Protein 7OFL (pdb70)

Sequence (669 aa):
NAPTKFILPDLVSSDCTYPLLLNDNCEPVARASEQWLIAGARLQEPRRTKFMGLLAGELTAACYPHADASHLRVCVDFMNWLFNMDDWLDDFDVDDDTWGMRHCCLGAFRDPVGFEETDDKLGGLMSKSFFSRFRQDGGPGCTERFIHTMDLFFIAVAQQAGDRANGITPDLEESYITVRRDTSGCKPCFALIEYAAGIDLPDHVIYHPTLAAMEEATNDLVTWSNDIFSYNKEQVTDDTHNMIPVLMRRERGLDLQGAVDFVGRLCKGTIERFETERARLPSWGPELDAQVQTYIEGLQNWIVGSLHWSFDSHRYFGKDGHAVKKKHRIVKLLPKRVPQQQQAAPTKFILPDLVSDCTYPLLLNDNCEEPVARASEQWLIAGARLQEPRRTKFMGLLAGELTAACYPHADASHLRVCVDFMNWLFNMDDWLDDFDVDDTWGMRHCCCLGAFRDPVGFETDDKLGGLMSKSFFSRFRQDGGPGCTERFIHTMDLFFIAVAQQAGDRANGITPDLEESYITVRRDTSGCKPCFALIEYAAGIDLPDHVIYHPTTLAAMEEATNDLVTWSNDIFSYNKEQVTDDTHNMIPVLMRERGLDLQGAVDFVGRLCKGTIERFETERARLPSWGPEELDAQVQTYIEGLQNWIVGSLHWSFDSHRYFGKKDGHAVKKHRIVKLLPKRVPQQA

Organism: Coniophora puteana (strain RWD-64-598) (NCBI:txid741705)

Secondary structure (DSSP, 8-state):
---SEEE----STT--S-----TTHHHHHHHHHHHHHHHTT--TTHHHHHHTT-HHHHHHHHSTT--HHHHHHHHHHHHHHHHHHHHHTT--HHHHHHHHHHHHHHHHSTTT-----HHHHHHHHHHHHHHTT--HHHHHHHHHHHHHHHHHHHHHHHHHHHT-PPPHHHHHHHHHHHT-HHHHHHHHHHHHT----HHHHTSHHHHHHHHHHHHHHHHHHHHHHHHHHHTTT---SHHHHHHHHH---HHHHHHHHHHHHHHHHHHHHHHHTT-----HHHHHHHHHHHHHHHHHHHHHHHHHHHSSTTTGGGHHHHHHH-EEEPPPPSS-TT-/---EEEPP--TTT--SPP---TTHHHHHHHHHHHHHHHTT--TTHHHHHHTT-HHHHHHHHSTT--HHHHHHHHHHHHHHHHHHHHHTT--HHHHHHHHHHHHHHHH-TTT-----HHHHHHHHHHHHHTTT--HHHHHHHHHHHHHHHHHHHHHHHHHHTT----HHHHHHHHHHHT-HHHHHHHHHHHTT----HHHHTSHHHHHHHHHHHHHHHHHHHHHHHHHHHTTT---SHHHHHHHHH---HHHHHHHHHHHHHHHHHHHHHHHHT-----HHHHHHHHHHHHHHHHHHHHHHHHHHHSSTTTTT-HHHHHHH-EEEPPPPSS-TT-

Solvent-accessible surface area: 28984 Å² total; per-residue (Å²): 210,62,75,89,120,6,87,2,25,48,8,24,90,68,22,124,29,83,93,60,107,4,146,50,10,102,92,15,1,79,44,0,8,96,39,0,22,74,19,7,173,15,142,108,112,75,78,87,146,15,68,11,11,42,2,3,43,4,0,0,7,1,9,15,128,7,80,45,75,26,0,57,4,0,1,0,0,2,2,0,17,32,4,0,47,40,58,3,52,128,55,81,44,111,79,0,32,36,8,18,132,6,0,5,18,0,0,133,69,18,124,51,44,158,22,126,90,45,2,0,77,6,0,38,39,2,0,38,81,1,100,158,74,17,16,118,18,0,10,94,24,1,4,55,19,0,19,43,3,0,33,7,6,5,42,19,2,17,28,91,84,104,66,81,24,20,71,18,139,50,2,31,90,23,24,52,27,9,25,1,6,67,1,4,6,4,1,6,0,7,14,45,61,26,48,3,42,54,64,0,2,66,42,48,8,0,44,14,0,34,53,0,0,2,3,1,19,4,18,2,30,0,1,3,0,27,10,57,28,11,34,62,78,29,38,15,0,0,0,24,0,0,62,174,85,127,67,54,98,7,50,23,0,0,54,37,0,4,151,54,1,71,33,7,26,114,84,0,65,83,24,63,90,137,35,51,86,57,28,123,136,41,39,62,47,4,97,56,2,1,53,8,0,24,2,11,0,2,1,8,1,35,16,6,11,61,0,85,38,11,20,34,178,68,3,125,52,10,65,178,96,80,73,5,171,34,85,110,65,170,87,89,123,154,117,137,85,79,110,6,84,2,25,55,9,28,83,91,21,124,33,81,90,57,103,4,147,48,11,101,86,15,1,79,42,0,7,97,38,0,12,73,18,7,175,12,136,108,111,71,94,92,144,14,78,11,9,41,2,4,44,5,0,0,7,1,11,15,127,7,78,47,82,25,0,58,4,0,0,0,0,3,2,0,17,29,4,0,49,30,55,3,52,127,56,84,45,115,81,1,30,37,22,17,119,20,0,5,13,2,0,126,71,14,140,53,49,160,26,115,121,46,1,0,85,5,0,87,43,2,0,38,66,1,93,146,79,19,16,116,17,0,18,96,24,0,5,53,17,0,18,46,3,1,34,7,8,5,43,20,3,17,28,88,84,106,70,74,27,21,76,10,117,49,1,18,92,22,25,52,28,9,26,2,7,66,1,3,7,2,1,7,0,6,14,45,60,24,50,2,40,50,60,0,1,68,48,46,11,0,42,13,0,37,56,1,0,2,2,0,19,2,19,2,33,0,1,5,0,26,9,57,27,10,33,61,79,29,39,16,0,0,0,25,0,0,65,177,79,123,69,42,99,7,52,26,0,0,56,37,0,4,152,57,0,58,36,5,31,116,84,0,65,71,18,66,92,148,33,52,85,55,28,120,149,45,38,60,59,4,95,56,2,1,53,7,0,22,2,12,0,1,0,8,0,31,13,6,11,59,1,88,38,11,20,36,178,74,3,122,55,12,66,186,106,81,60,6,150,33,82,112,61,167,82,92,144,169,119

Nearest PDB structures (foldseek):
  7ofl-assembly1_B  TM=1.001E+00  e=6.002E-47  Coniophora puteana RWD-64-598 SS2
  8gr7-assembly2_B  TM=9.672E-01  e=1.263E-21  Taiwanofungus camphoratus
  7zrn-assembly1_A  TM=9.260E-01  e=2.017E-15  Sorangium cellulosum
  7zrn-assembly1_B  TM=9.279E-01  e=4.048E-15  Sorangium cellulosum
  9c7i-assembly4_D  TM=8.206E-01  e=1.032E-10  Streptomyces griseus

Foldseek 3Di:
DADQWAFFDQDAPPQPQDFAFAPLQPVLQVVLLVVLCVLVVDDPPVNVQSVQFSLSRLLRLLLNPFDSLLSSLLSNVSSLLVVVLVVLVPDALVVLVVLLVLLLLCLVPLPPRDDDDSSSVSSSVSNVSLVVQQDPQLSVQLSVLVSLLSVLSSVLNVCVVVVHQDALVVLLVSQLRVLSLRNVLSSLCSRVSHRADPCQCVPVLNVLLSSLLSLLLRLSCLLLAVQVCCLAPRNSGQQNNCCVNPVDGNNVSSVVSVVVNVVSVVSNVVSVVPRDDPDDVNVVSVVSSSVSSVSSNNSSVVSSLSGCNRPHPCSVVCSVRRMGRHDHHPDDPVD/DDFWEFADQDQVPDDDDFAFAPLQPVLQVVLLVVLCVLVVDDPPVNVQLVQFSLSRLLRRLLRPFDSLLSSLLSNVSSLLVVVVVVLVPDALVVLVVLLVLLLLCLVCVPPRDDDDSSNVSSVVSNVSLVVQQDPQLSVQLSVLVNLLSVLSSVLNVCVVVVHQDAQVVLLVSLLRVLSLRNVLSSLCSRVRHRADPCQCVDVLNVLLSSLLSLLLRLSCLLLAVQVCCLAPRNSGQQVNCCVNPVADRNRSSVVSVVVNVVSVVSNVVSVVVRDDPDDPNVVVVVSSSVSSVSSNNSSVQVSLSGCNRQHVCSVVCSPPRMGGHDHHPDDPVD

InterPro domains:
  IPR008949 Isoprenoid synthase domain superfamily [G3DSA:1.10.600.10] (16-339)
  IPR008949 Isoprenoid synthase domain superfamily [SSF48576] (24-320)
  IPR034686 Terpene cyclase-like 2 [PTHR35201] (153-329)
  IPR034686 Terpene cyclase-like 2 [SFLDG01020] (18-328)

B-factor: mean 29.3, std 8.83, range [14.08, 85.74]

Structure (mmCIF, N/CA/C/O backbone):
data_7OFL
#
_entry.id   7OFL
#
_cell.length_a   74.455
_cell.length_b   76.622
_cell.length_c   135.108
_cell.angle_alpha   90.000
_cell.angle_beta   90.000
_cell.angle_gamma   90.000
#
_symmetry.space_group_name_H-M   'P 21 21 2'
#
loop_
_entity.id
_entity.type
_entity.pdbx_description
1 polymer 'Terpene synthase'
2 non-polymer 4-AMINO-1-HYDROXYBUTANE-1,1-DIYLDIPHOSPHONATE
3 non-polymer 'MAGNESIUM ION'
4 non-polymer 1,2-ETHANEDIOL
5 water water
#
loop_
_atom_site.group_PDB
_atom_site.id
_atom_site.type_symbol
_atom_site.label_atom_id
_atom_site.label_alt_id
_atom_site.label_comp_id
_atom_site.label_asym_id
_atom_site.label_entity_id
_atom_site.label_seq_id
_atom_site.pdbx_PDB_ins_code
_atom_site.Cartn_x
_atom_site.Cartn_y
_atom_site.Cartn_z
_atom_site.occupancy
_atom_site.B_iso_or_equiv
_atom_site.auth_seq_id
_atom_site.auth_comp_id
_atom_site.auth_asym_id
_atom_site.auth_atom_id
_atom_site.pdbx_PDB_model_num
ATOM 1 N N . ASN A 1 43 ? 23.09233 -15.91193 53.04864 1.000 67.56934 14 ASN A N 1
ATOM 2 C CA . ASN A 1 43 ? 21.71249 -15.53942 53.35079 1.000 70.82157 14 ASN A CA 1
ATOM 3 C C . ASN A 1 43 ? 21.51588 -14.00687 53.34978 1.000 70.92601 14 ASN A C 1
ATOM 4 O O . ASN A 1 43 ? 22.49038 -13.25167 53.42473 1.000 71.00446 14 ASN A O 1
ATOM 9 N N . ALA A 1 44 ? 20.25379 -13.56271 53.26932 1.000 61.88325 15 ALA A N 1
ATOM 10 C CA . ALA A 1 44 ? 19.95068 -12.14023 53.12874 1.000 52.37554 15 ALA A CA 1
ATOM 11 C C . ALA A 1 44 ? 20.19245 -11.38670 54.44329 1.000 49.59261 15 ALA A C 1
ATOM 12 O O . ALA A 1 44 ? 19.92429 -11.91354 55.53142 1.000 49.12109 15 ALA A O 1
ATOM 14 N N . PRO A 1 45 ? 20.66399 -10.14015 54.38245 1.000 47.59976 16 PRO A N 1
ATOM 15 C CA . PRO A 1 45 ? 21.08075 -9.45761 55.60602 1.000 45.27428 16 PRO A CA 1
ATOM 16 C C . PRO A 1 45 ? 19.88669 -8.94349 56.39806 1.000 41.65681 16 PRO A C 1
ATOM 17 O O . PRO A 1 45 ? 18.83640 -8.59520 55.84799 1.000 39.55049 16 PRO A O 1
ATOM 21 N N . THR A 1 46 ? 20.04817 -8.94633 57.71793 1.000 33.81927 17 THR A N 1
ATOM 22 C CA . THR A 1 46 ? 19.05012 -8.39169 58.61710 1.000 34.91359 17 THR A CA 1
ATOM 23 C C . THR A 1 46 ? 19.41021 -6.98954 59.10649 1.000 33.34491 17 THR A C 1
ATOM 24 O O . THR A 1 46 ? 18.60289 -6.35806 59.79292 1.000 26.88652 17 THR A O 1
ATOM 28 N N . LYS A 1 47 ? 20.59697 -6.49748 58.78887 1.000 31.65262 18 LYS A N 1
ATOM 29 C CA . LYS A 1 47 ? 21.01996 -5.22451 59.35785 1.000 34.56876 18 LYS A CA 1
ATOM 30 C C . LYS A 1 47 ? 22.14141 -4.67895 58.49948 1.000 29.86152 18 LYS A C 1
ATOM 31 O O . LYS A 1 47 ? 22.71456 -5.39461 57.67293 1.000 37.07122 18 LYS A O 1
ATOM 37 N N . PHE A 1 48 ? 22.43694 -3.39184 58.69382 1.000 29.80147 19 PHE A N 1
ATOM 38 C CA . PHE A 1 48 ? 23.61508 -2.80295 58.08896 1.000 31.14352 19 PHE A CA 1
ATOM 39 C C . PHE A 1 48 ? 24.13677 -1.68462 59.00817 1.000 28.04503 19 PHE A C 1
ATOM 40 O O . PHE A 1 48 ? 23.54857 -1.37485 60.05524 1.000 27.67284 19 PHE A O 1
ATOM 48 N N . ILE A 1 49 ? 25.29124 -1.13096 58.62503 1.000 27.88836 20 ILE A N 1
ATOM 49 C CA . ILE A 1 49 ? 26.08733 -0.19989 59.42358 1.000 28.08929 20 ILE A CA 1
ATOM 50 C C . ILE A 1 49 ? 26.05812 1.17145 58.74302 1.000 27.89828 20 ILE A C 1
ATOM 51 O O . ILE A 1 49 ? 26.39335 1.29707 57.55620 1.000 30.68206 20 ILE A O 1
ATOM 56 N N . LEU A 1 50 ? 25.65388 2.18944 59.50073 1.000 29.46588 21 LEU A N 1
ATOM 57 C CA . LEU A 1 50 ? 25.50671 3.52868 58.96659 1.000 33.82329 21 LEU A CA 1
ATOM 58 C C . LEU A 1 50 ? 26.88400 4.14818 58.76750 1.000 31.72269 21 LEU A C 1
ATOM 59 O O . LEU A 1 50 ? 27.68204 4.14302 59.70409 1.000 33.26483 21 LEU A O 1
ATOM 64 N N . PRO A 1 51 ? 27.21195 4.68062 57.58594 1.000 33.05845 22 PRO A N 1
ATOM 65 C CA . PRO A 1 51 ? 28.43631 5.49116 57.48649 1.000 35.76253 22 PRO A CA 1
ATOM 66 C C . PRO A 1 51 ? 28.35506 6.65350 58.46374 1.000 33.65023 22 PRO A C 1
ATOM 67 O O . PRO A 1 51 ? 27.26863 7.11201 58.82998 1.000 31.32584 22 PRO A O 1
ATOM 71 N N . ASP A 1 52 ? 29.50568 7.11066 58.93934 1.000 31.36302 23 ASP A N 1
ATOM 72 C CA . ASP A 1 52 ? 29.48058 8.24122 59.86522 1.000 38.86556 23 ASP A CA 1
ATOM 73 C C . ASP A 1 52 ? 29.46297 9.51791 59.02873 1.000 42.99816 23 ASP A C 1
ATOM 74 O O . ASP A 1 52 ? 30.47731 9.93137 58.45829 1.000 39.54190 23 ASP A O 1
ATOM 79 N N . LEU A 1 53 ? 28.29646 10.13216 58.94128 1.000 39.89496 24 LEU A N 1
ATOM 80 C CA . LEU A 1 53 ? 28.19066 11.34985 58.17589 1.000 41.83083 24 LEU A CA 1
ATOM 81 C C . LEU A 1 53 ? 28.27006 12.59188 59.04535 1.000 42.23028 24 LEU A C 1
ATOM 82 O O . LEU A 1 53 ? 28.65184 13.64142 58.53153 1.000 49.73123 24 LEU A O 1
ATOM 87 N N . VAL A 1 54 ? 27.99760 12.50145 60.34728 1.000 41.48369 25 VAL A N 1
ATOM 88 C CA . VAL A 1 54 ? 27.84739 13.69883 61.17564 1.000 47.04303 25 VAL A CA 1
ATOM 89 C C . VAL A 1 54 ? 29.13314 14.07265 61.90854 1.000 55.59200 25 VAL A C 1
ATOM 90 O O . VAL A 1 54 ? 29.41106 15.26026 62.07009 1.000 50.05023 25 VAL A O 1
ATOM 94 N N A SER A 1 55 ? 29.92601 13.08305 62.34625 0.371 54.29319 26 SER A N 1
ATOM 95 N N B SER A 1 55 ? 29.93062 13.08740 62.35211 0.629 54.36888 26 SER A N 1
ATOM 96 C CA A SER A 1 55 ? 31.03875 13.36789 63.25479 0.371 55.06206 26 SER A CA 1
ATOM 97 C CA B SER A 1 55 ? 31.03437 13.36050 63.27932 0.629 55.12369 26 SER A CA 1
ATOM 98 C C A SER A 1 55 ? 32.05117 14.32821 62.64362 0.371 54.46304 26 SER A C 1
ATOM 99 C C B SER A 1 55 ? 32.21180 14.10069 62.63899 0.629 54.57567 26 SER A C 1
ATOM 100 O O A SER A 1 55 ? 32.69120 15.09708 63.37108 0.371 55.18039 26 SER A O 1
ATOM 101 O O B SER A 1 55 ? 33.14076 14.48191 63.35867 0.629 55.91859 26 SER A O 1
ATOM 106 N N . ASP A 1 56 ? 32.21185 14.30743 61.32119 1.000 54.65592 27 ASP A N 1
ATOM 107 C CA . ASP A 1 56 ? 33.20914 15.16002 60.69142 1.000 55.13052 27 ASP A CA 1
ATOM 108 C C . ASP A 1 56 ? 32.65568 16.48676 60.17263 1.000 59.27644 27 ASP A C 1
ATOM 109 O O . ASP A 1 56 ? 33.44476 17.41840 59.98787 1.000 60.42533 27 ASP A O 1
ATOM 114 N N . CYS A 1 57 ? 31.33620 16.61332 59.95537 1.000 59.72172 28 CYS A N 1
ATOM 115 C CA . CYS A 1 57 ? 30.76652 17.88466 59.49696 1.000 50.40509 28 CYS A CA 1
ATOM 116 C C . CYS A 1 57 ? 30.99909 18.96989 60.54427 1.000 49.68423 28 CYS A C 1
ATOM 117 O O . CYS A 1 57 ? 30.54146 18.86350 61.68605 1.000 54.08842 28 CYS A O 1
ATOM 120 N N . THR A 1 58 ? 31.72277 20.01531 60.15644 1.000 45.94206 29 THR A N 1
ATOM 121 C CA . THR A 1 58 ? 32.14881 21.05280 61.08254 1.000 44.23125 29 THR A CA 1
ATOM 122 C C . THR A 1 58 ? 31.29634 22.32457 61.01551 1.000 39.95417 29 THR A C 1
ATOM 123 O O . THR A 1 58 ? 31.63063 23.31456 61.67127 1.000 46.30676 29 THR A O 1
ATOM 127 N N . TYR A 1 59 ? 30.22358 22.34167 60.22976 1.000 37.40379 30 TYR A N 1
ATOM 128 C CA . TYR A 1 59 ? 29.37110 23.52084 60.19267 1.000 33.74256 30 TYR A CA 1
ATOM 129 C C . TYR A 1 59 ? 28.67998 23.68582 61.53747 1.000 29.90096 30 TYR A C 1
ATOM 130 O O . TYR A 1 59 ? 28.21977 22.69789 62.10797 1.000 30.86889 30 TYR A O 1
ATOM 139 N N . PRO A 1 60 ? 28.58655 24.91374 62.06584 1.000 30.42783 31 PRO A N 1
ATOM 140 C CA . PRO A 1 60 ? 27.81759 25.12336 63.30504 1.000 33.88831 31 PRO A CA 1
ATOM 141 C C . PRO A 1 60 ? 26.35040 24.73857 63.13012 1.000 32.97023 31 PRO A C 1
ATOM 142 O O . PRO A 1 60 ? 25.71554 25.07605 62.12947 1.000 30.09630 31 PRO A O 1
ATOM 146 N N . LEU A 1 61 ? 25.81051 24.02260 64.10827 1.000 25.00418 32 LEU A N 1
ATOM 147 C CA . LEU A 1 61 ? 24.39232 23.66863 64.09621 1.000 27.58536 32 LEU A CA 1
ATOM 148 C C . LEU A 1 61 ? 23.59995 24.74119 64.84036 1.000 29.49891 32 LEU A C 1
ATOM 149 O O . LEU A 1 61 ? 23.80482 24.94074 66.04056 1.000 28.66517 32 LEU A O 1
ATOM 154 N N . LEU A 1 62 ? 22.71750 25.45137 64.12948 1.000 23.00776 33 LEU A N 1
ATOM 155 C CA . LEU A 1 62 ? 21.92178 26.53391 64.70501 1.000 28.12874 33 LEU A CA 1
ATOM 156 C C . LEU A 1 62 ? 20.46213 26.10253 64.85311 1.000 29.15629 33 LEU A C 1
ATOM 157 O O . LEU A 1 62 ? 20.02221 25.10261 64.26193 1.000 26.87257 33 LEU A O 1
ATOM 162 N N . LEU A 1 63 ? 19.71974 26.85806 65.67339 1.000 30.21517 34 LEU A N 1
ATOM 163 C CA . LEU A 1 63 ? 18.29508 26.62761 65.89270 1.000 26.96018 34 LEU A CA 1
ATOM 164 C C . LEU A 1 63 ? 17.56098 27.95476 66.00244 1.000 29.90881 34 LEU A C 1
ATOM 165 O O . LEU A 1 63 ? 17.84846 28.75588 66.89650 1.000 30.38228 34 LEU A O 1
ATOM 170 N N . ASN A 1 64 ? 16.57770 28.16867 65.13724 1.000 25.64731 35 ASN A N 1
ATOM 171 C CA . ASN A 1 64 ? 15.80038 29.40910 65.19268 1.000 29.53662 35 ASN A CA 1
ATOM 172 C C . ASN A 1 64 ? 15.21726 29.64767 66.59364 1.000 26.97177 35 ASN A C 1
ATOM 173 O O . ASN A 1 64 ? 14.71236 28.72869 67.24515 1.000 19.91802 35 ASN A O 1
ATOM 178 N N . ASP A 1 65 ? 15.29679 30.90765 67.05982 1.000 27.83192 36 ASP A N 1
ATOM 179 C CA . ASP A 1 65 ? 14.78109 31.26721 68.37580 1.000 29.61525 36 ASP A CA 1
ATOM 180 C C . ASP A 1 65 ? 13.27602 31.03782 68.48801 1.000 30.89484 36 ASP A C 1
ATOM 181 O O . ASP A 1 65 ? 12.77241 30.85699 69.59459 1.000 32.25529 36 ASP A O 1
ATOM 186 N N . ASN A 1 66 ? 12.55376 31.02756 67.37275 1.000 21.97651 37 ASN A N 1
ATOM 187 C CA . ASN A 1 66 ? 11.10652 30.89888 67.38486 1.000 24.99280 37 ASN A CA 1
ATOM 188 C C . ASN A 1 66 ? 10.65138 29.46329 67.20110 1.000 25.31749 37 ASN A C 1
ATOM 189 O O . ASN A 1 66 ? 9.44997 29.23297 67.02643 1.000 24.55211 37 ASN A O 1
ATOM 194 N N . CYS A 1 67 ? 11.58701 28.51995 67.22987 1.000 23.39674 38 CYS A N 1
ATOM 195 C CA . CYS A 1 67 ? 11.31707 27.14073 66.80839 1.000 24.80324 38 CYS A CA 1
ATOM 196 C C . CYS A 1 67 ? 10.09385 26.56266 67.51048 1.000 26.61743 38 CYS A C 1
ATOM 197 O O . CYS A 1 67 ? 9.12118 26.17585 66.86346 1.000 25.21002 38 CYS A O 1
ATOM 200 N N . GLU A 1 68 ? 10.09034 26.57020 68.85084 1.000 28.87120 39 GLU A N 1
ATOM 201 C CA . GLU A 1 68 ? 9.11307 25.74120 69.55796 1.000 33.42640 39 GLU A CA 1
ATOM 202 C C . GLU A 1 68 ? 7.66858 26.19227 69.33178 1.000 29.59624 39 GLU A C 1
ATOM 203 O O . GLU A 1 68 ? 6.83989 25.35309 68.92947 1.000 30.97358 39 GLU A O 1
ATOM 209 N N . PRO A 1 69 ? 7.28869 27.45091 69.54397 1.000 25.42294 40 PRO A N 1
ATOM 210 C CA . PRO A 1 69 ? 5.88446 27.82047 69.25669 1.000 27.15966 40 PRO A CA 1
ATOM 211 C C . PRO A 1 69 ? 5.47320 27.69964 67.78684 1.000 28.01762 40 PRO A C 1
ATOM 212 O O . PRO A 1 69 ? 4.31527 27.35563 67.50077 1.000 25.43469 40 PRO A O 1
ATOM 216 N N . VAL A 1 70 ? 6.35173 28.05152 66.84200 1.000 23.99186 41 VAL A N 1
ATOM 217 C CA . VAL A 1 70 ? 6.02413 27.86212 65.43079 1.000 21.87647 41 VAL A CA 1
ATOM 218 C C . VAL A 1 70 ? 5.84941 26.36196 65.10808 1.000 25.74123 41 VAL A C 1
ATOM 219 O O . VAL A 1 70 ? 4.93241 25.97120 64.37409 1.000 22.22844 41 VAL A O 1
ATOM 223 N N . ALA A 1 71 ? 6.72267 25.50410 65.64419 1.000 23.16792 42 ALA A N 1
ATOM 224 C CA . ALA A 1 71 ? 6.59739 24.06671 65.36742 1.000 22.01321 42 ALA A CA 1
ATOM 225 C C . ALA A 1 71 ? 5.21768 23.54651 65.78358 1.000 26.20500 42 ALA A C 1
ATOM 226 O O . ALA A 1 71 ? 4.53201 22.86125 65.01594 1.000 21.86759 42 ALA A O 1
ATOM 228 N N . ARG A 1 72 ? 4.76180 23.92536 66.97620 1.000 24.43596 43 ARG A N 1
ATOM 229 C CA . ARG A 1 72 ? 3.49155 23.40127 67.47842 1.000 29.09509 43 ARG A CA 1
ATOM 230 C C . ARG A 1 72 ? 2.31458 23.97229 66.69176 1.000 26.09189 43 ARG A C 1
ATOM 231 O O . ARG A 1 72 ? 1.33375 23.26706 66.42375 1.000 24.21179 43 ARG A O 1
ATOM 239 N N . ALA A 1 73 ? 2.38187 25.24420 66.30193 1.000 24.77539 44 ALA A N 1
ATOM 240 C CA . ALA A 1 73 ? 1.26091 25.80377 65.55385 1.000 21.67314 44 ALA A CA 1
ATOM 241 C C . ALA A 1 73 ? 1.15122 25.14660 64.17952 1.000 21.31127 44 ALA A C 1
ATOM 242 O O . ALA A 1 73 ? 0.04265 24.90755 63.68434 1.000 26.13616 44 ALA A O 1
ATOM 244 N N . SER A 1 74 ? 2.29467 24.84663 63.55210 1.000 20.57746 45 SER A N 1
ATOM 245 C CA . SER A 1 74 ? 2.25707 24.25434 62.21937 1.000 23.91518 45 SER A CA 1
ATOM 246 C C . SER A 1 74 ? 1.72424 22.82350 62.27415 1.000 23.41269 45 SER A C 1
ATOM 247 O O . SER A 1 74 ? 0.97901 22.39147 61.38417 1.000 23.52229 45 SER A O 1
ATOM 250 N N . GLU A 1 75 ? 2.09028 22.07834 63.31204 1.000 22.84283 46 GLU A N 1
ATOM 251 C CA . GLU A 1 75 ? 1.53486 20.73503 63.44818 1.000 23.62004 46 GLU A CA 1
ATOM 252 C C . GLU A 1 75 ? 0.01245 20.79118 63.45562 1.000 23.51060 46 GLU A C 1
ATOM 253 O O . GLU A 1 75 ? -0.66380 20.00588 62.77714 1.000 23.42723 46 GLU A O 1
ATOM 259 N N . GLN A 1 76 ? -0.55417 21.70737 64.23558 1.000 24.32064 47 GLN A N 1
ATOM 260 C CA . GLN A 1 76 ? -2.01255 21.80448 64.27206 1.000 26.53822 47 GLN A CA 1
ATOM 261 C C . GLN A 1 76 ? -2.57340 22.23559 62.90981 1.000 25.85747 47 GLN A C 1
ATOM 262 O O . GLN A 1 76 ? -3.59709 21.70250 62.45754 1.000 25.76618 47 GLN A O 1
ATOM 268 N N . TRP A 1 77 ? -1.90665 23.18705 62.23041 1.000 21.93827 48 TRP A N 1
ATOM 269 C CA . TRP A 1 77 ? -2.29088 23.55059 60.86848 1.000 22.88682 48 TRP A CA 1
ATOM 270 C C . TRP A 1 77 ? -2.31807 22.31881 59.94526 1.000 23.65811 48 TRP A C 1
ATOM 271 O O . TRP A 1 77 ? -3.31789 22.06038 59.26544 1.000 24.70323 48 TRP A O 1
ATOM 282 N N . LEU A 1 78 ? -1.23650 21.54266 59.93315 1.000 22.22034 49 LEU A N 1
ATOM 283 C CA . LEU A 1 78 ? -1.17015 20.33995 59.08951 1.000 19.11317 49 LEU A CA 1
ATOM 284 C C . LEU A 1 78 ? -2.27199 19.32948 59.44867 1.000 22.00898 49 LEU A C 1
ATOM 285 O O . LEU A 1 78 ? -2.97890 18.80436 58.56762 1.000 25.04928 49 LEU A O 1
ATOM 290 N N . ILE A 1 79 ? -2.38687 18.98128 60.73175 1.000 24.03611 50 ILE A N 1
ATOM 291 C CA . ILE A 1 79 ? -3.39805 17.99331 61.13813 1.000 23.09426 50 ILE A CA 1
ATOM 292 C C . ILE A 1 79 ? -4.76790 18.40693 60.63549 1.000 23.31491 50 ILE A C 1
ATOM 293 O O . ILE A 1 79 ? -5.54721 17.58041 60.15597 1.000 21.20187 50 ILE A O 1
ATOM 298 N N . ALA A 1 80 ? -5.08474 19.70993 60.73411 1.000 22.84672 51 ALA A N 1
ATOM 299 C CA . ALA A 1 80 ? -6.38761 20.16576 60.28580 1.000 26.99780 51 ALA A CA 1
ATOM 300 C C . ALA A 1 80 ? -6.46715 20.13818 58.77302 1.000 26.60164 51 ALA A C 1
ATOM 301 O O . ALA A 1 80 ? -7.48697 19.72269 58.20464 1.000 21.82285 51 ALA A O 1
ATOM 303 N N . GLY A 1 81 ? -5.39769 20.58224 58.11059 1.000 24.57854 52 GLY A N 1
ATOM 304 C CA . GLY A 1 81 ? -5.44282 20.75139 56.67104 1.000 24.36106 52 GLY A CA 1
ATOM 305 C C . GLY A 1 81 ? -5.43430 19.42765 55.92178 1.000 23.23210 52 GLY A C 1
ATOM 306 O O . GLY A 1 81 ? -6.04773 19.30768 54.86603 1.000 22.86390 52 GLY A O 1
ATOM 307 N N . ALA A 1 82 ? -4.70487 18.43068 56.44420 1.000 19.32415 53 ALA A N 1
ATOM 308 C CA . ALA A 1 82 ? -4.66200 17.09570 55.85505 1.000 21.34085 53 ALA A CA 1
ATOM 309 C C . ALA A 1 82 ? -5.70150 16.14280 56.45073 1.000 26.48228 53 ALA A C 1
ATOM 310 O O . ALA A 1 82 ? -5.75590 14.97289 56.04492 1.000 25.06723 53 ALA A O 1
ATOM 312 N N . ARG A 1 83 ? -6.52473 16.62676 57.38700 1.000 28.25467 54 ARG A N 1
ATOM 313 C CA . ARG A 1 83 ? -7.49819 15.82396 58.11439 1.000 26.68906 54 ARG A CA 1
ATOM 314 C C . ARG A 1 83 ? -6.85789 14.56524 58.70364 1.000 28.61139 54 ARG A C 1
ATOM 315 O O . ARG A 1 83 ? -7.35200 13.45091 58.53994 1.000 24.41639 54 ARG A O 1
ATOM 323 N N . LEU A 1 84 ? -5.72071 14.73284 59.36529 1.000 23.39231 55 LEU A N 1
ATOM 324 C CA . LEU A 1 84 ? -5.02762 13.55180 59.85250 1.000 21.84017 55 LEU A CA 1
ATOM 325 C C . LEU A 1 84 ? -5.84352 12.83005 60.91313 1.000 27.26972 55 LEU A C 1
ATOM 326 O O . LEU A 1 84 ? -6.41430 13.44658 61.81872 1.000 25.77278 55 LEU A O 1
ATOM 331 N N . GLN A 1 85 ? -5.85834 11.50486 60.81926 1.000 30.36295 56 GLN A N 1
ATOM 332 C CA . GLN A 1 85 ? -6.42499 10.67165 61.85819 1.000 26.51171 56 GLN A CA 1
ATOM 333 C C . GLN A 1 85 ? -5.39039 9.63131 62.27516 1.000 28.84020 56 GLN A C 1
ATOM 334 O O . GLN A 1 85 ? -4.30950 9.54867 61.70945 1.000 28.25457 56 GLN A O 1
ATOM 340 N N . GLU A 1 86 ? -5.73742 8.81831 63.27223 1.000 38.99456 57 GLU A N 1
ATOM 341 C CA . GLU A 1 86 ? -4.85532 7.74047 63.71120 1.000 36.94745 57 GLU A CA 1
ATOM 342 C C . GLU A 1 86 ? -4.84497 6.58888 62.70444 1.000 36.90101 57 GLU A C 1
ATOM 343 O O . GLU A 1 86 ? -5.82956 6.37243 61.99157 1.000 37.24259 57 GLU A O 1
ATOM 349 N N . PRO A 1 87 ? -3.71240 5.86085 62.58245 1.000 36.07335 58 PRO A N 1
ATOM 350 C CA . PRO A 1 87 ? -2.43801 6.01745 63.29997 1.000 34.67514 58 PRO A CA 1
ATOM 351 C C . PRO A 1 87 ? -1.54732 7.18313 62.80068 1.000 35.55914 58 PRO A C 1
ATOM 352 O O . PRO A 1 87 ? -0.53791 7.52269 63.45198 1.000 31.73740 58 PRO A O 1
ATOM 356 N N . ARG A 1 88 ? -1.89693 7.76341 61.64924 1.000 33.39318 59 ARG A N 1
ATOM 357 C CA . ARG A 1 88 ? -1.00224 8.72180 61.01094 1.000 30.16524 59 ARG A CA 1
ATOM 358 C C . ARG A 1 88 ? -0.76106 9.93450 61.89345 1.000 27.17466 59 ARG A C 1
ATOM 359 O O . ARG A 1 88 ? 0.34624 10.48908 61.89947 1.000 30.88712 59 ARG A O 1
ATOM 367 N N . ARG A 1 89 ? -1.79248 10.38751 62.61385 1.000 27.46319 60 ARG A N 1
ATOM 368 C CA . ARG A 1 89 ? -1.63615 11.56785 63.48669 1.000 27.72274 60 ARG A CA 1
ATOM 369 C C . ARG A 1 89 ? -0.52191 11.36838 64.52184 1.000 26.60922 60 ARG A C 1
ATOM 370 O O . ARG A 1 89 ? 0.27153 12.27943 64.79344 1.000 29.48935 60 ARG A O 1
ATOM 378 N N . THR A 1 90 ? -0.43526 10.17686 65.11049 1.000 33.33148 61 THR A N 1
ATOM 379 C CA . THR A 1 90 ? 0.62103 9.92519 66.08540 1.000 29.26728 61 THR A CA 1
ATOM 380 C C . THR A 1 90 ? 1.99677 9.83170 65.42731 1.000 27.73748 61 THR A C 1
ATOM 381 O O . THR A 1 90 ? 2.99265 10.31779 65.98128 1.000 26.11951 61 THR A O 1
ATOM 385 N N . LYS A 1 91 ? 2.07730 9.19433 64.25895 1.000 25.54364 62 LYS A N 1
ATOM 386 C CA . LYS A 1 91 ? 3.31447 9.19209 63.48275 1.000 29.96221 62 LYS A CA 1
ATOM 387 C C . LYS A 1 91 ? 3.77236 10.61124 63.18407 1.000 28.20319 62 LYS A C 1
ATOM 388 O O . LYS A 1 91 ? 4.94209 10.96928 63.39965 1.000 27.20870 62 LYS A O 1
ATOM 394 N N . PHE A 1 92 ? 2.85889 11.41776 62.66452 1.000 24.61589 63 PHE A N 1
ATOM 395 C CA . PHE A 1 92 ? 3.16712 12.82200 62.38626 1.000 24.50499 63 PHE A CA 1
ATOM 396 C C . PHE A 1 92 ? 3.67032 13.58682 63.62514 1.000 23.84436 63 PHE A C 1
ATOM 397 O O . PHE A 1 92 ? 4.54691 14.46205 63.49325 1.000 21.33395 63 PHE A O 1
ATOM 405 N N . MET A 1 93 ? 3.16622 13.28117 64.83719 1.000 25.09383 64 MET A N 1
ATOM 406 C CA . MET A 1 93 ? 3.66877 14.03448 65.99112 1.000 24.82338 64 MET A CA 1
ATOM 407 C C . MET A 1 93 ? 5.12279 13.70710 66.30526 1.000 22.41716 64 MET A C 1
ATOM 408 O O . MET A 1 93 ? 5.76109 14.45082 67.07036 1.000 27.07236 64 MET A O 1
ATOM 413 N N . GLY A 1 94 ? 5.67983 12.66529 65.70571 1.000 21.21667 65 GLY A N 1
ATOM 414 C CA . GLY A 1 94 ? 7.10331 12.35481 65.77458 1.000 22.11874 65 GLY A CA 1
ATOM 415 C C . GLY A 1 94 ? 7.93729 12.80113 64.57580 1.000 23.81443 65 GLY A C 1
ATOM 416 O O . GLY A 1 94 ? 9.14728 12.55353 64.53329 1.000 23.38328 65 GLY A O 1
ATOM 417 N N . LEU A 1 95 ? 7.32317 13.43883 63.58497 1.000 20.40698 66 LEU A N 1
ATOM 418 C CA . LEU A 1 95 ? 8.08102 13.87114 62.41608 1.000 22.16953 66 LEU A CA 1
ATOM 419 C C . LEU A 1 95 ? 9.08467 14.95626 62.79945 1.000 22.49400 66 LEU A C 1
ATOM 420 O O . LEU A 1 95 ? 10.27667 14.87102 62.44951 1.000 19.69135 66 LEU 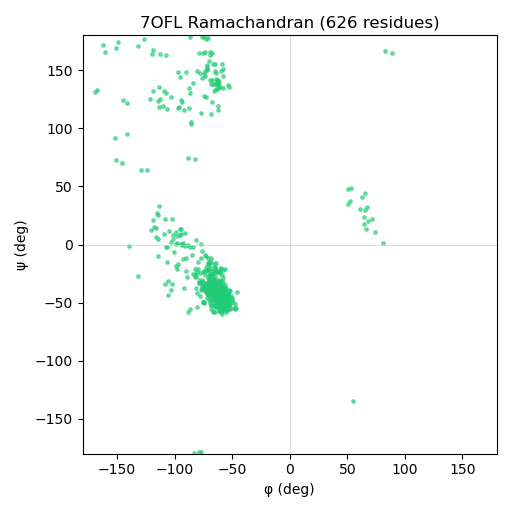A O 1
ATOM 425 N N . LEU A 1 96 ? 8.60873 15.97816 63.53159 1.000 18.77800 67 LEU A N 1
ATOM 426 C CA . LEU A 1 96 ? 9.44829 17.12518 63.95952 1.000 25.71954 67 LEU A CA 1
ATOM 427 C C . LEU A 1 96 ? 9.99067 17.94290 62.76191 1.000 22.99818 67 LEU A C 1
ATOM 428 O O . LEU A 1 96 ? 11.13332 18.44582 62.76966 1.000 21.05535 67 LEU A O 1
ATOM 433 N N . ALA A 1 97 ? 9.13790 18.16646 61.74969 1.000 19.97980 68 ALA A N 1
ATOM 434 C CA . ALA A 1 97 ? 9.57860 19.01365 60.63371 1.000 21.43275 68 ALA A CA 1
ATOM 435 C C . ALA A 1 97 ? 9.77069 20.47606 61.05679 1.000 22.22565 68 ALA A C 1
ATOM 436 O O . ALA A 1 97 ? 10.54063 21.20383 60.40985 1.000 20.51701 68 ALA A O 1
ATOM 438 N N . GLY A 1 98 ? 9.08600 20.93701 62.10725 1.000 21.28951 69 GLY A N 1
ATOM 439 C CA . GLY A 1 98 ? 9.34099 22.30255 62.59515 1.000 21.90585 69 GLY A CA 1
ATOM 440 C C . GLY A 1 98 ? 10.76239 22.44603 63.10076 1.000 23.86497 69 GLY A C 1
ATOM 441 O O . GLY A 1 98 ? 11.42350 23.46646 62.87643 1.000 24.92196 69 GLY A O 1
ATOM 442 N N . GLU A 1 99 ? 11.26024 21.39906 63.78525 1.000 24.01212 70 GLU A N 1
ATOM 443 C CA . GLU A 1 99 ? 12.60464 21.43024 64.33881 1.000 26.56570 70 GLU A CA 1
ATOM 444 C C . GLU A 1 99 ? 13.64785 21.37314 63.23129 1.000 22.55740 70 GLU A C 1
ATOM 445 O O . GLU A 1 99 ? 14.64257 22.11805 63.26319 1.000 25.60648 70 GLU A O 1
ATOM 451 N N . LEU A 1 100 ? 13.43666 20.49845 62.24218 1.000 22.14644 71 LEU A N 1
ATOM 452 C CA . LEU A 1 100 ? 14.25954 20.50961 61.03704 1.000 21.06788 71 LEU A CA 1
ATOM 453 C C . LEU A 1 100 ? 14.26257 21.90562 60.41965 1.000 18.46992 71 LEU A C 1
ATOM 454 O O . LEU A 1 100 ? 15.32244 22.50791 60.20975 1.000 20.52345 71 LEU A O 1
ATOM 459 N N . THR A 1 101 ? 13.07396 22.45681 60.18413 1.000 18.29907 72 THR A N 1
ATOM 460 C CA . THR A 1 101 ? 12.98909 23.75042 59.49338 1.000 22.22566 72 THR A CA 1
ATOM 461 C C . THR A 1 101 ? 13.68132 24.86901 60.28889 1.000 24.64561 72 THR A C 1
ATOM 462 O O . THR A 1 101 ? 14.33860 25.75337 59.70910 1.000 22.10809 72 THR A O 1
ATOM 466 N N . ALA A 1 102 ? 13.58247 24.82559 61.61993 1.000 23.07450 73 ALA A N 1
ATOM 467 C CA . ALA A 1 102 ? 14.21826 25.85751 62.42870 1.000 29.16852 73 ALA A CA 1
ATOM 468 C C . ALA A 1 102 ? 15.73914 25.74733 62.38999 1.000 23.71994 73 ALA A C 1
ATOM 469 O O . ALA A 1 102 ? 16.43132 26.75140 62.60489 1.000 25.27260 73 ALA A O 1
ATOM 471 N N . ALA A 1 103 ? 16.27665 24.55004 62.12750 1.000 19.60831 74 ALA A N 1
ATOM 472 C CA . ALA A 1 103 ? 17.71968 24.39247 61.94555 1.000 23.77259 74 ALA A CA 1
ATOM 473 C C . ALA A 1 103 ? 18.18969 24.82239 60.55762 1.000 24.02548 74 ALA A C 1
ATOM 474 O O . ALA A 1 103 ? 19.35597 25.21068 60.40031 1.000 21.51024 74 ALA A O 1
ATOM 476 N N . CYS A 1 104 ? 17.32415 24.68316 59.53470 1.000 21.04037 75 CYS A N 1
ATOM 477 C CA . CYS A 1 104 ? 17.70174 25.01815 58.16260 1.000 18.82170 75 CYS A CA 1
ATOM 478 C C . CYS A 1 104 ? 17.53638 26.50202 57.85655 1.000 18.83352 75 CYS A C 1
ATOM 479 O O . CYS A 1 104 ? 18.14367 26.98083 56.90081 1.000 20.68018 75 CYS A O 1
ATOM 482 N N . TYR A 1 105 ? 16.64698 27.18403 58.57812 1.000 18.26287 76 TYR A N 1
ATOM 483 C CA . TYR A 1 105 ? 16.39762 28.62421 58.41782 1.000 22.74702 76 TYR A CA 1
ATOM 484 C C . TYR A 1 105 ? 16.48358 29.24002 59.81365 1.000 20.92364 76 TYR A C 1
ATOM 485 O O . TYR A 1 105 ? 15.49549 29.76121 60.34324 1.000 22.14664 76 TYR A O 1
ATOM 494 N N . PRO A 1 106 ? 17.66434 29.18933 60.44128 1.000 20.72560 77 PRO A N 1
ATOM 495 C CA . PRO A 1 106 ? 17.76288 29.62120 61.84822 1.000 21.85348 77 PRO A CA 1
ATOM 496 C C . PRO A 1 106 ? 17.66711 31.12042 62.04410 1.000 26.26459 77 PRO A C 1
ATOM 497 O O . PRO A 1 106 ? 17.58138 31.53958 63.19201 1.000 24.94240 77 PRO A O 1
ATOM 501 N N . HIS A 1 107 ? 17.70298 31.93841 60.98563 1.000 24.55330 78 HIS A N 1
ATOM 502 C CA . HIS A 1 107 ? 17.63815 33.37867 61.17585 1.000 26.27236 78 HIS A CA 1
ATOM 503 C C . HIS A 1 107 ? 16.31280 33.98497 60.76912 1.000 31.15488 78 HIS A C 1
ATOM 504 O O . HIS A 1 107 ? 16.15061 35.19954 60.91785 1.000 26.79876 78 HIS A O 1
ATOM 511 N N . ALA A 1 108 ? 15.37172 33.18951 60.25340 1.000 21.77987 79 ALA A N 1
ATOM 512 C CA . ALA A 1 108 ? 14.08258 33.71957 59.82458 1.000 22.04838 79 ALA A CA 1
ATOM 513 C C . ALA A 1 108 ? 13.31016 34.28921 61.00821 1.000 25.23888 79 ALA A C 1
ATOM 514 O O . ALA A 1 108 ? 13.38891 33.77304 62.12518 1.000 28.16419 79 ALA A O 1
ATOM 516 N N . ASP A 1 109 ? 12.51244 35.33583 60.76167 1.000 23.46698 80 ASP A N 1
ATOM 517 C CA . ASP A 1 109 ? 11.63023 35.77601 61.83487 1.000 24.24785 80 ASP A CA 1
ATOM 518 C C . ASP A 1 109 ? 10.47598 34.78157 61.96930 1.000 26.71634 80 ASP A C 1
ATOM 519 O O . ASP A 1 109 ? 10.39492 33.77414 61.24877 1.000 24.82153 80 ASP A O 1
ATOM 524 N N . ALA A 1 110 ? 9.60151 35.04922 62.94393 1.000 24.83612 81 ALA A N 1
ATOM 525 C CA . ALA A 1 110 ? 8.56930 34.08239 63.31262 1.000 25.84722 81 ALA A CA 1
ATOM 526 C C . ALA A 1 110 ? 7.59182 33.87690 62.17035 1.000 26.34779 81 ALA A C 1
ATOM 527 O O . ALA A 1 110 ? 7.16136 32.74859 61.90868 1.000 27.52105 81 ALA A O 1
ATOM 529 N N . SER A 1 111 ? 7.21695 34.94856 61.47876 1.000 25.84325 82 SER A N 1
ATOM 530 C CA . SER A 1 111 ? 6.22728 34.78697 60.42127 1.000 23.27768 82 SER A CA 1
ATOM 531 C C . SER A 1 111 ? 6.83293 34.09416 59.21277 1.000 25.63084 82 SER A C 1
ATOM 532 O O . SER A 1 111 ? 6.17072 33.26119 58.58185 1.000 24.75110 82 SER A O 1
ATOM 535 N N . HIS A 1 112 ? 8.09091 34.40796 58.86728 1.000 20.45485 83 HIS A N 1
ATOM 536 C CA . HIS A 1 112 ? 8.66602 33.71179 57.71697 1.000 23.55585 83 HIS A CA 1
ATOM 537 C C . HIS A 1 112 ? 8.93625 32.25674 58.06862 1.000 24.34309 83 HIS A C 1
ATOM 538 O O . HIS A 1 112 ? 8.72216 31.35472 57.23356 1.000 22.99324 83 HIS A O 1
ATOM 545 N N . LEU A 1 113 ? 9.41106 32.00308 59.29771 1.000 21.29242 84 LEU A N 1
ATOM 546 C CA . LEU A 1 113 ? 9.63205 30.61739 59.71854 1.000 20.90029 84 LEU A CA 1
ATOM 547 C C . LEU A 1 113 ? 8.35068 29.80382 59.59397 1.000 22.63373 84 LEU A C 1
ATOM 548 O O . LEU A 1 113 ? 8.37104 28.67166 59.11133 1.000 22.14440 84 LEU A O 1
ATOM 553 N N . ARG A 1 114 ? 7.22299 30.38468 60.00673 1.000 22.38958 85 ARG A N 1
ATOM 554 C CA . ARG A 1 114 ? 5.96194 29.64861 59.98866 1.000 26.26149 85 ARG A CA 1
ATOM 555 C C . ARG A 1 114 ? 5.54786 29.27881 58.56127 1.000 26.13444 85 ARG A C 1
ATOM 556 O O . ARG A 1 114 ? 4.96629 28.21178 58.33333 1.000 22.07995 85 ARG A O 1
ATOM 564 N N . VAL A 1 115 ? 5.81010 30.15232 57.58475 1.000 21.73425 86 VAL A N 1
ATOM 565 C CA . VAL A 1 115 ? 5.50916 29.76314 56.21003 1.000 20.35340 86 VAL A CA 1
ATOM 566 C C . VAL A 1 115 ? 6.39939 28.60334 55.79881 1.000 19.23914 86 VAL A C 1
ATOM 567 O O . VAL A 1 115 ? 5.93707 27.66082 55.14886 1.000 21.93272 86 VAL A O 1
ATOM 571 N N . CYS A 1 116 ? 7.68050 28.62040 56.20926 1.000 19.00642 87 CYS A N 1
ATOM 572 C CA . CYS A 1 116 ? 8.59912 27.54505 55.83783 1.000 21.70128 87 CYS A CA 1
ATOM 573 C C . CYS A 1 116 ? 8.19459 26.21527 56.47699 1.000 26.56011 87 CYS A C 1
ATOM 574 O O . CYS A 1 116 ? 8.27766 25.15854 55.83082 1.000 21.10262 87 CYS A O 1
ATOM 577 N N . VAL A 1 117 ? 7.76537 26.25548 57.75046 1.000 19.33859 88 VAL A N 1
ATOM 578 C CA . VAL A 1 117 ? 7.41140 25.02162 58.46243 1.000 23.86654 88 VAL A CA 1
ATOM 579 C C . VAL A 1 117 ? 6.11755 24.44314 57.90262 1.000 22.33726 88 VAL A C 1
ATOM 580 O O . VAL A 1 117 ? 6.00179 23.22008 57.70629 1.000 19.20211 88 VAL A O 1
ATOM 584 N N . ASP A 1 118 ? 5.13137 25.30798 57.63021 1.000 17.87159 89 ASP A N 1
ATOM 585 C CA . ASP A 1 118 ? 3.91570 24.84246 56.96277 1.000 19.68811 89 ASP A CA 1
ATOM 586 C C . ASP A 1 118 ? 4.26249 24.14123 55.64490 1.000 21.66941 89 ASP A C 1
ATOM 587 O O . ASP A 1 118 ? 3.78954 23.02114 55.38225 1.000 20.48091 89 ASP A O 1
ATOM 592 N N . PHE A 1 119 ? 5.11225 24.76473 54.80624 1.000 16.11914 90 PHE A N 1
ATOM 593 C CA . PHE A 1 119 ? 5.54672 24.08926 53.57715 1.000 19.07933 90 PHE A CA 1
ATOM 594 C C . PHE A 1 119 ? 6.18692 22.72868 53.86975 1.000 19.39240 90 PHE A C 1
ATOM 595 O O . PHE A 1 119 ? 5.90240 21.73059 53.19191 1.000 19.85408 90 PHE A O 1
ATOM 603 N N . MET A 1 120 ? 7.08004 22.68186 54.85093 1.000 21.31111 91 MET A N 1
ATOM 604 C CA . MET A 1 120 ? 7.79120 21.43786 55.13528 1.000 20.93495 91 MET A CA 1
ATOM 605 C C . MET A 1 120 ? 6.82794 20.35862 55.61693 1.000 18.76449 91 MET A C 1
ATOM 606 O O . MET A 1 120 ? 6.90151 19.19598 55.17453 1.000 19.10708 91 MET A O 1
ATOM 611 N N . ASN A 1 121 ? 5.91392 20.71568 56.52926 1.000 16.00090 92 ASN A N 1
ATOM 612 C CA . ASN A 1 121 ? 4.88594 19.75780 56.92387 1.000 21.22593 92 ASN A CA 1
ATOM 613 C C . ASN A 1 121 ? 4.03326 19.33787 55.73799 1.000 22.25032 92 ASN A C 1
ATOM 614 O O . ASN A 1 121 ? 3.67453 18.15740 55.61567 1.000 20.14266 92 ASN A O 1
ATOM 619 N N . TRP A 1 122 ? 3.65733 20.29489 54.87768 1.000 14.07501 93 TRP A N 1
ATOM 620 C CA . TRP A 1 122 ? 2.84834 19.98615 53.69858 1.000 19.67898 93 TRP A CA 1
ATOM 621 C C . TRP A 1 122 ? 3.58985 19.06416 52.71268 1.000 21.35204 93 TRP A C 1
ATOM 622 O O . TRP A 1 122 ? 2.99574 18.13148 52.13073 1.000 17.72865 93 TRP A O 1
ATOM 633 N N . LEU A 1 123 ? 4.89264 19.30154 52.53534 1.000 16.31596 94 LEU A N 1
ATOM 634 C CA . LEU A 1 123 ? 5.72635 18.47388 51.64569 1.000 17.23519 94 LEU A CA 1
ATOM 635 C C . LEU A 1 123 ? 5.84507 17.03600 52.13114 1.000 20.39791 94 LEU A C 1
ATOM 636 O O . LEU A 1 123 ? 5.73463 16.07229 51.34454 1.000 16.69572 94 LEU A O 1
ATOM 641 N N . PHE A 1 124 ? 6.22904 16.86043 53.37890 1.000 17.73401 95 PHE A N 1
ATOM 642 C CA . PHE A 1 124 ? 6.27943 15.49002 53.89127 1.000 20.37808 95 PHE A CA 1
ATOM 643 C C . PHE A 1 124 ? 4.91052 14.82041 53.80058 1.000 18.07785 95 PHE A C 1
ATOM 644 O O . PHE A 1 124 ? 4.81586 13.62229 53.51611 1.000 20.53435 95 PHE A O 1
ATOM 652 N N . ASN A 1 125 ? 3.83565 15.56681 54.06632 1.000 22.84093 96 ASN A N 1
ATOM 653 C CA . ASN A 1 125 ? 2.50675 14.97197 53.94958 1.000 19.48040 96 ASN A CA 1
ATOM 654 C C . ASN A 1 125 ? 2.20195 14.57856 52.51197 1.000 23.52156 96 ASN A C 1
ATOM 655 O O . ASN A 1 125 ? 1.66311 13.48471 52.24262 1.000 17.48301 96 ASN A O 1
ATOM 660 N N . MET A 1 126 ? 2.50862 15.48611 51.57769 1.000 19.21126 97 MET A N 1
ATOM 661 C CA . MET A 1 126 ? 2.28038 15.24878 50.15551 1.000 19.05455 97 MET A CA 1
ATOM 662 C C . MET A 1 126 ? 3.07028 14.05267 49.67437 1.000 18.13146 97 MET A C 1
ATOM 663 O O . MET A 1 126 ? 2.54990 13.19362 48.95082 1.000 17.66765 97 MET A O 1
ATOM 668 N N . ASP A 1 127 ? 4.34561 13.99208 50.04019 1.000 19.09232 98 ASP A N 1
ATOM 669 C CA . ASP A 1 127 ? 5.17516 12.85193 49.65720 1.000 19.34480 98 ASP A CA 1
ATOM 670 C C . ASP A 1 127 ? 4.53508 11.51880 50.07720 1.000 21.85656 98 ASP A C 1
ATOM 671 O O . ASP A 1 127 ? 4.44112 10.56843 49.27973 1.000 19.38881 98 ASP A O 1
ATOM 676 N N . ASP A 1 128 ? 4.11121 11.42871 51.34093 1.000 20.42983 99 ASP A N 1
ATOM 677 C CA . ASP A 1 128 ? 3.51279 10.19506 51.85098 1.000 22.28707 99 ASP A CA 1
ATOM 678 C C . ASP A 1 128 ? 2.20289 9.87869 51.11706 1.000 24.17575 99 ASP A C 1
ATOM 679 O O . ASP A 1 128 ? 1.96374 8.72055 50.71011 1.000 17.79069 99 ASP A O 1
ATOM 684 N N . TRP A 1 129 ? 1.32360 10.88380 50.93252 1.000 20.59042 100 TRP A N 1
ATOM 685 C CA . TRP A 1 129 ? 0.13165 10.62943 50.10769 1.000 18.87675 100 TRP A CA 1
ATOM 686 C C . TRP A 1 129 ? 0.52285 10.06134 48.74332 1.000 26.13959 100 TRP A C 1
ATOM 687 O O . TRP A 1 129 ? 0.00445 9.01251 48.31659 1.000 23.39069 100 TRP A O 1
ATOM 698 N N . LEU A 1 130 ? 1.46074 10.73133 48.04042 1.000 18.22474 101 LEU A N 1
ATOM 699 C CA . LEU A 1 130 ? 1.79056 10.30833 46.68634 1.000 19.27653 101 LEU A CA 1
ATOM 700 C C . LEU A 1 130 ? 2.43047 8.92286 46.61059 1.000 17.72358 101 LEU A C 1
ATOM 701 O O . LEU A 1 130 ? 2.47918 8.35302 45.51307 1.000 18.69040 101 LEU A O 1
ATOM 706 N N . ASP A 1 131 ? 2.99215 8.40672 47.71076 1.000 15.47800 102 ASP A N 1
ATOM 707 C CA . ASP A 1 131 ? 3.46645 7.01768 47.71338 1.000 21.73265 102 ASP A CA 1
ATOM 708 C C . ASP A 1 131 ? 2.36339 6.02638 47.33710 1.000 20.63299 102 ASP A C 1
ATOM 709 O O . ASP A 1 131 ? 2.63903 4.87186 46.93154 1.000 18.62310 102 ASP A O 1
ATOM 714 N N . ASP A 1 132 ? 1.11400 6.42237 47.48501 1.000 20.30924 103 ASP A N 1
ATOM 715 C CA . ASP A 1 132 ? 0.01895 5.52048 47.13967 1.000 24.13719 103 ASP A CA 1
ATOM 716 C C . ASP A 1 132 ? -0.85069 6.06899 46.03191 1.000 26.23820 103 ASP A C 1
ATOM 717 O O . ASP A 1 132 ? -1.99843 5.61811 45.88545 1.000 27.16663 103 ASP A O 1
ATOM 722 N N . PHE A 1 133 ? -0.33020 7.01994 45.23176 1.000 20.92407 104 PHE A N 1
ATOM 723 C CA . PHE A 1 133 ? -1.03351 7.54327 44.06261 1.000 20.62887 104 PHE A CA 1
ATOM 724 C C . PHE A 1 133 ? -0.55865 6.82770 42.80356 1.000 22.22630 104 PHE A C 1
ATOM 725 O O . PHE A 1 133 ? 0.60940 6.46045 42.69021 1.000 20.07051 104 PHE A O 1
ATOM 733 N N . ASP A 1 134 ? -1.46088 6.68252 41.82807 1.000 18.16028 105 ASP A N 1
ATOM 734 C CA . ASP A 1 134 ? -1.03399 6.20807 40.52380 1.000 21.24912 105 ASP A CA 1
ATOM 735 C C . ASP A 1 134 ? -0.58499 7.42532 39.72805 1.000 20.55924 105 ASP A C 1
ATOM 736 O O . ASP A 1 134 ? -0.65973 8.55475 40.22740 1.000 19.58812 105 ASP A O 1
ATOM 741 N N . VAL A 1 135 ? -0.11695 7.20025 38.49409 1.000 24.46227 106 VAL A N 1
ATOM 742 C CA . VAL A 1 135 ? 0.45183 8.29266 37.68850 1.000 24.57758 106 VAL A CA 1
ATOM 743 C C . VAL A 1 135 ? -0.62640 9.33383 37.37008 1.000 25.84173 106 VAL A C 1
ATOM 744 O O . VAL A 1 135 ? -0.41639 10.54591 37.53158 1.000 20.65438 106 VAL A O 1
ATOM 748 N N . ASP A 1 136 ? -1.80742 8.86915 36.94462 1.000 21.97126 107 ASP A N 1
ATOM 749 C CA A ASP A 1 136 ? -2.91310 9.77199 36.60909 0.620 24.16035 107 ASP A CA 1
ATOM 750 C CA B ASP A 1 136 ? -2.88336 9.79259 36.60267 0.380 24.15824 107 ASP A CA 1
ATOM 751 C C . ASP A 1 136 ? -3.23259 10.69485 37.77830 1.000 24.48030 107 ASP A C 1
ATOM 752 O O . ASP A 1 136 ? -3.37218 11.92146 37.61304 1.000 23.07802 107 ASP A O 1
ATOM 761 N N . ASP A 1 137 ? -3.38206 10.11577 38.97705 1.000 23.48323 108 ASP A N 1
ATOM 762 C CA . ASP A 1 137 ? -3.78231 10.93535 40.10637 1.000 19.76738 108 ASP A CA 1
ATOM 763 C C . ASP A 1 137 ? -2.66898 11.89288 40.54716 1.000 22.62196 108 ASP A C 1
ATOM 764 O O . ASP A 1 137 ? -2.96098 12.96361 41.10239 1.000 22.63567 108 ASP A O 1
ATOM 769 N N . THR A 1 138 ? -1.41205 11.52194 40.30046 1.000 21.05005 109 THR A N 1
ATOM 770 C CA . THR A 1 138 ? -0.26717 12.40042 40.54795 1.000 19.01887 109 THR A CA 1
ATOM 771 C C . THR A 1 138 ? -0.34805 13.65146 39.68894 1.000 22.27091 109 THR A C 1
ATOM 772 O O . THR A 1 138 ? -0.19156 14.77517 40.20370 1.000 19.98557 109 THR A O 1
ATOM 776 N N . TRP A 1 139 ? -0.59371 13.48185 38.36616 1.000 18.38295 110 TRP A N 1
ATOM 777 C CA . TRP A 1 139 ? -0.79424 14.65265 37.49205 1.000 21.95006 110 TRP A CA 1
ATOM 778 C C . TRP A 1 139 ? -1.97543 15.50830 37.96565 1.000 21.08838 110 TRP A C 1
ATOM 779 O O . TRP A 1 139 ? -1.97670 16.74452 37.81494 1.000 19.97415 110 TRP A O 1
ATOM 790 N N . GLY A 1 140 ? -3.03372 14.85506 38.46798 1.000 22.11815 111 GLY A N 1
ATOM 791 C CA . GLY A 1 140 ? -4.17157 15.59527 38.98723 1.000 23.91925 111 GLY A CA 1
ATOM 792 C C . GLY A 1 140 ? -3.81507 16.45012 40.19285 1.000 20.07119 111 GLY A C 1
ATOM 793 O O . GLY A 1 140 ? -4.27458 17.59002 40.31541 1.000 20.75919 111 GLY A O 1
ATOM 794 N N . MET A 1 141 ? -3.00695 15.90741 41.09631 1.000 18.52583 112 MET A N 1
ATOM 795 C CA . MET A 1 141 ? -2.54846 16.66972 42.26568 1.000 23.72202 112 MET A CA 1
ATOM 796 C C . MET A 1 141 ? -1.65952 17.82363 41.83271 1.000 23.43334 112 MET A C 1
ATOM 797 O O . MET A 1 141 ? -1.78246 18.94629 42.35696 1.000 21.51730 112 MET A O 1
ATOM 802 N N . ARG A 1 142 ? -0.77281 17.55711 40.86593 1.000 19.46970 113 ARG A N 1
ATOM 803 C CA . ARG A 1 142 ? 0.09577 18.60447 40.33997 1.000 17.17544 113 ARG A CA 1
ATOM 804 C C . ARG A 1 142 ? -0.73447 19.75661 39.81183 1.000 24.74821 113 ARG A C 1
ATOM 805 O O . ARG A 1 142 ? -0.47367 20.93041 40.10820 1.000 19.75895 113 ARG A O 1
ATOM 813 N N . HIS A 1 143 ? -1.76222 19.43725 39.04180 1.000 20.12921 114 HIS A N 1
ATOM 814 C CA . HIS A 1 143 ? -2.56206 20.49803 38.44595 1.000 24.23658 114 HIS A CA 1
ATOM 815 C C . HIS A 1 143 ? -3.21608 21.34828 39.52649 1.000 23.00242 114 HIS A C 1
ATOM 816 O O . HIS A 1 143 ? -3.30080 22.57725 39.40921 1.000 23.09813 114 HIS A O 1
ATOM 823 N N . CYS A 1 144 ? -3.69946 20.70121 40.58164 1.000 21.63520 115 CYS A N 1
ATOM 824 C CA . CYS A 1 144 ? -4.35923 21.40150 41.67147 1.000 22.23444 115 CYS A CA 1
ATOM 825 C C . CYS A 1 144 ? -3.38775 22.31924 42.40665 1.000 24.79275 115 CYS A C 1
ATOM 826 O O . CYS A 1 144 ? -3.69629 23.49934 42.66255 1.000 22.55432 115 CYS A O 1
ATOM 829 N N . CYS A 1 145 ? -2.19699 21.80667 42.73287 1.000 18.05167 116 CYS A N 1
ATOM 830 C CA . CYS A 1 145 ? -1.30626 22.57763 43.59813 1.000 17.97991 116 CYS A CA 1
ATOM 831 C C . CYS A 1 145 ? -0.62751 23.71922 42.84154 1.000 20.20310 116 CYS A C 1
ATOM 832 O O . CYS A 1 145 ? -0.44236 24.80589 43.40621 1.000 22.45211 116 CYS A O 1
ATOM 835 N N . LEU A 1 146 ? -0.27307 23.51355 41.57447 1.000 22.38341 117 LEU A N 1
ATOM 836 C CA . LEU A 1 146 ? 0.31077 24.61602 40.79648 1.000 20.21424 117 LEU A CA 1
ATOM 837 C C . LEU A 1 146 ? -0.72110 25.69677 40.49571 1.000 24.48849 117 LEU A C 1
ATOM 838 O O . LEU A 1 146 ? -0.39565 26.90002 40.49454 1.000 22.97535 117 LEU A O 1
ATOM 843 N N . GLY A 1 147 ? -1.95958 25.29440 40.18212 1.000 23.46649 118 GLY A N 1
ATOM 844 C CA . GLY A 1 147 ? -3.03989 26.27357 40.10638 1.000 25.13973 118 GLY A CA 1
ATOM 845 C C . GLY A 1 147 ? -3.14232 27.10093 41.37658 1.000 26.08124 118 GLY A C 1
ATOM 846 O O . GLY A 1 147 ? -3.21871 28.33550 41.33598 1.000 26.48585 118 GLY A O 1
ATOM 847 N N . ALA A 1 148 ? -3.07857 26.42875 42.53111 1.000 21.72428 119 ALA A N 1
ATOM 848 C CA . ALA A 1 148 ? -3.10999 27.11831 43.81936 1.000 19.22833 119 ALA A CA 1
ATOM 849 C C . ALA A 1 148 ? -1.93537 28.08426 43.98015 1.000 25.06457 119 ALA A C 1
ATOM 850 O O . ALA A 1 148 ? -2.13192 29.23290 44.39859 1.000 22.65528 119 ALA A O 1
ATOM 852 N N . PHE A 1 149 ? -0.69805 27.61888 43.71269 1.000 20.27745 120 PHE A N 1
ATOM 853 C CA . PHE A 1 149 ? 0.45906 28.50878 43.86155 1.000 22.47507 120 PHE A CA 1
ATOM 854 C C . PHE A 1 149 ? 0.32697 29.74328 42.98206 1.000 23.90359 120 PHE A C 1
ATOM 855 O O . PHE A 1 149 ? 0.75070 30.83864 43.37044 1.000 23.90762 120 PHE A O 1
ATOM 863 N N . ARG A 1 150 ? -0.20839 29.57950 41.78400 1.000 19.89553 121 ARG A N 1
ATOM 864 C CA . ARG A 1 150 ? -0.23721 30.69704 40.85989 1.000 28.64527 121 ARG A CA 1
ATOM 865 C C . ARG A 1 150 ? -1.36598 31.66991 41.16285 1.000 30.03514 121 ARG A C 1
ATOM 866 O O . ARG A 1 150 ? -1.33142 32.80674 40.67908 1.000 29.79482 121 ARG A O 1
ATOM 874 N N . ASP A 1 151 ? -2.34326 31.28155 41.98133 1.000 25.12050 122 ASP A N 1
ATOM 875 C CA . ASP A 1 151 ? -3.48119 32.15080 42.28795 1.000 26.91530 122 ASP A CA 1
ATOM 876 C C . ASP A 1 151 ? -3.96743 31.78618 43.68334 1.000 24.08269 122 ASP A C 1
ATOM 877 O O . ASP A 1 151 ? -5.01764 31.15351 43.85907 1.000 23.96897 122 ASP A O 1
ATOM 882 N N . PRO A 1 152 ? -3.20510 32.16211 44.72205 1.000 22.10309 123 PRO A N 1
ATOM 883 C CA . PRO A 1 152 ? -3.45413 31.56298 46.04356 1.000 26.25325 123 PRO A CA 1
ATOM 884 C C . PRO A 1 152 ? -4.66860 32.07801 46.78540 1.000 23.05414 123 PRO A C 1
ATOM 885 O O . PRO A 1 152 ? -4.98894 31.51331 47.85890 1.000 27.76097 123 PRO A O 1
ATOM 889 N N . VAL A 1 153 ? -5.36473 33.09517 46.26835 1.000 21.50560 124 VAL A N 1
ATOM 890 C CA . VAL A 1 153 ? -6.65915 33.49682 46.80008 1.000 20.59562 124 VAL A CA 1
ATOM 891 C C . VAL A 1 153 ? -7.80458 33.06210 45.88226 1.000 22.33663 124 VAL A C 1
ATOM 892 O O . VAL A 1 153 ? -8.82776 32.54287 46.34977 1.000 24.37686 124 VAL A O 1
ATOM 896 N N . GLY A 1 154 ? -7.64387 33.23973 44.58099 1.000 20.00671 125 GLY A N 1
ATOM 897 C CA . GLY A 1 154 ? -8.76300 33.06374 43.67483 1.000 25.02834 125 GLY A CA 1
ATOM 898 C C . GLY A 1 154 ? -8.92922 31.64848 43.12979 1.000 28.46710 125 GLY A C 1
ATOM 899 O O . GLY A 1 154 ? -9.96224 31.34551 42.51886 1.000 28.62209 125 GLY A O 1
ATOM 900 N N . PHE A 1 155 ? -7.94450 30.77029 43.32822 1.000 24.54819 126 PHE A N 1
ATOM 901 C CA . PHE A 1 155 ? -8.01385 29.44670 42.69458 1.000 25.18147 126 PHE A CA 1
ATOM 902 C C . PHE A 1 155 ? -9.12591 28.62750 43.32731 1.000 26.72073 126 PHE A C 1
ATOM 903 O O . PHE A 1 155 ? -9.19131 28.50207 44.55303 1.000 26.07906 126 PHE A O 1
ATOM 911 N N A GLU A 1 156 ? -10.03986 28.10110 42.51403 0.511 27.60503 127 GLU A N 1
ATOM 912 N N B GLU A 1 156 ? -9.95693 28.03773 42.47015 0.489 27.58317 127 GLU A N 1
ATOM 913 C CA A GLU A 1 156 ? -11.18564 27.38974 43.06922 0.511 29.28788 127 GLU A CA 1
ATOM 914 C CA B GLU A 1 156 ? -11.13626 27.28903 42.87346 0.489 29.37371 127 GLU A CA 1
ATOM 915 C C A GLU A 1 156 ? -10.84292 25.90953 43.17699 0.511 27.25764 127 GLU A C 1
ATOM 916 C C B GLU A 1 156 ? -10.75001 25.83967 43.14610 0.489 27.20849 127 GLU A C 1
ATOM 917 O O A GLU A 1 156 ? -10.52489 25.25432 42.17801 0.511 26.77715 127 GLU A O 1
ATOM 918 O O B GLU A 1 156 ? -10.32923 25.12848 42.22726 0.489 26.76166 127 GLU A O 1
ATOM 929 N N . THR A 1 157 ? -10.88193 25.40453 44.39555 1.000 23.99838 128 THR A N 1
ATOM 930 C CA . THR A 1 157 ? -10.61586 24.00097 44.65732 1.000 28.44424 128 THR A CA 1
ATOM 931 C C . THR A 1 157 ? -11.27558 23.57903 45.95326 1.000 29.35503 128 THR A C 1
ATOM 932 O O . THR A 1 157 ? -11.50328 24.38860 46.85864 1.000 26.32660 128 THR A O 1
ATOM 936 N N . ASP A 1 158 ? -11.59735 22.28906 46.00842 1.000 32.45541 129 ASP A N 1
ATOM 937 C CA A ASP A 1 158 ? -12.03639 21.69527 47.26560 0.504 32.82174 129 ASP A CA 1
ATOM 938 C CA B ASP A 1 158 ? -12.10309 21.59544 47.18267 0.496 32.89680 129 ASP A CA 1
ATOM 939 C C . ASP A 1 158 ? -11.10849 20.57196 47.71141 1.000 28.99084 129 ASP A C 1
ATOM 940 O O . ASP A 1 158 ? -11.43021 19.84753 48.66625 1.000 34.36898 129 ASP A O 1
ATOM 949 N N . LYS A 1 159 ? -9.94911 20.43365 47.06659 1.000 29.10278 130 LYS A N 1
ATOM 950 C CA . LYS A 1 159 ? -8.98458 19.39282 47.39640 1.000 25.39565 130 LYS A CA 1
ATOM 951 C C . LYS A 1 159 ? -8.04668 19.87073 48.50171 1.000 27.92623 130 LYS A C 1
ATOM 952 O O . LYS A 1 159 ? -7.55131 21.01400 48.46560 1.000 27.48113 130 LYS A O 1
ATOM 958 N N . LEU A 1 160 ? -7.82824 19.00150 49.49214 1.000 22.26987 131 LEU A N 1
ATOM 959 C CA . LEU A 1 160 ? -7.02089 19.34729 50.66264 1.000 21.70221 131 LEU A CA 1
ATOM 960 C C . LEU A 1 160 ? -5.60913 19.76953 50.25685 1.000 24.44915 131 LEU A C 1
ATOM 961 O O . LEU A 1 160 ? -5.04532 20.71350 50.83929 1.000 22.13938 131 LEU A O 1
ATOM 966 N N . GLY A 1 161 ? -5.00573 19.05185 49.29731 1.000 21.51468 132 GLY A N 1
ATOM 967 C CA . GLY A 1 161 ? -3.66043 19.41548 48.85915 1.000 19.28797 132 GLY A CA 1
ATOM 968 C C . GLY A 1 161 ? -3.60405 20.87005 48.41759 1.000 21.68435 132 GLY A C 1
ATOM 969 O O . GLY A 1 161 ? -2.73573 21.64277 48.85429 1.000 23.00667 132 GLY A O 1
ATOM 970 N N . GLY A 1 162 ? -4.57906 21.28281 47.60942 1.000 20.64628 133 GLY A N 1
ATOM 971 C CA . GLY A 1 162 ? -4.62518 22.64247 47.09526 1.000 23.39939 133 GLY A CA 1
ATOM 972 C C . GLY A 1 162 ? -5.08146 23.65629 48.11554 1.000 22.00936 133 GLY A C 1
ATOM 973 O O . GLY A 1 162 ? -4.57272 24.78548 48.13652 1.000 20.83513 133 GLY A O 1
ATOM 974 N N . LEU A 1 163 ? -6.05498 23.28854 48.96042 1.000 19.13406 134 LEU A N 1
ATOM 975 C CA . LEU A 1 163 ? -6.47909 24.22025 50.01135 1.000 24.16723 134 LEU A CA 1
ATOM 976 C C . LEU A 1 163 ? -5.31047 24.59769 50.90732 1.000 26.25005 134 LEU A C 1
ATOM 977 O O . LEU A 1 163 ? -5.12965 25.78259 51.21066 1.000 22.92093 134 LEU A O 1
ATOM 982 N N . MET A 1 164 ? -4.47612 23.62129 51.30442 1.000 18.67949 135 MET A N 1
ATOM 983 C CA . MET A 1 164 ? -3.30005 23.95882 52.11462 1.000 19.72074 135 MET A CA 1
ATOM 984 C C . MET A 1 164 ? -2.29825 24.82470 51.32903 1.000 22.33254 135 MET A C 1
ATOM 985 O O . MET A 1 164 ? -1.69307 25.75456 51.90124 1.000 19.69398 135 MET A O 1
ATOM 990 N N . SER A 1 165 ? -2.08830 24.50202 50.03156 1.000 19.75496 136 SER A N 1
ATOM 991 C CA . SER A 1 165 ? -1.20943 25.27223 49.15421 1.000 21.04801 136 SER A CA 1
ATOM 992 C C . SER A 1 165 ? -1.62059 26.73755 49.14262 1.000 20.89195 136 SER A C 1
ATOM 993 O O . SER A 1 165 ? -0.77759 27.64076 49.21693 1.000 19.27337 136 SER A O 1
ATOM 996 N N . LYS A 1 166 ? -2.92290 26.97236 49.02074 1.000 19.41219 137 LYS A N 1
ATOM 997 C CA . LYS A 1 166 ? -3.45379 28.33380 49.05773 1.000 22.24495 137 LYS A CA 1
ATOM 998 C C . LYS A 1 166 ? -3.13132 28.98932 50.37974 1.000 21.80565 137 LYS A C 1
ATOM 999 O O . LYS A 1 166 ? -2.81991 30.18654 50.41286 1.000 23.87409 137 LYS A O 1
ATOM 1005 N N . SER A 1 167 ? -3.20818 28.22379 51.48522 1.000 21.08984 138 SER A N 1
ATOM 1006 C CA . SER A 1 167 ? -3.00170 28.78588 52.82018 1.000 25.07215 138 SER A CA 1
ATOM 1007 C C . SER A 1 167 ? -1.56756 29.29053 52.98399 1.000 27.40982 138 SER A C 1
ATOM 1008 O O . SER A 1 167 ? -1.35329 30.48439 53.22724 1.000 25.05240 138 SER A O 1
ATOM 1011 N N . PHE A 1 168 ? -0.56272 28.41142 52.80811 1.000 22.40121 139 PHE A N 1
ATOM 1012 C CA . PHE A 1 168 ? 0.79258 28.88142 53.06877 1.000 23.30420 139 PHE A CA 1
ATOM 1013 C C . PHE A 1 168 ? 1.30913 29.75211 51.94149 1.000 21.19423 139 PHE A C 1
ATOM 1014 O O . PHE A 1 168 ? 2.10695 30.66954 52.19777 1.000 23.15703 139 PHE A O 1
ATOM 1022 N N . PHE A 1 169 ? 0.87310 29.51735 50.70562 1.000 17.98259 140 PHE A N 1
ATOM 1023 C CA . PHE A 1 169 ? 1.50893 30.30053 49.66498 1.000 19.74971 140 PHE A CA 1
ATOM 1024 C C . PHE A 1 169 ? 0.89340 31.69013 49.55177 1.000 21.64940 140 PHE A C 1
ATOM 1025 O O . PHE A 1 169 ? 1.57810 32.62775 49.14844 1.000 23.19184 140 PHE A O 1
ATOM 1033 N N . SER A 1 170 ? -0.37603 31.85623 49.91153 1.000 21.82653 141 SER A N 1
ATOM 1034 C CA . SER A 1 170 ? -0.90961 33.21512 50.02551 1.000 21.76572 141 SER A CA 1
ATOM 1035 C C . SER A 1 170 ? -0.09020 34.03840 51.01919 1.000 24.12108 141 SER A C 1
ATOM 1036 O O . SER A 1 170 ? 0.19533 35.22328 50.76811 1.000 25.89283 141 SER A O 1
ATOM 1039 N N . ARG A 1 171 ? 0.34284 33.42540 52.12894 1.000 20.24315 142 ARG A N 1
ATOM 1040 C CA . ARG A 1 171 ? 1.19475 34.14540 53.08105 1.000 26.84358 142 ARG A CA 1
ATOM 1041 C C . ARG A 1 171 ? 2.61867 34.33230 52.54253 1.000 26.72411 142 ARG A C 1
ATOM 1042 O O . ARG A 1 171 ? 3.22081 35.40163 52.73643 1.000 27.78515 142 ARG A O 1
ATOM 1050 N N . PHE A 1 172 ? 3.18502 33.30635 51.88500 1.000 20.89231 143 PHE A N 1
ATOM 1051 C CA . PHE A 1 172 ? 4.45052 33.46410 51.13993 1.000 21.90699 143 PHE A CA 1
ATOM 1052 C C . PHE A 1 172 ? 4.43935 34.70548 50.23727 1.000 23.78709 143 PHE A C 1
ATOM 1053 O O . PHE A 1 172 ? 5.40665 35.48080 50.19397 1.000 24.26624 143 PHE A O 1
ATOM 1061 N N . ARG A 1 173 ? 3.40323 34.84180 49.41813 1.000 22.84760 144 ARG A N 1
ATOM 1062 C CA . ARG A 1 173 ? 3.41357 35.90680 48.41310 1.000 24.27275 144 ARG A CA 1
ATOM 1063 C C . ARG A 1 173 ? 3.25847 37.27804 49.04616 1.000 25.08325 144 ARG A C 1
ATOM 1064 O O . ARG A 1 173 ? 3.48377 38.29503 48.36674 1.000 22.89280 144 ARG A O 1
ATOM 1072 N N . GLN A 1 174 ? 2.90059 37.33136 50.33063 1.000 24.14244 145 GLN A N 1
ATOM 1073 C CA . GLN A 1 174 ? 2.87560 38.62101 51.00880 1.000 30.17073 145 GLN A CA 1
ATOM 1074 C C . GLN A 1 174 ? 4.25932 39.26135 51.08363 1.000 29.86581 145 GLN A C 1
ATOM 1075 O O . GLN A 1 174 ? 4.35877 40.50097 51.15429 1.000 26.32232 145 GLN A O 1
ATOM 1081 N N . ASP A 1 175 ? 5.33966 38.46010 51.01254 1.000 25.67858 146 ASP A N 1
ATOM 1082 C CA . ASP A 1 175 ? 6.67875 39.02947 51.08954 1.000 22.48690 146 ASP A CA 1
ATOM 1083 C C . ASP A 1 175 ? 7.69817 38.40403 50.13775 1.000 22.44608 146 ASP A C 1
ATOM 1084 O O . ASP A 1 175 ? 8.84450 38.84630 50.10933 1.000 24.13638 146 ASP A O 1
ATOM 1089 N N . GLY A 1 176 ? 7.34627 37.40269 49.33654 1.000 19.27743 147 GLY A N 1
ATOM 1090 C CA . GLY A 1 176 ? 8.36935 36.80517 48.46613 1.000 20.75352 147 GLY A CA 1
ATOM 1091 C C . GLY A 1 176 ? 8.54937 37.59129 47.17252 1.000 21.88425 147 GLY A C 1
ATOM 1092 O O . GLY A 1 176 ? 7.58282 38.05192 46.55188 1.000 22.17975 147 GLY A O 1
ATOM 1093 N N . GLY A 1 177 ? 9.81577 37.74787 46.77262 1.000 22.14264 148 GLY A N 1
ATOM 1094 C CA . GLY A 1 177 ? 10.15514 38.54143 45.62230 1.000 18.95080 148 GLY A CA 1
ATOM 1095 C C . GLY A 1 177 ? 9.79055 37.75784 44.38589 1.000 29.49022 148 GLY A C 1
ATOM 1096 O O . GLY A 1 177 ? 9.53695 36.53179 44.44502 1.000 21.36637 148 GLY A O 1
ATOM 1097 N N . PRO A 1 178 ? 9.74110 38.45207 43.23789 1.000 28.13664 149 PRO A N 1
ATOM 1098 C CA . PRO A 1 178 ? 9.27550 37.77794 42.01238 1.000 23.97593 149 PRO A CA 1
ATOM 1099 C C . PRO A 1 178 ? 10.18844 36.65596 41.59161 1.000 25.84399 149 PRO A C 1
ATOM 1100 O O . PRO A 1 178 ? 9.68006 35.64769 41.09154 1.000 23.30074 149 PRO A O 1
ATOM 1104 N N . GLY A 1 179 ? 11.51440 36.79849 41.76776 1.000 21.08804 150 GLY A N 1
ATOM 1105 C CA . GLY A 1 179 ? 12.48009 35.76195 41.41488 1.000 21.25074 150 GLY A CA 1
ATOM 1106 C C . GLY A 1 179 ? 12.27568 34.46221 42.18262 1.000 23.62763 150 GLY A C 1
ATOM 1107 O O . GLY A 1 179 ? 12.07748 33.36856 41.59943 1.000 21.61764 150 GLY A O 1
ATOM 1108 N N . CYS A 1 180 ? 12.31774 34.56327 43.51699 1.000 21.68649 151 CYS A N 1
ATOM 1109 C CA . CYS A 1 180 ? 12.19996 33.32889 44.27110 1.000 24.04073 151 CYS A CA 1
ATOM 1110 C C . CYS A 1 180 ? 10.78169 32.78835 44.23628 1.000 20.81401 151 CYS A C 1
ATOM 1111 O O . CYS A 1 180 ? 10.58769 31.57889 44.45411 1.000 22.96040 151 CYS A O 1
ATOM 1114 N N . THR A 1 181 ? 9.78471 33.63062 43.97291 1.000 18.63057 152 THR A N 1
ATOM 1115 C CA . THR A 1 181 ? 8.41838 33.11403 43.81453 1.000 22.51743 152 THR A CA 1
ATOM 1116 C C . THR A 1 181 ? 8.35501 32.16486 42.62399 1.000 27.08817 152 THR A C 1
ATOM 1117 O O . THR A 1 181 ? 7.82572 31.05007 42.72264 1.000 22.58370 152 THR A O 1
ATOM 1121 N N . GLU A 1 182 ? 8.88573 32.59519 41.48140 1.000 20.56914 153 GLU A N 1
ATOM 1122 C CA . GLU A 1 182 ? 8.84170 31.72252 40.31605 1.000 24.74159 153 GLU A CA 1
ATOM 1123 C C . GLU A 1 182 ? 9.77030 30.51911 40.48162 1.000 20.38846 153 GLU A C 1
ATOM 1124 O O . GLU A 1 182 ? 9.45135 29.42104 39.99358 1.000 21.19984 153 GLU A O 1
ATOM 1130 N N . ARG A 1 183 ? 10.90604 30.67713 41.17063 1.000 19.10304 154 ARG A N 1
ATOM 1131 C CA . ARG A 1 183 ? 11.74697 29.50050 41.41436 1.000 18.18448 154 ARG A CA 1
ATOM 1132 C C . ARG A 1 183 ? 11.01270 28.48666 42.27666 1.000 19.59214 154 ARG A C 1
ATOM 1133 O O . ARG A 1 183 ? 11.12301 27.27884 42.05942 1.000 19.75756 154 ARG A O 1
ATOM 1141 N N . PHE A 1 184 ? 10.30493 28.94684 43.29175 1.000 16.74331 155 PHE A N 1
ATOM 1142 C CA . PHE A 1 184 ? 9.50294 28.01948 44.07375 1.000 16.88108 155 PHE A CA 1
ATOM 1143 C C . PHE A 1 184 ? 8.51943 27.27072 43.16321 1.000 22.46628 155 PHE A C 1
ATOM 1144 O O . PHE A 1 184 ? 8.47186 26.02543 43.15774 1.000 20.73486 155 PHE A O 1
ATOM 1152 N N . ILE A 1 185 ? 7.72571 28.02187 42.38636 1.000 20.42437 156 ILE A N 1
ATOM 1153 C CA . ILE A 1 185 ? 6.65600 27.40932 41.60044 1.000 23.06848 156 ILE A CA 1
ATOM 1154 C C . ILE A 1 185 ? 7.23896 26.48240 40.54535 1.000 24.80620 156 ILE A C 1
ATOM 1155 O O . ILE A 1 185 ? 6.76033 25.34432 40.34284 1.000 20.36422 156 ILE A O 1
ATOM 1160 N N . HIS A 1 186 ? 8.28924 26.93658 39.85916 1.000 20.48004 157 HIS A N 1
ATOM 1161 C CA . HIS A 1 186 ? 8.81422 26.12080 38.77515 1.000 21.35138 157 HIS A CA 1
ATOM 1162 C C . HIS A 1 186 ? 9.48617 24.86294 39.31561 1.000 21.09193 157 HIS A C 1
ATOM 1163 O O . HIS A 1 186 ? 9.40807 23.80056 38.68397 1.000 22.77183 157 HIS A O 1
ATOM 1170 N N . THR A 1 187 ? 10.14315 24.94547 40.47919 1.000 19.45384 158 THR A N 1
ATOM 1171 C CA . THR A 1 187 ? 10.78853 23.74265 40.97129 1.000 19.08224 158 THR A CA 1
ATOM 1172 C C . THR A 1 187 ? 9.79022 22.81107 41.66981 1.000 19.73085 158 THR A C 1
ATOM 1173 O O . THR A 1 187 ? 10.01672 21.59157 41.69756 1.000 20.39493 158 THR A O 1
ATOM 1177 N N . MET A 1 188 ? 8.67604 23.34430 42.16198 1.000 17.99133 159 MET A N 1
ATOM 1178 C CA . MET A 1 188 ? 7.57667 22.48322 42.56994 1.000 21.38724 159 MET A CA 1
ATOM 1179 C C . MET A 1 188 ? 7.00564 21.74338 41.37636 1.000 22.12071 159 MET A C 1
ATOM 1180 O O . MET A 1 188 ? 6.60323 20.57472 41.50640 1.000 19.24071 159 MET A O 1
ATOM 1185 N N . ASP A 1 189 ? 6.93882 22.41649 40.22106 1.000 20.22365 160 ASP A N 1
ATOM 1186 C CA . ASP A 1 189 ? 6.53574 21.78685 38.95797 1.000 20.43668 160 ASP A CA 1
ATOM 1187 C C . ASP A 1 189 ? 7.46072 20.61167 38.62665 1.000 22.13518 160 ASP A C 1
ATOM 1188 O O . ASP A 1 189 ? 7.01590 19.46253 38.49611 1.000 18.23915 160 ASP A O 1
ATOM 1193 N N . LEU A 1 190 ? 8.76856 20.87128 38.60794 1.000 18.56080 161 LEU A N 1
ATOM 1194 C CA . LEU A 1 190 ? 9.75606 19.81521 38.40094 1.000 17.78477 161 LEU A CA 1
ATOM 1195 C C . LEU A 1 190 ? 9.58588 18.67404 39.38517 1.000 23.30965 161 LEU A C 1
ATOM 1196 O O . LEU A 1 190 ? 9.67780 17.49985 38.98461 1.000 18.04783 161 LEU A O 1
ATOM 1201 N N . PHE A 1 191 ? 9.35436 18.99902 40.67719 1.000 17.91179 162 PHE A N 1
ATOM 1202 C CA . PHE A 1 191 ? 9.07218 17.96205 41.67759 1.000 20.04545 162 PHE A CA 1
ATOM 1203 C C . PHE A 1 191 ? 7.89989 17.07235 41.23855 1.000 18.67927 162 PHE A C 1
ATOM 1204 O O . PHE A 1 191 ? 8.03006 15.83300 41.19752 1.000 20.48051 162 PHE A O 1
ATOM 1212 N N . PHE A 1 192 ? 6.73245 17.66638 40.94431 1.000 18.91997 163 PHE A N 1
ATOM 1213 C CA . PHE A 1 192 ? 5.58588 16.81492 40.56471 1.000 20.71924 163 PHE A CA 1
ATOM 1214 C C . PHE A 1 192 ? 5.87073 15.98076 39.32010 1.000 22.06500 163 PHE A C 1
ATOM 1215 O O . PHE A 1 192 ? 5.49095 14.79410 39.26161 1.000 21.86496 163 PHE A O 1
ATOM 1223 N N . ILE A 1 193 ? 6.50466 16.57701 38.30070 1.000 21.34418 164 ILE A N 1
ATOM 1224 C CA . ILE A 1 193 ? 6.84228 15.84202 37.07847 1.000 18.38367 164 ILE A CA 1
ATOM 1225 C C . ILE A 1 193 ? 7.70948 14.63837 37.41376 1.000 22.39976 164 ILE A C 1
ATOM 1226 O O . ILE A 1 193 ? 7.48102 13.51789 36.91461 1.000 20.89136 164 ILE A O 1
ATOM 1231 N N . ALA A 1 194 ? 8.68476 14.83344 38.30286 1.000 20.53092 165 ALA A N 1
ATOM 1232 C CA . ALA A 1 194 ? 9.60756 13.75950 38.65116 1.000 20.48145 165 ALA A CA 1
ATOM 1233 C C . ALA A 1 194 ? 8.93336 12.66247 39.47778 1.000 18.89707 165 ALA A C 1
ATOM 1234 O O . ALA A 1 194 ? 9.22569 11.46448 39.28880 1.000 17.44826 165 ALA A O 1
ATOM 1236 N N . VAL A 1 195 ? 8.04829 13.04530 40.40674 1.000 18.26097 166 VAL A N 1
ATOM 1237 C CA . VAL A 1 195 ? 7.33697 12.06733 41.23624 1.000 18.12372 166 VAL A CA 1
ATOM 1238 C C . VAL A 1 195 ? 6.35573 11.25596 40.37452 1.000 18.59306 166 VAL A C 1
ATOM 1239 O O . VAL A 1 195 ? 6.14123 10.05987 40.62455 1.000 21.52088 166 VAL A O 1
ATOM 1243 N N . ALA A 1 196 ? 5.77742 11.87346 39.34178 1.000 19.46355 167 ALA A N 1
ATOM 1244 C CA . ALA A 1 196 ? 4.98734 11.10103 38.36653 1.000 18.67754 167 ALA A CA 1
ATOM 1245 C C . ALA A 1 196 ? 5.83746 10.03460 37.67167 1.000 22.27397 167 ALA A C 1
ATOM 1246 O O . ALA A 1 196 ? 5.35982 8.91517 37.41873 1.000 21.90207 167 ALA A O 1
ATOM 1248 N N . GLN A 1 197 ? 7.09921 10.35907 37.35439 1.000 19.45760 168 GLN A N 1
ATOM 1249 C CA . GLN A 1 197 ? 8.01431 9.33892 36.84155 1.000 19.04103 168 GLN A CA 1
ATOM 1250 C C . GLN A 1 197 ? 8.29572 8.26008 37.88472 1.000 23.27784 168 GLN A C 1
ATOM 1251 O O . GLN A 1 197 ? 8.25643 7.04849 37.56987 1.000 20.84818 168 GLN A O 1
ATOM 1257 N N . GLN A 1 198 ? 8.54914 8.66334 39.13811 1.000 18.16254 169 GLN A N 1
ATOM 1258 C CA . GLN A 1 198 ? 8.68073 7.67131 40.19638 1.000 21.15002 169 GLN A CA 1
ATOM 1259 C C . GLN A 1 198 ? 7.45763 6.75233 40.23491 1.000 23.43006 169 GLN A C 1
ATOM 1260 O O . GLN A 1 198 ? 7.57722 5.51512 40.31907 1.000 22.17295 169 GLN A O 1
ATOM 1266 N N . ALA A 1 199 ? 6.26999 7.34626 40.17038 1.000 21.29603 170 ALA A N 1
ATOM 1267 C CA . ALA A 1 199 ? 5.03713 6.57288 40.28433 1.000 19.77294 170 ALA A CA 1
ATOM 1268 C C . ALA A 1 199 ? 4.89489 5.57150 39.13984 1.000 23.00045 170 ALA A C 1
ATOM 1269 O O . ALA A 1 199 ? 4.38275 4.45490 39.35228 1.000 24.63385 170 ALA A O 1
ATOM 1271 N N . GLY A 1 200 ? 5.32606 5.96320 37.91978 1.000 19.61057 171 GLY A N 1
ATOM 1272 C CA . GLY A 1 200 ? 5.31453 5.06426 36.77221 1.000 19.92223 171 GLY A CA 1
ATOM 1273 C C . GLY A 1 200 ? 6.29266 3.92664 36.95877 1.000 24.22959 171 GLY A C 1
ATOM 1274 O O . GLY A 1 200 ? 5.97063 2.76578 36.67322 1.000 25.74095 171 GLY A O 1
ATOM 1275 N N . ASP A 1 201 ? 7.48579 4.23279 37.48856 1.000 22.63751 172 ASP A N 1
ATOM 1276 C CA . ASP A 1 201 ? 8.45756 3.18459 37.81695 1.000 24.78411 172 ASP A CA 1
ATOM 1277 C C . ASP A 1 201 ? 7.85874 2.17975 38.79643 1.000 28.95805 172 ASP A C 1
ATOM 1278 O O . ASP A 1 201 ? 7.98737 0.95457 38.61654 1.000 26.62562 172 ASP A O 1
ATOM 1283 N N . ARG A 1 202 ? 7.20683 2.68912 39.85515 1.000 19.18143 173 ARG A N 1
ATOM 1284 C CA . ARG A 1 202 ? 6.62232 1.82073 40.87066 1.000 25.23018 173 ARG A CA 1
ATOM 1285 C C . ARG A 1 202 ? 5.53305 0.91459 40.26269 1.000 23.83849 173 ARG A C 1
ATOM 1286 O O . ARG A 1 202 ? 5.49353 -0.30301 40.51492 1.000 25.63685 173 ARG A O 1
ATOM 1294 N N . ALA A 1 203 ? 4.67775 1.48567 39.40859 1.000 18.33577 174 ALA A N 1
ATOM 1295 C CA . ALA A 1 203 ? 3.63256 0.72317 38.74626 1.000 22.63852 174 ALA A CA 1
ATOM 1296 C C . ALA A 1 203 ? 4.22231 -0.35547 37.84163 1.000 29.40966 174 ALA A C 1
ATOM 1297 O O . ALA A 1 203 ? 3.64034 -1.43882 37.68538 1.000 24.94956 174 ALA A O 1
ATOM 1299 N N . ASN A 1 204 ? 5.35847 -0.06779 37.20763 1.000 27.70755 175 ASN A N 1
ATOM 1300 C CA . ASN A 1 204 ? 5.99044 -1.00877 36.29251 1.000 26.64963 175 ASN A CA 1
ATOM 1301 C C . ASN A 1 204 ? 6.92811 -1.99262 36.98084 1.000 29.79943 175 ASN A C 1
ATOM 1302 O O . ASN A 1 204 ? 7.47148 -2.87847 36.30521 1.000 37.58799 175 ASN A O 1
ATOM 1307 N N . GLY A 1 205 ? 7.12677 -1.89199 38.28917 1.000 26.86696 176 GLY A N 1
ATOM 1308 C CA . GLY A 1 205 ? 8.04630 -2.80757 38.96634 1.000 32.03616 176 GLY A CA 1
ATOM 1309 C C . GLY A 1 205 ? 9.51246 -2.64158 38.59113 1.000 31.73745 176 GLY A C 1
ATOM 1310 O O . GLY A 1 205 ? 10.26994 -3.60132 38.61943 1.000 37.10266 176 GLY A O 1
ATOM 1311 N N . ILE A 1 206 ? 9.93497 -1.42463 38.29038 1.000 30.17620 177 ILE A N 1
ATOM 1312 C CA . ILE A 1 206 ? 11.22321 -1.13268 37.68038 1.000 34.32827 177 ILE A CA 1
ATOM 1313 C C . ILE A 1 206 ? 12.12599 -0.46661 38.70838 1.000 36.98362 177 ILE A C 1
ATOM 1314 O O . ILE A 1 206 ? 11.69295 0.45075 39.42025 1.000 32.11561 177 ILE A O 1
ATOM 1319 N N . THR A 1 207 ? 13.36806 -0.95290 38.80978 1.000 33.52101 178 THR A N 1
ATOM 1320 C CA . THR A 1 207 ? 14.43739 -0.23406 39.50813 1.000 35.08155 178 THR A CA 1
ATOM 1321 C C . THR A 1 207 ? 15.25388 0.51563 38.45163 1.000 28.71807 178 THR A C 1
ATOM 1322 O O . THR A 1 207 ? 15.80099 -0.12671 37.53759 1.000 29.64556 178 THR A O 1
ATOM 1326 N N . PRO A 1 208 ? 15.31693 1.84991 38.47727 1.000 29.03877 179 PRO A N 1
ATOM 1327 C CA . PRO A 1 208 ? 16.00107 2.58400 37.39003 1.000 24.98324 179 PRO A CA 1
ATOM 1328 C C . PRO A 1 208 ? 17.50874 2.37551 37.41795 1.000 22.67639 179 PRO A C 1
ATOM 1329 O O . PRO A 1 208 ? 18.08136 1.94935 38.41564 1.000 23.21232 179 PRO A O 1
ATOM 1333 N N . ASP A 1 209 ? 18.16459 2.69689 36.30237 1.000 27.44493 180 ASP A N 1
ATOM 1334 C CA . ASP A 1 209 ? 19.61660 2.67476 36.32869 1.000 29.54604 180 ASP A CA 1
ATOM 1335 C C . ASP A 1 209 ? 20.13679 3.87790 37.12272 1.000 32.93246 180 ASP A C 1
ATOM 1336 O O . ASP A 1 209 ? 19.40744 4.83690 37.40786 1.000 26.22354 180 ASP A O 1
ATOM 1341 N N . LEU A 1 210 ? 21.42286 3.82069 37.47252 1.000 33.59883 181 LEU A N 1
ATOM 1342 C CA . LEU A 1 210 ? 21.98284 4.81112 38.39066 1.000 34.04422 181 LEU A CA 1
ATOM 1343 C C . LEU A 1 210 ? 21.99418 6.20372 37.76531 1.000 31.70038 181 LEU A C 1
ATOM 1344 O O . LEU A 1 210 ? 21.63302 7.18605 38.42830 1.000 27.25655 181 LEU A O 1
ATOM 1349 N N A GLU A 1 211 ? 22.37623 6.30103 36.48979 0.563 31.59083 182 GLU A N 1
ATOM 1350 N N B GLU A 1 211 ? 22.41411 6.30724 36.49750 0.437 31.61187 182 GLU A N 1
ATOM 1351 C CA A GLU A 1 211 ? 22.46498 7.60618 35.84535 0.563 33.83709 182 GLU A CA 1
ATOM 1352 C CA B GLU A 1 211 ? 22.45389 7.60630 35.82894 0.437 33.82656 182 GLU A CA 1
ATOM 1353 C C A GLU A 1 211 ? 21.08514 8.25808 35.73665 0.563 31.72442 182 GLU A C 1
ATOM 1354 C C B GLU A 1 211 ? 21.06944 8.24013 35.79102 0.437 31.71326 182 GLU A C 1
ATOM 1355 O O A GLU A 1 211 ? 20.91543 9.43889 36.07077 0.563 28.58729 182 GLU A O 1
ATOM 1356 O O B GLU A 1 211 ? 20.88565 9.39183 36.20872 0.437 28.58330 182 GLU A O 1
ATOM 1367 N N . SER A 1 212 ? 20.07835 7.49299 35.30340 1.000 30.69797 183 SER A N 1
ATOM 1368 C CA . SER A 1 212 ? 18.72511 8.03517 35.21970 1.000 30.97715 183 SER A CA 1
ATOM 1369 C C . SER A 1 212 ? 18.18626 8.35183 36.61092 1.000 26.30427 183 SER A C 1
ATOM 1370 O O . SER A 1 212 ? 17.49444 9.36183 36.80206 1.000 27.25499 183 SER A O 1
ATOM 1373 N N . TYR A 1 213 ? 18.50818 7.50540 37.59452 1.000 23.98600 184 TYR A N 1
ATOM 1374 C CA . TYR A 1 213 ? 18.02765 7.71267 38.95656 1.000 25.99206 184 TYR A CA 1
ATOM 1375 C C . TYR A 1 213 ? 18.52869 9.03308 39.52424 1.000 23.13597 184 TYR A C 1
ATOM 1376 O O . TYR A 1 213 ? 17.74804 9.84183 40.04167 1.000 19.86001 184 TYR A O 1
ATOM 1385 N N . ILE A 1 214 ? 19.84432 9.26257 39.45339 1.000 23.41034 185 ILE A N 1
ATOM 1386 C CA . ILE A 1 214 ? 20.40242 10.49273 40.02065 1.000 26.39319 185 ILE A CA 1
ATOM 1387 C C . ILE A 1 214 ? 19.78564 11.72455 39.37179 1.000 23.88528 185 ILE A C 1
ATOM 1388 O O . ILE A 1 214 ? 19.47728 12.70560 40.06359 1.000 23.83819 185 ILE A O 1
ATOM 1393 N N . THR A 1 215 ? 19.53296 11.68496 38.05871 1.000 20.04209 186 THR A N 1
ATOM 1394 C CA . THR A 1 215 ? 18.96829 12.87192 37.39126 1.000 21.74053 186 THR A CA 1
ATOM 1395 C C . THR A 1 215 ? 17.57280 13.19901 37.91615 1.000 22.63173 186 THR A C 1
ATOM 1396 O O . THR A 1 215 ? 17.27467 14.34479 38.28837 1.000 25.66416 186 THR A O 1
ATOM 1400 N N . VAL A 1 216 ? 16.70458 12.20058 37.97411 1.000 21.34988 187 VAL A N 1
ATOM 1401 C CA . VAL A 1 216 ? 15.33586 12.39737 38.41660 1.000 19.97812 187 VAL A CA 1
ATOM 1402 C C . VAL A 1 216 ? 15.29375 12.71290 39.90090 1.000 20.33838 187 VAL A C 1
ATOM 1403 O O . VAL A 1 216 ? 14.48818 13.54606 40.35438 1.000 21.01190 187 VAL A O 1
ATOM 1407 N N . ARG A 1 217 ? 16.21026 12.13259 40.65942 1.000 20.93483 188 ARG A N 1
ATOM 1408 C CA . ARG A 1 217 ? 16.14860 12.22328 42.10601 1.000 20.84150 188 ARG A CA 1
ATOM 1409 C C . ARG A 1 217 ? 16.43601 13.63915 42.56874 1.000 18.23622 188 ARG A C 1
ATOM 1410 O O . ARG A 1 217 ? 15.97414 14.03485 43.62893 1.000 19.87459 188 ARG A O 1
ATOM 1418 N N . ARG A 1 218 ? 17.18801 14.42176 41.78014 1.000 21.95787 189 ARG A N 1
ATOM 1419 C CA . ARG A 1 218 ? 17.40516 15.81887 42.14983 1.000 22.44745 189 ARG A CA 1
ATOM 1420 C C . ARG A 1 218 ? 16.11121 16.61331 42.13824 1.000 24.11075 189 ARG A C 1
ATOM 1421 O O . ARG A 1 218 ? 16.06116 17.71537 42.67960 1.000 21.59444 189 ARG A O 1
ATOM 1429 N N . ASP A 1 219 ? 15.07240 16.08092 41.51713 1.000 23.36557 190 ASP A N 1
ATOM 1430 C CA . ASP A 1 219 ? 13.77111 16.71887 41.48540 1.000 16.48431 190 ASP A CA 1
ATOM 1431 C C . ASP A 1 219 ? 12.73288 16.06869 42.38415 1.000 19.50472 190 ASP A C 1
ATOM 1432 O O . ASP A 1 219 ? 11.88816 16.79770 42.90619 1.000 19.83004 190 ASP A O 1
ATOM 1437 N N . THR A 1 220 ? 12.77597 14.73298 42.61886 1.000 18.90069 191 THR A N 1
ATOM 1438 C CA . THR A 1 220 ? 11.82080 14.15941 43.58159 1.000 16.26538 191 THR A CA 1
ATOM 1439 C C . THR A 1 220 ? 12.18732 14.52417 45.04024 1.000 20.24489 191 THR A C 1
ATOM 1440 O O . THR A 1 220 ? 11.33549 14.44594 45.94374 1.000 18.94042 191 THR A O 1
ATOM 1444 N N . SER A 1 221 ? 13.43751 14.91686 45.29476 1.000 15.52149 192 SER A N 1
ATOM 1445 C CA . SER A 1 221 ? 13.82731 15.25093 46.65884 1.000 17.55862 192 SER A CA 1
ATOM 1446 C C . SER A 1 221 ? 13.05336 16.45524 47.18202 1.000 19.51051 192 SER A C 1
ATOM 1447 O O . SER A 1 221 ? 12.79872 16.54227 48.38278 1.000 19.06580 192 SER A O 1
ATOM 1450 N N . GLY A 1 222 ? 12.70091 17.39755 46.30816 1.000 16.98725 193 GLY A N 1
ATOM 1451 C CA . GLY A 1 222 ? 12.11653 18.62806 46.77178 1.000 20.82722 193 GLY A CA 1
ATOM 1452 C C . GLY A 1 222 ? 13.09908 19.57160 47.41444 1.000 21.00866 193 GLY A C 1
ATOM 1453 O O . GLY A 1 222 ? 12.67719 20.56635 48.02635 1.000 23.53346 193 GLY A O 1
ATOM 1454 N N . CYS A 1 223 ? 14.40266 19.30860 47.29963 1.000 21.83231 194 CYS A N 1
ATOM 1455 C CA . CYS A 1 223 ? 15.35965 20.29119 47.81498 1.000 21.55348 194 CYS A CA 1
ATOM 1456 C C . CYS A 1 223 ? 15.26122 21.62722 47.07400 1.000 16.36267 194 CYS A C 1
ATOM 1457 O O . CYS A 1 223 ? 15.44484 22.69259 47.68734 1.000 18.88895 194 CYS A O 1
ATOM 1460 N N . LYS A 1 224 ? 15.03203 21.59981 45.74998 1.000 16.61633 195 LYS A N 1
ATOM 1461 C CA . LYS A 1 224 ? 15.05843 22.86405 44.98898 1.000 19.92446 195 LYS A CA 1
ATOM 1462 C C . LYS A 1 224 ? 14.03995 23.89198 45.48151 1.000 19.91130 195 LYS A C 1
ATOM 1463 O O . LYS A 1 224 ? 14.41523 25.06897 45.63399 1.000 19.43325 195 LYS A O 1
ATOM 1469 N N . PRO A 1 225 ? 12.76559 23.55456 45.75704 1.000 19.92862 196 PRO A N 1
ATOM 1470 C CA . PRO A 1 225 ? 11.87490 24.57835 46.35562 1.000 19.69016 196 PRO A CA 1
ATOM 1471 C C . PRO A 1 225 ? 12.27894 24.99241 47.78255 1.000 21.22845 196 PRO A C 1
ATOM 1472 O O . PRO A 1 225 ? 12.03652 26.15558 48.18753 1.000 19.02027 196 PRO A O 1
ATOM 1476 N N . CYS A 1 226 ? 12.87649 24.08096 48.55631 1.000 20.69503 197 CYS A N 1
ATOM 1477 C CA . CYS A 1 226 ? 13.44001 24.48514 49.84768 1.000 19.72738 197 CYS A CA 1
ATOM 1478 C C . CYS A 1 226 ? 14.45085 25.59583 49.66354 1.000 18.53086 197 CYS A C 1
ATOM 1479 O O . CYS A 1 226 ? 14.54181 26.50356 50.50357 1.000 22.45888 197 CYS A O 1
ATOM 1482 N N . PHE A 1 227 ? 15.26347 25.50916 48.60341 1.000 19.37270 198 PHE A N 1
ATOM 1483 C CA . PHE A 1 227 ? 16.27508 26.54656 48.39913 1.000 23.50771 198 PHE A CA 1
ATOM 1484 C C . PHE A 1 227 ? 15.64036 27.88806 48.06476 1.000 22.72360 198 PHE A C 1
ATOM 1485 O O . PHE A 1 227 ? 16.18355 28.95233 48.41991 1.000 18.17893 198 PHE A O 1
ATOM 1493 N N . ALA A 1 228 ? 14.52938 27.86954 47.32169 1.000 19.99925 199 ALA A N 1
ATOM 1494 C CA . ALA A 1 228 ? 13.83917 29.12710 47.04129 1.000 23.54806 199 ALA A CA 1
ATOM 1495 C C . ALA A 1 228 ? 13.33944 29.75129 48.33576 1.000 25.41436 199 ALA A C 1
ATOM 1496 O O . ALA A 1 228 ? 13.27610 30.99275 48.47673 1.000 18.11216 199 ALA A O 1
ATOM 1498 N N . LEU A 1 229 ? 12.95800 28.89776 49.28598 1.000 20.55576 200 LEU A N 1
ATOM 1499 C CA . LEU A 1 229 ? 12.54927 29.38682 50.58522 1.000 20.31455 200 LEU A CA 1
ATOM 1500 C C . LEU A 1 229 ? 13.70280 30.01925 51.36776 1.000 20.24124 200 LEU A C 1
ATOM 1501 O O . LEU A 1 229 ? 13.44623 30.84661 52.25777 1.000 21.47898 200 LEU A O 1
ATOM 1506 N N . ILE A 1 230 ? 14.95559 29.65805 51.07905 1.000 19.25413 201 ILE A N 1
ATOM 1507 C CA . ILE A 1 230 ? 16.08362 30.36003 51.71079 1.000 19.25655 201 ILE A CA 1
ATOM 1508 C C . ILE A 1 230 ? 16.03446 31.85144 51.35752 1.000 21.77767 201 ILE A C 1
ATOM 1509 O O . ILE A 1 230 ? 16.22321 32.73273 52.20722 1.000 18.45580 201 ILE A O 1
ATOM 1514 N N . GLU A 1 231 ? 15.80212 32.14865 50.08528 1.000 21.78352 202 GLU A N 1
ATOM 1515 C CA . GLU A 1 231 ? 15.69568 33.54100 49.64513 1.000 21.23614 202 GLU A CA 1
ATOM 1516 C C . GLU A 1 231 ? 14.54492 34.25663 50.35210 1.000 21.66068 202 GLU A C 1
ATOM 1517 O O . GLU A 1 231 ? 14.73043 35.29566 51.00928 1.000 23.26879 202 GLU A O 1
ATOM 1523 N N . TYR A 1 232 ? 13.33518 33.70226 50.21857 1.000 20.07080 203 TYR A N 1
ATOM 1524 C CA . TYR A 1 232 ? 12.14611 34.22516 50.88786 1.000 19.68188 203 TYR A CA 1
ATOM 1525 C C . TYR A 1 232 ? 12.40045 34.49006 52.36382 1.000 21.84288 203 TYR A C 1
ATOM 1526 O O . TYR A 1 232 ? 12.11719 35.58489 52.87606 1.000 21.24631 203 TYR A O 1
ATOM 1535 N N . ALA A 1 233 ? 12.87509 33.48037 53.08533 1.000 20.06459 204 ALA A N 1
ATOM 1536 C CA . ALA A 1 233 ? 13.06864 33.61679 54.53210 1.000 21.20259 204 ALA A CA 1
ATOM 1537 C C . ALA A 1 233 ? 14.19262 34.57359 54.91084 1.000 21.66110 204 ALA A C 1
ATOM 1538 O O . ALA A 1 233 ? 14.25856 34.99527 56.07490 1.000 26.68636 204 ALA A O 1
ATOM 1540 N N . ALA A 1 234 ? 15.11328 34.86212 54.00788 1.000 20.92305 205 ALA A N 1
ATOM 1541 C CA . ALA A 1 234 ? 16.14913 35.84890 54.31426 1.000 18.35291 205 ALA A CA 1
ATOM 1542 C C . ALA A 1 234 ? 15.77503 37.24719 53.82628 1.000 21.43726 205 ALA A C 1
ATOM 1543 O O . ALA A 1 234 ? 16.57052 38.18431 53.98207 1.000 27.84110 205 ALA A O 1
ATOM 1545 N N . GLY A 1 235 ? 14.60372 37.41087 53.21461 1.000 19.87437 206 GLY A N 1
ATOM 1546 C CA . GLY A 1 235 ? 14.21882 38.72245 52.71643 1.000 22.20818 206 GLY A CA 1
ATOM 1547 C C . GLY A 1 235 ? 14.97484 39.19595 51.49632 1.000 25.54785 206 GLY A C 1
ATOM 1548 O O . GLY A 1 235 ? 15.01310 40.40612 51.24020 1.000 26.43546 206 GLY A O 1
ATOM 1549 N N . ILE A 1 236 ? 15.56010 38.28222 50.72006 1.000 20.53055 207 ILE A N 1
ATOM 1550 C CA . ILE A 1 236 ? 16.32318 38.61602 49.52310 1.000 23.63130 207 ILE A CA 1
ATOM 1551 C C . ILE A 1 236 ? 15.63900 37.96499 48.31715 1.000 25.41626 207 ILE A C 1
ATOM 1552 O O . ILE A 1 236 ? 14.76266 37.11228 48.44233 1.000 23.59796 207 ILE A O 1
ATOM 1557 N N . ASP A 1 237 ? 16.05803 38.39808 47.13555 1.000 27.01966 208 ASP A N 1
ATOM 1558 C CA . ASP A 1 237 ? 15.51258 37.92366 45.86440 1.000 22.87138 208 ASP A CA 1
ATOM 1559 C C . ASP A 1 237 ? 16.66437 38.07294 44.88514 1.000 27.07702 208 ASP A C 1
ATOM 1560 O O . ASP A 1 237 ? 16.87968 39.15949 44.33470 1.000 26.50523 208 ASP A O 1
ATOM 1565 N N . LEU A 1 238 ? 17.44154 37.00246 44.74117 1.000 21.23623 209 LEU A N 1
ATOM 1566 C CA . LEU A 1 238 ? 18.67662 37.08996 43.96999 1.000 23.61455 209 LEU A CA 1
ATOM 1567 C C . LEU A 1 238 ? 18.38229 37.31711 42.49280 1.000 26.56911 209 LEU A C 1
ATOM 1568 O O . LEU A 1 238 ? 17.41625 36.75323 41.95900 1.000 24.20824 209 LEU A O 1
ATOM 1573 N N . PRO A 1 239 ? 19.18904 38.14157 41.81072 1.000 24.36328 210 PRO A N 1
ATOM 1574 C CA . PRO A 1 239 ? 18.98599 38.36410 40.36946 1.000 22.73409 210 PRO A CA 1
ATOM 1575 C C . PRO A 1 239 ? 19.37879 37.14141 39.55179 1.000 19.61116 210 PRO A C 1
ATOM 1576 O O . PRO A 1 239 ? 20.24716 36.35722 39.94125 1.000 21.72130 210 PRO A O 1
ATOM 1580 N N . ASP A 1 240 ? 18.73461 37.01746 38.39140 1.000 21.95375 211 ASP A N 1
ATOM 1581 C CA . ASP A 1 240 ? 18.96190 35.87125 37.50488 1.000 23.87780 211 ASP A CA 1
ATOM 1582 C C . ASP A 1 240 ? 20.44844 35.64086 37.26298 1.000 23.89254 211 ASP A C 1
ATOM 1583 O O . ASP A 1 240 ? 20.93762 34.51269 37.37787 1.000 20.34543 211 ASP A O 1
ATOM 1588 N N . HIS A 1 241 ? 21.21102 36.70701 36.96721 1.000 22.53869 212 HIS A N 1
ATOM 1589 C CA . HIS A 1 241 ? 22.59680 36.45075 36.56770 1.000 19.42514 212 HIS A CA 1
ATOM 1590 C C . HIS A 1 241 ? 23.45229 35.96909 37.72347 1.000 20.68898 212 HIS A C 1
ATOM 1591 O O . HIS A 1 241 ? 24.54247 35.43271 37.48458 1.000 24.90656 212 HIS A O 1
ATOM 1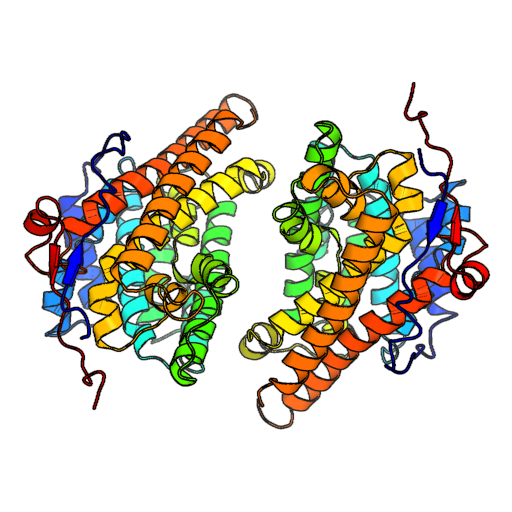598 N N . VAL A 1 242 ? 23.00672 36.16709 38.96773 1.000 23.47189 213 VAL A N 1
ATOM 1599 C CA . VAL A 1 242 ? 23.74539 35.67157 40.12961 1.000 25.25871 213 VAL A CA 1
ATOM 1600 C C . VAL A 1 242 ? 23.32012 34.22931 40.39508 1.000 21.39389 213 VAL A C 1
ATOM 1601 O O . VAL A 1 242 ? 24.16616 33.31699 40.48507 1.000 21.42446 213 VAL A O 1
ATOM 1605 N N . ILE A 1 243 ? 22.01309 34.00888 40.57304 1.000 21.01773 214 ILE A N 1
ATOM 1606 C CA . ILE A 1 243 ? 21.61011 32.69866 41.09546 1.000 22.42921 214 ILE A CA 1
ATOM 1607 C C . ILE A 1 243 ? 21.72485 31.59744 40.04591 1.000 23.89555 214 ILE A C 1
ATOM 1608 O O . ILE A 1 243 ? 21.83244 30.41503 40.41083 1.000 25.11145 214 ILE A O 1
ATOM 1613 N N . TYR A 1 244 ? 21.70872 31.93632 38.75472 1.000 21.51587 215 TYR A N 1
ATOM 1614 C CA . TYR A 1 244 ? 21.90967 30.94912 37.69521 1.000 22.94891 215 TYR A CA 1
ATOM 1615 C C . TYR A 1 244 ? 23.34043 30.96317 37.19009 1.000 25.81136 215 TYR A C 1
ATOM 1616 O O . TYR A 1 244 ? 23.63477 30.35729 36.16360 1.000 22.35388 215 TYR A O 1
ATOM 1625 N N . HIS A 1 245 ? 24.23209 31.65552 37.88804 1.000 24.6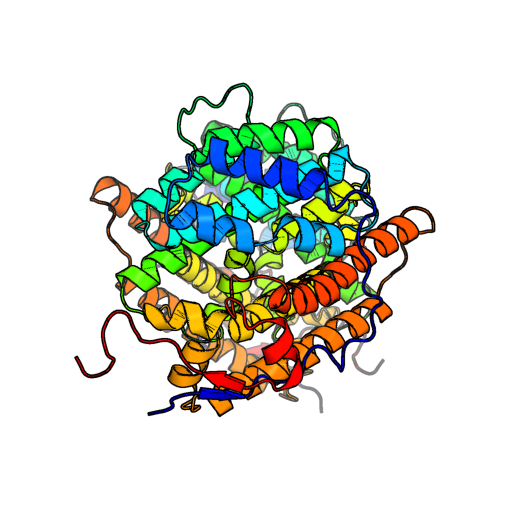4148 216 HIS A N 1
ATOM 1626 C CA . HIS A 1 245 ? 25.65132 31.49369 37.62483 1.000 23.61379 216 HIS A CA 1
ATOM 1627 C C . HIS A 1 245 ? 26.05978 30.04648 37.92790 1.000 23.73480 216 HIS A C 1
ATOM 1628 O O . HIS A 1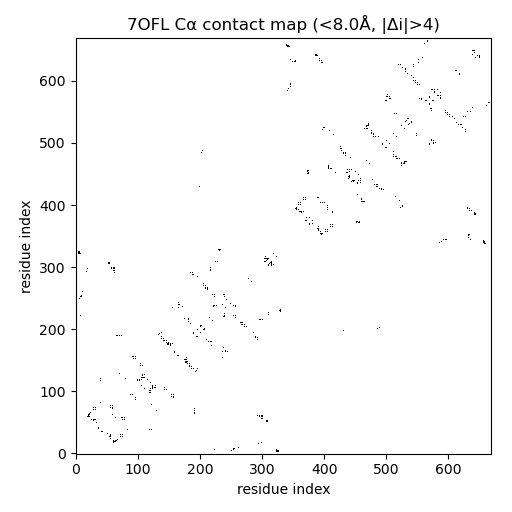 245 ? 25.57050 29.46633 38.89659 1.000 23.82131 216 HIS A O 1
ATOM 1635 N N . PRO A 1 246 ? 26.94401 29.43412 37.12181 1.000 25.75987 217 PRO A N 1
ATOM 1636 C CA . PRO A 1 246 ? 27.26259 28.00883 37.33208 1.000 23.03804 217 PRO A CA 1
ATOM 1637 C C . PRO A 1 246 ? 27.79501 27.66987 38.70927 1.000 26.32768 217 PRO A C 1
ATOM 1638 O O . PRO A 1 246 ? 27.60919 26.52452 39.15472 1.000 24.11133 217 PRO A O 1
ATOM 1642 N N . THR A 1 247 ? 28.47461 28.60567 39.40030 1.000 23.87575 218 THR A N 1
ATOM 1643 C CA . THR A 1 247 ? 29.02441 28.24848 40.70965 1.000 24.26602 218 THR A CA 1
ATOM 1644 C C . THR A 1 247 ? 27.92999 28.18478 41.77296 1.000 23.67682 218 THR A C 1
ATOM 1645 O O . THR A 1 247 ? 27.96497 27.29584 42.62748 1.000 24.29978 218 THR A O 1
ATOM 1649 N N . LEU A 1 248 ? 26.93445 29.08551 41.73217 1.000 21.04214 219 LEU A N 1
ATOM 1650 C CA . LEU A 1 248 ? 25.81576 28.93396 42.67476 1.000 23.08654 219 LEU A CA 1
ATOM 1651 C C . LEU A 1 248 ? 24.94599 27.72296 42.31156 1.000 23.57044 219 LEU A C 1
ATOM 1652 O O . LEU A 1 248 ? 24.52241 26.97025 43.19155 1.000 23.40248 219 LEU A O 1
ATOM 1657 N N . ALA A 1 249 ? 24.68488 27.50723 41.02448 1.000 21.64682 220 ALA A N 1
ATOM 1658 C CA . ALA A 1 249 ? 23.88896 26.34192 40.64730 1.000 24.36498 220 ALA A CA 1
ATOM 1659 C C . ALA A 1 249 ? 24.57131 25.05891 41.09773 1.000 23.05436 220 ALA A C 1
ATOM 1660 O O . ALA A 1 249 ? 23.89374 24.12285 41.54778 1.000 22.99653 220 ALA A O 1
ATOM 1662 N N . ALA A 1 250 ? 25.92282 25.01518 41.02266 1.000 24.88434 221 ALA A N 1
ATOM 1663 C CA . ALA A 1 250 ? 26.69827 23.85885 41.50311 1.000 21.25657 221 ALA A CA 1
ATOM 1664 C C . ALA A 1 250 ? 26.63031 23.69928 43.02907 1.000 22.54589 221 ALA A C 1
ATOM 1665 O O . ALA A 1 250 ? 26.55414 22.56593 43.53835 1.000 21.92925 221 ALA A O 1
ATOM 1667 N N . MET A 1 251 ? 26.69269 24.81460 43.79380 1.000 21.46571 222 MET A N 1
ATOM 1668 C CA . MET A 1 251 ? 26.56872 24.69162 45.24734 1.000 22.04858 222 MET A CA 1
ATOM 1669 C C . MET A 1 251 ? 25.18155 24.19811 45.62931 1.000 22.52699 222 MET A C 1
ATOM 1670 O O . MET A 1 251 ? 25.02438 23.37329 46.54130 1.000 21.29744 222 MET A O 1
ATOM 1675 N N . GLU A 1 252 ? 24.17212 24.64105 44.89526 1.000 19.42564 223 GLU A N 1
ATOM 1676 C CA . GLU A 1 252 ? 22.82227 24.14900 45.12178 1.000 23.27887 223 GLU A CA 1
ATOM 1677 C C . GLU A 1 252 ? 22.74382 22.65000 44.85901 1.000 20.97090 223 GLU A C 1
ATOM 1678 O O . GLU A 1 252 ? 22.18064 21.89212 45.65484 1.000 23.60374 223 GLU A O 1
ATOM 1684 N N . GLU A 1 253 ? 23.29619 22.20587 43.73515 1.000 23.52004 224 GLU A N 1
ATOM 1685 C CA . GLU A 1 253 ? 23.22354 20.78566 43.42382 1.000 23.37263 224 GLU A CA 1
ATOM 1686 C C . GLU A 1 253 ? 23.98941 19.97593 44.44647 1.000 25.26470 224 GLU A C 1
ATOM 1687 O O . GLU A 1 253 ? 23.54436 18.90049 44.85549 1.000 21.14821 224 GLU A O 1
ATOM 1693 N N . ALA A 1 254 ? 25.15862 20.46853 44.85938 1.000 23.85442 225 ALA A N 1
ATOM 1694 C CA . ALA A 1 254 ? 25.95298 19.75444 45.85548 1.000 24.42585 225 ALA A CA 1
ATOM 1695 C C . ALA A 1 254 ? 25.19481 19.62404 47.17124 1.000 22.74719 225 ALA A C 1
ATOM 1696 O O . ALA A 1 254 ? 25.30050 18.59662 47.85529 1.000 24.79969 225 ALA A O 1
ATOM 1698 N N . THR A 1 255 ? 24.44855 20.66583 47.54551 1.000 19.16617 226 THR A N 1
ATOM 1699 C CA . THR A 1 255 ? 23.60100 20.64194 48.73342 1.000 20.65805 226 THR A CA 1
ATOM 1700 C C . THR A 1 255 ? 22.41844 19.68605 48.53936 1.000 21.50862 226 THR A C 1
ATOM 1701 O O . THR A 1 255 ? 22.15384 18.83831 49.39538 1.000 21.88795 226 THR A O 1
ATOM 1705 N N . ASN A 1 256 ? 21.69545 19.81666 47.41513 1.000 21.14914 227 ASN A N 1
ATOM 1706 C CA . ASN A 1 256 ? 20.65673 18.85344 47.04025 1.000 19.22260 227 ASN A CA 1
ATOM 1707 C C . ASN A 1 256 ? 21.17463 17.41585 47.20597 1.000 21.22966 227 ASN A C 1
ATOM 1708 O O . ASN A 1 256 ? 20.59513 16.58988 47.92993 1.000 19.14007 227 ASN A O 1
ATOM 1713 N N . ASP A 1 257 ? 22.30979 17.11853 46.55594 1.000 19.75142 228 ASP A N 1
ATOM 1714 C CA . ASP A 1 257 ? 22.87187 15.77075 46.59710 1.000 24.44152 228 ASP A CA 1
ATOM 1715 C C . ASP A 1 257 ? 23.21609 15.32973 48.02478 1.000 19.28525 228 ASP A C 1
ATOM 1716 O O . ASP A 1 257 ? 22.88997 14.19816 48.42619 1.000 22.44866 228 ASP A O 1
ATOM 1721 N N . LEU A 1 258 ? 23.83197 16.19646 48.83791 1.000 22.61145 229 LEU A N 1
ATOM 1722 C CA . LEU A 1 258 ? 24.06306 15.77524 50.23018 1.000 23.05975 229 LEU A CA 1
ATOM 1723 C C . LEU A 1 258 ? 22.75036 15.42043 50.93222 1.000 21.52223 229 LEU A C 1
ATOM 1724 O O . LEU A 1 258 ? 22.62323 14.35779 51.53874 1.000 23.32300 229 LEU A O 1
ATOM 1729 N N . VAL A 1 259 ? 21.80599 16.35665 50.95716 1.000 19.62673 230 VAL A N 1
ATOM 1730 C CA . VAL A 1 259 ? 20.56998 16.13722 51.70326 1.000 23.53513 230 VAL A CA 1
ATOM 1731 C C . VAL A 1 259 ? 19.86870 14.88815 51.19728 1.000 18.63979 230 VAL A C 1
ATOM 1732 O O . VAL A 1 259 ? 19.42184 14.03577 51.98003 1.000 21.43849 230 VAL A O 1
ATOM 1736 N N . THR A 1 260 ? 19.80980 14.73925 49.87837 1.000 22.11725 231 THR A N 1
ATOM 1737 C CA . THR A 1 260 ? 19.04639 13.65407 49.25562 1.000 22.47658 231 THR A CA 1
ATOM 1738 C C . THR A 1 260 ? 19.74907 12.30038 49.37395 1.000 24.47269 231 THR A C 1
ATOM 1739 O O . THR A 1 260 ? 19.12722 11.27971 49.73052 1.000 20.55714 231 THR A O 1
ATOM 1743 N N . TRP A 1 261 ? 21.02680 12.24099 49.02326 1.000 23.81543 232 TRP A N 1
ATOM 1744 C CA . TRP A 1 261 ? 21.68814 10.94500 49.09968 1.000 24.72472 232 TRP A CA 1
ATOM 1745 C C . TRP A 1 261 ? 21.85932 10.49586 50.54190 1.000 23.14037 232 TRP A C 1
ATOM 1746 O O . TRP A 1 261 ? 21.75719 9.30025 50.81926 1.000 22.07998 232 TRP A O 1
ATOM 1757 N N . SER A 1 262 ? 22.08201 11.42543 51.48387 1.000 22.51306 233 SER A N 1
ATOM 1758 C CA . SER A 1 262 ? 22.08884 11.03620 52.89352 1.000 23.53217 233 SER A CA 1
ATOM 1759 C C . SER A 1 262 ? 20.70631 10.55254 53.32474 1.000 25.60788 233 SER A C 1
ATOM 1760 O O . SER A 1 262 ? 20.57997 9.58682 54.10470 1.000 23.56827 233 SER A O 1
ATOM 1763 N N . ASN A 1 263 ? 19.65082 11.18146 52.80254 1.000 19.48047 234 ASN A N 1
ATOM 1764 C CA . ASN A 1 263 ? 18.31587 10.64841 53.05998 1.000 22.57483 234 ASN A CA 1
ATOM 1765 C C . ASN A 1 263 ? 18.14587 9.22812 52.50646 1.000 20.30574 234 ASN A C 1
ATOM 1766 O O . ASN A 1 263 ? 17.47171 8.39765 53.12732 1.000 19.37084 234 ASN A O 1
ATOM 1771 N N . ASP A 1 264 ? 18.66196 8.95673 51.31215 1.000 21.20021 235 ASP A N 1
ATOM 1772 C CA . ASP A 1 264 ? 18.52118 7.59179 50.81832 1.000 22.37529 235 ASP A CA 1
ATOM 1773 C C . ASP A 1 264 ? 19.08882 6.60602 51.83325 1.000 26.17367 235 ASP A C 1
ATOM 1774 O O . ASP A 1 264 ? 18.52553 5.52771 52.04176 1.000 21.07390 235 ASP A O 1
ATOM 1779 N N . ILE A 1 265 ? 20.18938 6.96502 52.49567 1.000 20.87862 236 ILE A N 1
ATOM 1780 C CA . ILE A 1 265 ? 20.75692 6.06691 53.49285 1.000 24.03623 236 ILE A CA 1
ATOM 1781 C C . ILE A 1 265 ? 19.84062 5.95579 54.70546 1.000 24.79300 236 ILE A C 1
ATOM 1782 O O . ILE A 1 265 ? 19.50454 4.84620 55.13494 1.000 24.95919 236 ILE A O 1
ATOM 1787 N N . PHE A 1 266 ? 19.43975 7.10206 55.29466 1.000 23.01259 237 PHE A N 1
ATOM 1788 C CA . PHE A 1 266 ? 18.63816 7.08918 56.52433 1.000 22.65316 237 PHE A CA 1
ATOM 1789 C C . PHE A 1 266 ? 17.25789 6.48938 56.30607 1.000 25.00948 237 PHE A C 1
ATOM 1790 O O . PHE A 1 266 ? 16.67839 5.89547 57.23692 1.000 19.14066 237 PHE A O 1
ATOM 1798 N N . SER A 1 267 ? 16.68288 6.70541 55.11377 1.000 22.42600 238 SER A N 1
ATOM 1799 C CA . SER A 1 267 ? 15.31876 6.26527 54.86190 1.000 19.67687 238 SER A CA 1
ATOM 1800 C C . SER A 1 267 ? 15.24345 4.93483 54.11897 1.000 22.55061 238 SER A C 1
ATOM 1801 O O . SER A 1 267 ? 14.14036 4.48855 53.82150 1.000 21.80051 238 SER A O 1
ATOM 1804 N N . TYR A 1 268 ? 16.38182 4.31725 53.80054 1.000 20.13541 239 TYR A N 1
ATOM 1805 C CA . TYR A 1 268 ? 16.35861 3.01945 53.13613 1.000 19.71490 239 TYR A CA 1
ATOM 1806 C C . TYR A 1 268 ? 15.51430 2.02155 53.92395 1.000 21.20783 239 TYR A C 1
ATOM 1807 O O . TYR A 1 268 ? 14.69730 1.29746 53.34472 1.000 21.97762 239 TYR A O 1
ATOM 1816 N N . ASN A 1 269 ? 15.67220 2.00113 55.25119 1.000 20.23471 240 ASN A N 1
ATOM 1817 C CA . ASN A 1 269 ? 14.96107 1.01512 56.05584 1.000 23.91372 240 ASN A CA 1
ATOM 1818 C C . ASN A 1 269 ? 13.44862 1.14285 55.88901 1.000 23.67900 240 ASN A C 1
ATOM 1819 O O . ASN A 1 269 ? 12.76892 0.18023 55.49844 1.000 25.07607 240 ASN A O 1
ATOM 1824 N N . LYS A 1 270 ? 12.89769 2.33373 56.10822 1.000 21.07127 241 LYS A N 1
ATOM 1825 C CA . LYS A 1 270 ? 11.44717 2.46275 55.94748 1.000 20.61456 241 LYS A CA 1
ATOM 1826 C C . LYS A 1 270 ? 10.98925 2.24854 54.50609 1.000 19.55135 241 LYS A C 1
ATOM 1827 O O . LYS A 1 270 ? 9.87324 1.76845 54.29326 1.000 22.77375 241 LYS A O 1
ATOM 1833 N N . GLU A 1 271 ? 11.80049 2.62935 53.50908 1.000 17.33584 242 GLU A N 1
ATOM 1834 C CA . GLU A 1 271 ? 11.39456 2.49380 52.11002 1.000 19.83253 242 GLU A CA 1
ATOM 1835 C C . GLU A 1 271 ? 11.42840 1.02764 51.66218 1.000 23.44643 242 GLU A C 1
ATOM 1836 O O . GLU A 1 271 ? 10.54417 0.58214 50.91330 1.000 19.58809 242 GLU A O 1
ATOM 1842 N N . GLN A 1 272 ? 12.41490 0.26507 52.12723 1.000 23.21155 243 GLN A N 1
ATOM 1843 C CA . GLN A 1 272 ? 12.50968 -1.14626 51.68390 1.000 23.98933 243 GLN A CA 1
ATOM 1844 C C . GLN A 1 272 ? 11.35767 -2.00891 52.20936 1.000 22.86918 243 GLN A C 1
ATOM 1845 O O . GLN A 1 272 ? 11.05153 -3.05357 51.61174 1.000 22.15035 243 GLN A O 1
ATOM 1851 N N . VAL A 1 273 ? 10.71691 -1.60143 53.30581 1.000 23.40065 244 VAL A N 1
ATOM 1852 C CA . VAL A 1 273 ? 9.51915 -2.29140 53.79535 1.000 26.10472 244 VAL A CA 1
ATOM 1853 C C . VAL A 1 273 ? 8.53801 -2.57911 52.65121 1.000 27.81486 244 VAL A C 1
ATOM 1854 O O . VAL A 1 273 ? 7.94048 -3.66646 52.58781 1.000 25.65056 244 VAL A O 1
ATOM 1858 N N . THR A 1 274 ? 8.34639 -1.62391 51.72269 1.000 24.14831 245 THR A N 1
ATOM 1859 C CA . THR A 1 274 ? 7.41583 -1.84986 50.61661 1.000 24.43098 245 THR A CA 1
ATOM 1860 C C . THR A 1 274 ? 8.13189 -2.04174 49.29200 1.000 25.49155 245 THR A C 1
ATOM 1861 O O . THR A 1 274 ? 7.53151 -1.82278 48.22648 1.000 21.36552 245 THR A O 1
ATOM 1865 N N . ASP A 1 275 ? 9.40906 -2.42324 49.34139 1.000 22.45381 246 ASP A N 1
ATOM 1866 C CA . ASP A 1 275 ? 10.23989 -2.61755 48.13735 1.000 19.53943 246 ASP A CA 1
ATOM 1867 C C . ASP A 1 275 ? 10.20048 -1.39581 47.23824 1.000 20.17218 246 ASP A C 1
ATOM 1868 O O . ASP A 1 275 ? 10.17570 -1.48055 46.01080 1.000 21.90007 246 ASP A O 1
ATOM 1873 N N . ASP A 1 276 ? 10.17609 -0.23422 47.86904 1.000 20.41277 247 ASP A N 1
ATOM 1874 C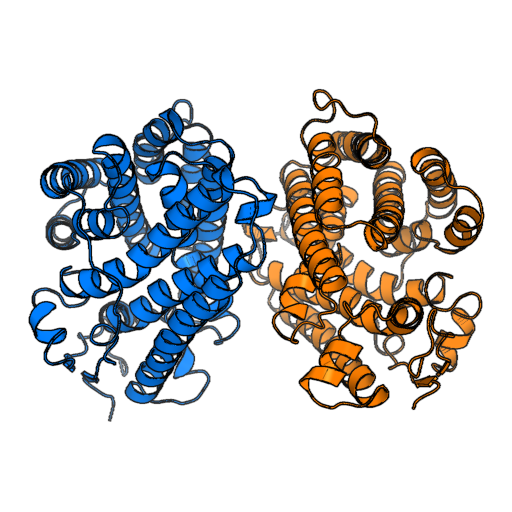 CA . ASP A 1 276 ? 10.34151 1.02322 47.14778 1.000 21.07547 247 ASP A CA 1
ATOM 1875 C C . ASP A 1 276 ? 11.77991 1.11520 46.63051 1.000 20.10717 247 ASP A C 1
ATOM 1876 O O . ASP A 1 276 ? 12.71820 1.24250 47.41079 1.000 29.13724 247 ASP A O 1
ATOM 1881 N N . THR A 1 277 ? 11.97416 1.06713 45.31694 1.000 21.79398 248 THR A N 1
ATOM 1882 C CA . THR A 1 277 ? 13.31242 1.12343 44.74400 1.000 23.13671 248 THR A CA 1
ATOM 1883 C C . THR A 1 277 ? 13.74547 2.55041 44.31015 1.000 25.16623 248 THR A C 1
ATOM 1884 O O . THR A 1 277 ? 14.72418 2.68707 43.56318 1.000 21.73640 248 THR A O 1
ATOM 1888 N N . HIS A 1 278 ? 13.02739 3.59932 44.71927 1.000 21.55531 249 HIS A N 1
ATOM 1889 C CA . HIS A 1 278 ? 13.45478 4.98061 44.40874 1.000 22.00823 249 HIS A CA 1
ATOM 1890 C C . HIS A 1 278 ? 14.38353 5.45186 45.52859 1.000 21.72973 249 HIS A C 1
ATOM 1891 O O . HIS A 1 278 ? 14.03298 6.23670 46.42123 1.000 21.99528 249 HIS A O 1
ATOM 1898 N N . ASN A 1 279 ? 15.59850 4.90220 45.47174 1.000 25.02301 250 ASN A N 1
ATOM 1899 C CA . ASN A 1 279 ? 16.60166 4.99912 46.51704 1.000 23.10908 250 ASN A CA 1
ATOM 1900 C C . ASN A 1 279 ? 17.90984 4.51721 45.90815 1.000 25.69503 250 ASN A C 1
ATOM 1901 O O . ASN A 1 279 ? 17.93845 3.45941 45.27947 1.000 19.98758 250 ASN A O 1
ATOM 1906 N N . MET A 1 280 ? 19.00822 5.24554 46.08960 1.000 23.44234 251 MET A N 1
ATOM 1907 C CA . MET A 1 280 ? 20.21605 4.83135 45.38608 1.000 22.19759 251 MET A CA 1
ATOM 1908 C C . MET A 1 280 ? 20.73895 3.46021 45.84425 1.000 26.01427 251 MET A C 1
ATOM 1909 O O . MET A 1 280 ? 21.44967 2.80976 45.08050 1.000 24.87930 251 MET A O 1
ATOM 1914 N N . ILE A 1 281 ? 20.38349 2.99309 47.03825 1.000 24.01212 252 ILE A N 1
ATOM 1915 C CA . ILE A 1 281 ? 20.92387 1.72453 47.54192 1.000 26.89342 252 ILE A CA 1
ATOM 1916 C C . ILE A 1 281 ? 20.41734 0.54957 46.69582 1.000 23.62661 252 ILE A C 1
ATOM 1917 O O . ILE A 1 281 ? 21.25331 -0.15243 46.10919 1.000 24.98318 252 ILE A O 1
ATOM 1922 N N . PRO A 1 282 ? 19.10263 0.30372 46.54426 1.000 25.59026 253 PRO A N 1
ATOM 1923 C CA . PRO A 1 282 ? 18.68818 -0.78275 45.62229 1.000 26.63018 253 PRO A CA 1
ATOM 1924 C C . PRO A 1 282 ? 19.12212 -0.53066 44.18781 1.000 30.90097 253 PRO A C 1
ATOM 1925 O O . PRO A 1 282 ? 19.37804 -1.48226 43.43958 1.000 27.68902 253 PRO A O 1
ATOM 1929 N N . VAL A 1 283 ? 19.18111 0.73847 43.76872 1.000 27.31323 254 VAL A N 1
ATOM 1930 C CA . VAL A 1 283 ? 19.66372 1.04864 42.43525 1.000 23.61406 254 VAL A CA 1
ATOM 1931 C C . VAL A 1 283 ? 21.09181 0.54347 42.26701 1.000 29.71852 254 VAL A C 1
ATOM 1932 O O . VAL A 1 283 ? 21.41963 -0.12195 41.27501 1.000 28.50421 254 VAL A O 1
ATOM 1936 N N . LEU A 1 284 ? 21.94341 0.79526 43.26939 1.000 24.62628 255 LEU A N 1
ATOM 1937 C CA . LEU A 1 284 ? 23.34197 0.38782 43.17520 1.000 29.30761 255 LEU A CA 1
ATOM 1938 C C . LEU A 1 284 ? 23.48324 -1.13221 43.21318 1.000 36.13802 255 LEU A C 1
ATOM 1939 O O . LEU A 1 284 ? 24.28602 -1.71049 42.46023 1.000 29.53088 255 LEU A O 1
ATOM 1944 N N . MET A 1 285 ? 22.73547 -1.78818 44.11233 1.000 31.43349 256 MET A N 1
ATOM 1945 C CA . MET A 1 285 ? 22.78952 -3.24624 44.20286 1.000 30.94944 256 MET A CA 1
ATOM 1946 C C . MET A 1 285 ? 22.40106 -3.88487 42.88444 1.000 33.33019 256 MET A C 1
ATOM 1947 O O . MET A 1 285 ? 23.08332 -4.80619 42.41467 1.000 35.01819 256 MET A O 1
ATOM 1952 N N A ARG A 1 286 ? 21.32399 -3.39848 42.24891 0.554 30.99693 257 ARG A N 1
ATOM 1953 N N B ARG A 1 286 ? 21.30649 -3.42247 42.26914 0.446 31.01206 257 ARG A N 1
ATOM 1954 C CA A ARG A 1 286 ? 20.90965 -3.98495 40.97365 0.554 32.99305 257 ARG A CA 1
ATOM 1955 C CA B ARG A 1 286 ? 20.92675 -3.98111 40.97424 0.446 32.99818 257 ARG A CA 1
ATOM 1956 C C A ARG A 1 286 ? 21.91699 -3.70000 39.86390 0.554 34.57167 257 ARG A C 1
ATOM 1957 C C B ARG A 1 286 ? 21.99617 -3.71728 39.92324 0.446 34.56650 257 ARG A C 1
ATOM 1958 O O A ARG A 1 286 ? 22.28337 -4.60573 39.10601 0.554 34.43749 257 ARG A O 1
ATOM 1959 O O B ARG A 1 286 ? 22.48746 -4.64943 39.27640 0.446 34.26909 257 ARG A O 1
ATOM 1974 N N . GLU A 1 287 ? 22.38011 -2.44832 39.74628 1.000 33.42795 258 GLU A N 1
ATOM 1975 C CA . GLU A 1 287 ? 23.21775 -2.08869 38.60387 1.000 35.24240 258 GLU A CA 1
ATOM 1976 C C . GLU A 1 287 ? 24.63162 -2.64799 38.71696 1.000 41.65161 258 GLU A C 1
ATOM 1977 O O . GLU A 1 287 ? 25.22520 -3.05592 37.70795 1.000 39.13583 258 GLU A O 1
ATOM 1983 N N . ARG A 1 288 ? 25.19750 -2.66085 39.92044 1.000 32.70358 259 ARG A N 1
ATOM 1984 C CA . ARG A 1 288 ? 26.60824 -2.98676 40.08758 1.000 33.51800 259 ARG A CA 1
ATOM 1985 C C . ARG A 1 288 ? 26.86413 -4.25042 40.89886 1.000 37.55682 259 ARG A C 1
ATOM 1986 O O . ARG A 1 288 ? 28.02161 -4.53998 41.21000 1.000 35.10051 259 ARG A O 1
ATOM 1994 N N . GLY A 1 289 ? 25.82465 -5.00074 41.25873 1.000 34.90971 260 GLY A N 1
ATOM 1995 C CA . GLY A 1 289 ? 26.01167 -6.22871 42.00521 1.000 33.73337 260 GLY A CA 1
ATOM 1996 C C . GLY A 1 289 ? 26.58457 -6.05157 43.39266 1.000 35.27765 260 GLY A C 1
ATOM 1997 O O . GLY A 1 289 ? 27.06038 -7.01844 43.97327 1.000 36.52066 260 GLY A O 1
ATOM 1998 N N . LEU A 1 290 ? 26.54879 -4.84935 43.96094 1.000 30.50226 261 LEU A N 1
ATOM 1999 C CA . LEU A 1 290 ? 27.00056 -4.71190 45.33743 1.000 28.61667 261 LEU A CA 1
ATOM 2000 C C . LEU A 1 290 ? 25.99688 -5.34637 46.28467 1.000 28.89378 261 LEU A C 1
ATOM 2001 O O . LEU A 1 290 ? 24.79183 -5.34191 46.02872 1.000 28.79065 261 LEU A O 1
ATOM 2006 N N . ASP A 1 291 ? 26.49391 -5.83440 47.42371 1.000 29.30076 262 ASP A N 1
ATOM 2007 C CA . ASP A 1 291 ? 25.61764 -6.18074 48.53200 1.000 34.46288 262 ASP A CA 1
ATOM 2008 C C . ASP A 1 291 ? 25.15083 -4.91851 49.26398 1.000 37.28813 262 ASP A C 1
ATOM 2009 O O . ASP A 1 291 ? 25.50068 -3.77914 48.91567 1.000 36.22921 262 ASP A O 1
ATOM 2014 N N . LEU A 1 292 ? 24.31870 -5.12686 50.28404 1.000 33.45604 263 LEU A N 1
ATOM 2015 C CA . LEU A 1 292 ? 23.73253 -3.99738 50.99044 1.000 29.70713 263 LEU A CA 1
ATOM 2016 C C . LEU A 1 292 ? 24.81259 -3.07291 51.57223 1.000 31.58098 263 LEU A C 1
ATOM 2017 O O . LEU A 1 292 ? 24.85674 -1.88133 51.25773 1.000 33.30533 263 LEU A O 1
ATOM 2022 N N . GLN A 1 293 ? 25.71676 -3.60725 52.40653 1.000 29.34435 264 GLN A N 1
ATOM 2023 C CA . GLN A 1 293 ? 26.73273 -2.74318 53.00912 1.000 33.36036 264 GLN A CA 1
ATOM 2024 C C . GLN A 1 293 ? 27.57628 -2.05315 51.94267 1.000 33.42022 264 GLN A C 1
ATOM 2025 O O . GLN A 1 293 ? 27.93608 -0.87784 52.08774 1.000 32.05193 264 GLN A O 1
ATOM 2031 N N . GLY A 1 294 ? 27.89636 -2.76245 50.86107 1.000 30.93498 265 GLY A N 1
ATOM 2032 C CA . GLY A 1 294 ? 28.69590 -2.15139 49.81486 1.000 34.05047 265 GLY A CA 1
ATOM 2033 C C . GLY A 1 294 ? 28.01131 -0.95312 49.17829 1.000 34.82790 265 GLY A C 1
ATOM 2034 O O . GLY A 1 294 ? 28.64319 0.08398 48.95276 1.000 31.39167 265 GLY A O 1
ATOM 2035 N N . ALA A 1 295 ? 26.70962 -1.08107 48.87777 1.000 30.12443 266 ALA A N 1
ATOM 2036 C CA . ALA A 1 295 ? 25.97728 0.04882 48.30834 1.000 32.25736 266 ALA A CA 1
ATOM 2037 C C . ALA A 1 295 ? 25.86980 1.19576 49.31310 1.000 28.42449 266 ALA A C 1
ATOM 2038 O O . ALA A 1 295 ? 26.05229 2.36390 48.94200 1.000 33.77052 266 ALA A O 1
ATOM 2040 N N . VAL A 1 296 ? 25.58158 0.87986 50.58416 1.000 23.82298 267 VAL A N 1
ATOM 2041 C CA . VAL A 1 296 ? 25.47362 1.90455 51.62544 1.000 29.66275 267 VAL A CA 1
ATOM 2042 C C . VAL A 1 296 ? 26.78151 2.68047 51.71486 1.000 31.09181 267 VAL A C 1
ATOM 2043 O O . VAL A 1 296 ? 26.80597 3.92807 51.69991 1.000 26.73203 267 VAL A O 1
ATOM 2047 N N . ASP A 1 297 ? 27.89577 1.93919 51.77765 1.000 32.00249 268 ASP A N 1
ATOM 2048 C CA . ASP A 1 297 ? 29.22380 2.55379 51.86044 1.000 32.69334 268 ASP A CA 1
ATOM 2049 C C . ASP A 1 297 ? 29.49893 3.42436 50.65131 1.000 31.68911 268 ASP A C 1
ATOM 2050 O O . ASP A 1 297 ? 30.05665 4.52955 50.78218 1.000 35.18998 268 ASP A O 1
ATOM 2055 N N . PHE A 1 298 ? 29.09721 2.94755 49.47307 1.000 27.70572 269 PHE A N 1
ATOM 2056 C CA . PHE A 1 298 ? 29.25163 3.70525 48.24245 1.000 30.52212 269 PHE A CA 1
ATOM 2057 C C . PHE A 1 298 ? 28.54052 5.06193 48.33406 1.000 32.59982 269 PHE A C 1
ATOM 2058 O O . PHE A 1 298 ? 29.12479 6.10187 47.99611 1.000 28.52827 269 PHE A O 1
ATOM 2066 N N . VAL A 1 299 ? 27.26268 5.06821 48.73998 1.000 27.53276 270 VAL A N 1
ATOM 2067 C CA . VAL A 1 299 ? 26.53484 6.33773 48.91562 1.000 24.88229 270 VAL A CA 1
ATOM 2068 C C . VAL A 1 299 ? 27.18222 7.18494 49.99794 1.000 27.45865 270 VAL A C 1
ATOM 2069 O O . VAL A 1 299 ? 27.19151 8.41671 49.91240 1.000 27.27535 270 VAL A O 1
ATOM 2073 N N . GLY A 1 300 ? 27.72556 6.54891 51.03751 1.000 25.68739 271 GLY A N 1
ATOM 2074 C CA . GLY A 1 300 ? 28.48853 7.28514 52.03839 1.000 28.77602 271 GLY A CA 1
ATOM 2075 C C . GLY A 1 300 ? 29.63729 8.08926 51.44187 1.000 29.02248 271 GLY A C 1
ATOM 2076 O O . GLY A 1 300 ? 29.77245 9.28643 51.70460 1.000 30.62074 271 GLY A O 1
ATOM 2077 N N . ARG A 1 301 ? 30.47281 7.44646 50.62143 1.000 31.49173 272 ARG A N 1
ATOM 2078 C CA . ARG A 1 301 ? 31.58211 8.16569 49.98959 1.000 28.37207 272 ARG A CA 1
ATOM 2079 C C . ARG A 1 301 ? 31.06721 9.29656 49.11893 1.000 28.93495 272 ARG A C 1
ATOM 2080 O O . ARG A 1 301 ? 31.61452 10.40962 49.14682 1.000 31.41288 272 ARG A O 1
ATOM 2088 N N . LEU A 1 302 ? 29.99243 9.04127 48.35843 1.000 30.79741 273 LEU A N 1
ATOM 2089 C CA . LEU A 1 302 ? 29.37234 10.11264 47.58509 1.000 27.40424 273 LEU A CA 1
ATOM 2090 C C . LEU A 1 302 ? 28.99040 11.28449 48.47329 1.000 26.68433 273 LEU A C 1
ATOM 2091 O O . LEU A 1 302 ? 29.17756 12.45168 48.08110 1.000 26.29402 273 LEU A O 1
ATOM 2096 N N . CYS A 1 303 ? 28.46191 11.00629 49.66932 1.000 21.91356 274 CYS A N 1
ATOM 2097 C CA . CYS A 1 303 ? 28.05040 12.09949 50.55103 1.000 25.59637 274 CYS A CA 1
ATOM 2098 C C . CYS A 1 303 ? 29.23522 12.95346 50.94979 1.000 34.04095 274 CYS A C 1
ATOM 2099 O O . CYS A 1 303 ? 29.15712 14.18785 50.91770 1.000 28.02851 274 CYS A O 1
ATOM 2102 N N . LYS A 1 304 ? 30.34540 12.31750 51.31725 1.000 31.68503 275 LYS A N 1
ATOM 2103 C CA . LYS A 1 304 ? 31.53859 13.08998 51.64494 1.000 38.86091 275 LYS A CA 1
ATOM 2104 C C . LYS A 1 304 ? 32.01952 13.88247 50.43508 1.000 30.44417 275 LYS A C 1
ATOM 2105 O O . LYS A 1 304 ? 32.35873 15.06121 50.55541 1.000 35.14118 275 LYS A O 1
ATOM 2111 N N . GLY A 1 305 ? 32.01506 13.26137 49.25684 1.000 31.38664 276 GLY A N 1
ATOM 2112 C CA . GLY A 1 305 ? 32.44107 13.94396 48.04013 1.000 29.22344 276 GLY A CA 1
ATOM 2113 C C . GLY A 1 305 ? 31.60284 15.15857 47.66442 1.000 30.30978 276 GLY A C 1
ATOM 2114 O O . GLY A 1 305 ? 32.13376 16.14255 47.13780 1.000 31.02071 276 GLY A O 1
ATOM 2115 N N . THR A 1 306 ? 30.29291 15.12397 47.92761 1.000 28.26245 277 THR A N 1
ATOM 2116 C CA . THR A 1 306 ? 29.48367 16.29374 47.58803 1.000 25.98554 277 THR A CA 1
ATOM 2117 C C . THR A 1 306 ? 29.66224 17.42800 48.58999 1.000 28.69210 277 THR A C 1
ATOM 2118 O O . THR A 1 306 ? 29.56086 18.60727 48.20936 1.000 24.99980 277 THR A O 1
ATOM 2122 N N . ILE A 1 307 ? 29.91394 17.12328 49.87085 1.000 28.68549 278 ILE A N 1
ATOM 2123 C CA . ILE A 1 307 ? 30.25334 18.22336 50.77898 1.000 27.03130 278 ILE A CA 1
ATOM 2124 C C . ILE A 1 307 ? 31.54721 18.87529 50.31234 1.000 28.72425 278 ILE A C 1
ATOM 2125 O O . ILE A 1 307 ? 31.65875 20.10998 50.26965 1.000 29.84942 278 ILE A O 1
ATOM 2130 N N . GLU A 1 308 ? 32.51937 18.05610 49.89521 1.000 28.45599 279 GLU A N 1
ATOM 2131 C CA . GLU A 1 308 ? 33.75957 18.59964 49.35198 1.000 35.15797 279 GLU A CA 1
ATOM 2132 C C . GLU A 1 308 ? 33.49682 19.45420 48.12875 1.000 33.95683 279 GLU A C 1
ATOM 2133 O O . GLU A 1 308 ? 34.10317 20.51988 47.98137 1.000 31.33594 279 GLU A O 1
ATOM 2139 N N . ARG A 1 309 ? 32.63281 18.98286 47.21656 1.000 28.00669 280 ARG A N 1
ATOM 2140 C CA . ARG A 1 309 ? 32.25883 19.78902 46.05772 1.000 30.15170 280 ARG A CA 1
ATOM 2141 C C . ARG A 1 309 ? 31.71171 21.15396 46.48537 1.000 27.99884 280 ARG A C 1
ATOM 2142 O O . ARG A 1 309 ? 32.05875 22.18395 45.89228 1.000 29.28501 280 ARG A O 1
ATOM 2150 N N . PHE A 1 310 ? 30.83103 21.17576 47.49954 1.000 25.45936 281 PHE A N 1
ATOM 2151 C CA . PHE A 1 310 ? 30.28508 22.43704 48.00581 1.000 31.32428 281 PHE A CA 1
ATOM 2152 C C . PHE A 1 310 ? 31.40347 23.37889 48.44990 1.000 33.79056 281 PHE A C 1
ATOM 2153 O O . PHE A 1 310 ? 31.38061 24.58786 48.14542 1.000 29.57018 281 PHE A O 1
ATOM 2161 N N . GLU A 1 311 ? 32.39856 22.85156 49.17310 1.000 31.10335 282 GLU A N 1
ATOM 2162 C CA . GLU A 1 311 ? 33.46433 23.74018 49.64229 1.000 32.18494 282 GLU A CA 1
ATOM 2163 C C . GLU A 1 311 ? 34.31257 24.22956 48.46843 1.000 29.84176 282 GLU A C 1
ATOM 2164 O O . GLU A 1 311 ? 34.66979 25.41570 48.40037 1.000 31.43337 282 GLU A O 1
ATOM 2170 N N . THR A 1 312 ? 34.56762 23.34340 47.49578 1.000 28.77882 283 THR A N 1
ATOM 2171 C CA . THR A 1 312 ? 35.39520 23.68988 46.34885 1.000 33.88381 283 THR A CA 1
ATOM 2172 C C . THR A 1 312 ? 34.74755 24.76545 45.49590 1.000 36.66047 283 THR A C 1
ATOM 2173 O O . THR A 1 312 ? 35.41662 25.70411 45.04806 1.000 34.72497 283 THR A O 1
ATOM 2177 N N . GLU A 1 313 ? 33.44866 24.63552 45.23537 1.000 35.80067 284 GLU A N 1
ATOM 2178 C CA . GLU A 1 313 ? 32.75101 25.68145 44.49759 1.000 30.04539 284 GLU A CA 1
ATOM 2179 C C . GLU A 1 313 ? 32.68161 26.95336 45.31723 1.000 33.46453 284 GLU A C 1
ATOM 2180 O O . GLU A 1 313 ? 32.79046 28.06926 44.77710 1.000 31.06093 284 GLU A O 1
ATOM 2186 N N . ARG A 1 314 ? 32.52060 26.80247 46.63069 1.000 27.27475 285 ARG A N 1
ATOM 2187 C CA . ARG A 1 314 ? 32.44507 27.96709 47.50498 1.000 31.30228 285 ARG A CA 1
ATOM 2188 C C . ARG A 1 314 ? 33.68875 28.82909 47.34904 1.000 36.13778 285 ARG A C 1
ATOM 2189 O O . ARG A 1 314 ? 33.60404 30.06516 47.29695 1.000 31.38578 285 ARG A O 1
ATOM 2197 N N . ALA A 1 315 ? 34.85114 28.18632 47.25001 1.000 32.48253 286 ALA A N 1
ATOM 2198 C CA . ALA A 1 315 ? 36.10693 28.91927 47.19082 1.000 39.35673 286 ALA A CA 1
ATOM 2199 C C . ALA A 1 315 ? 36.29958 29.67516 45.88311 1.000 44.44452 286 ALA A C 1
ATOM 2200 O O . ALA A 1 315 ? 37.16728 30.55160 45.81945 1.000 48.17737 286 ALA A O 1
ATOM 2202 N N . ARG A 1 316 ? 35.54165 29.36916 44.83421 1.000 36.67017 287 ARG A N 1
ATOM 2203 C CA . ARG A 1 316 ? 35.69393 30.12249 43.59975 1.000 38.63408 287 ARG A CA 1
ATOM 2204 C C . ARG A 1 316 ? 34.44200 30.91977 43.22826 1.000 33.62489 287 ARG A C 1
ATOM 2205 O O . ARG A 1 316 ? 34.22554 31.23700 42.05327 1.000 32.70190 287 ARG A O 1
ATOM 2213 N N . LEU A 1 317 ? 33.64092 31.30147 44.21556 1.000 29.70162 288 LEU A N 1
ATOM 2214 C CA . LEU A 1 317 ? 32.54695 32.22726 43.95709 1.000 29.30054 288 LEU A CA 1
ATOM 2215 C C . LEU A 1 317 ? 33.07331 33.53300 43.36283 1.000 38.49004 288 LEU A C 1
ATOM 2216 O O . LEU A 1 317 ? 34.06061 34.08506 43.86786 1.000 36.71193 288 LEU A O 1
ATOM 2221 N N . PRO A 1 318 ? 32.44723 34.05805 42.31209 1.000 34.12936 289 PRO A N 1
ATOM 2222 C CA . PRO A 1 318 ? 32.83310 35.38559 41.80768 1.000 32.87555 289 PRO A CA 1
ATOM 2223 C C . PRO A 1 318 ? 32.36563 36.48019 42.74468 1.000 32.83048 289 PRO A C 1
ATOM 2224 O O . PRO A 1 318 ? 31.68154 36.20338 43.73887 1.000 30.90724 289 PRO A O 1
ATOM 2228 N N . SER A 1 319 ? 32.70388 37.72629 42.42591 1.000 31.16894 290 SER A N 1
ATOM 2229 C CA . SER A 1 319 ? 32.19504 38.87922 43.15356 1.000 27.34038 290 SER A CA 1
ATOM 2230 C C . SER A 1 319 ? 31.30046 39.68870 42.23745 1.000 27.54714 290 SER A C 1
ATOM 2231 O O . SER A 1 319 ? 31.65994 39.96338 41.08745 1.000 28.35764 290 SER A O 1
ATOM 2234 N N . TRP A 1 320 ? 30.15405 40.11494 42.77003 1.000 25.69603 291 TRP A N 1
ATOM 2235 C CA . TRP A 1 320 ? 29.29194 41.08544 42.10979 1.000 27.30957 291 TRP A CA 1
ATOM 2236 C C . TRP A 1 320 ? 29.21939 42.39693 42.89252 1.000 24.02190 291 TRP A C 1
ATOM 2237 O O . TRP A 1 320 ? 28.21339 43.10289 42.80596 1.000 26.59384 291 TRP A O 1
ATOM 2248 N N . GLY A 1 321 ? 30.23491 42.70980 43.69206 1.000 29.59646 292 GLY A N 1
ATOM 2249 C CA . GLY A 1 321 ? 30.17770 43.88834 44.53583 1.000 30.75942 292 GLY A CA 1
ATOM 2250 C C . GLY A 1 321 ? 29.55485 43.62638 45.90601 1.000 33.50524 292 GLY A C 1
ATOM 2251 O O . GLY A 1 321 ? 28.86928 42.60685 46.12556 1.000 27.55883 292 GLY A O 1
ATOM 2252 N N . PRO A 1 322 ? 29.75578 44.56923 46.85047 1.000 31.20654 293 PRO A N 1
ATOM 2253 C CA . PRO A 1 322 ? 29.45991 44.27456 48.27685 1.000 34.30266 293 PRO A CA 1
ATOM 2254 C C . PRO A 1 322 ? 27.99879 43.97280 48.56690 1.000 29.83321 293 PRO A C 1
ATOM 2255 O O . PRO A 1 322 ? 27.71948 43.05666 49.34222 1.000 31.81494 293 PRO A O 1
ATOM 2259 N N . GLU A 1 323 ? 27.06198 44.71234 47.98343 1.000 28.77173 294 GLU A N 1
ATOM 2260 C CA . GLU A 1 323 ? 25.64913 44.44185 48.23251 1.000 31.25306 294 GLU A CA 1
ATOM 2261 C C . GLU A 1 323 ? 25.25664 43.01373 47.80324 1.000 30.39066 294 GLU A C 1
ATOM 2262 O O . GLU A 1 323 ? 24.75778 42.22033 48.61520 1.000 30.10362 294 GLU A O 1
ATOM 2268 N N . LEU A 1 324 ? 25.48727 42.66452 46.53044 1.000 26.31771 295 LEU A N 1
ATOM 2269 C CA . LEU A 1 324 ? 25.14341 41.32161 46.04548 1.000 23.36738 295 LEU A CA 1
ATOM 2270 C C . LEU A 1 324 ? 25.96157 40.25254 46.74101 1.000 29.02991 295 LEU A C 1
ATOM 2271 O O . LEU A 1 324 ? 25.44130 39.17631 47.04171 1.000 24.86757 295 LEU A O 1
ATOM 2276 N N . ASP A 1 325 ? 27.24044 40.53315 47.01933 1.000 26.73426 296 ASP A N 1
ATOM 2277 C CA . ASP A 1 325 ? 28.08571 39.54597 47.68013 1.000 28.27473 296 ASP A CA 1
ATOM 2278 C C . ASP A 1 325 ? 27.54326 39.16313 49.06189 1.000 31.97879 296 ASP A C 1
ATOM 2279 O O . ASP A 1 325 ? 27.59297 37.97558 49.45065 1.000 24.73673 296 ASP A O 1
ATOM 2284 N N . ALA A 1 326 ? 26.99724 40.13820 49.79970 1.000 23.86975 297 ALA A N 1
ATOM 2285 C CA . ALA A 1 326 ? 26.41051 39.83593 51.09849 1.000 30.87513 297 ALA A CA 1
ATOM 2286 C C . ALA A 1 326 ? 25.15888 38.97413 50.94743 1.000 28.37809 297 ALA A C 1
ATOM 2287 O O . ALA A 1 326 ? 24.91844 38.06522 51.75556 1.000 26.07268 297 ALA A O 1
ATOM 2289 N N . GLN A 1 327 ? 24.34453 39.24849 49.92818 1.000 24.22109 298 GLN A N 1
ATOM 2290 C CA . GLN A 1 327 ? 23.16265 38.41558 49.71667 1.000 23.86212 298 GLN A CA 1
ATOM 2291 C C . GLN A 1 327 ? 23.55942 36.99249 49.32530 1.000 22.08941 298 GLN A C 1
ATOM 2292 O O . GLN A 1 327 ? 22.96110 36.01803 49.79231 1.000 25.99414 298 GLN A O 1
ATOM 2298 N N . VAL A 1 328 ? 24.60016 36.84922 48.51241 1.000 24.40097 299 VAL A N 1
ATOM 2299 C CA . VAL A 1 328 ? 25.10737 35.52505 48.15545 1.000 24.68054 299 VAL A CA 1
ATOM 2300 C C . VAL A 1 328 ? 25.58978 34.77246 49.39163 1.000 28.92181 299 VAL A C 1
ATOM 2301 O O . VAL A 1 328 ? 25.27869 33.58461 49.57359 1.000 24.24795 299 VAL A O 1
ATOM 2305 N N . GLN A 1 329 ? 26.37617 35.43600 50.25366 1.000 23.94980 300 GLN A N 1
ATOM 2306 C CA . GLN A 1 329 ? 26.82902 34.78554 51.48699 1.000 26.88191 300 GLN A CA 1
ATOM 2307 C C . GLN A 1 329 ? 25.65151 34.35569 52.35428 1.000 25.12362 300 GLN A C 1
ATOM 2308 O O . GLN A 1 329 ? 25.67888 33.27996 52.97658 1.000 24.30507 300 GLN A O 1
ATOM 2314 N N . THR A 1 330 ? 24.60766 35.18077 52.40835 1.000 23.96886 301 THR A N 1
ATOM 2315 C CA . THR A 1 330 ? 23.43095 34.81394 53.17346 1.000 23.73792 301 THR A CA 1
ATOM 2316 C C . THR A 1 330 ? 22.80916 33.54637 52.60763 1.000 24.10532 301 THR A C 1
ATOM 2317 O O . THR A 1 330 ? 22.47948 32.62837 53.35789 1.000 22.41582 301 THR A O 1
ATOM 2321 N N . TYR A 1 331 ? 22.69084 33.47899 51.27153 1.000 23.84404 302 TYR A N 1
ATOM 2322 C CA . TYR A 1 331 ? 22.09287 32.32075 50.59505 1.000 21.89629 302 TYR A CA 1
ATOM 2323 C C . TYR A 1 331 ? 22.91703 31.04649 50.81405 1.000 22.16732 302 TYR A C 1
ATOM 2324 O O . TYR A 1 331 ? 22.36495 29.99383 51.14549 1.000 22.98148 302 TYR A O 1
ATOM 2333 N N . ILE A 1 332 ? 24.24599 31.14184 50.63794 1.000 21.79939 303 ILE A N 1
ATOM 2334 C CA . ILE A 1 332 ? 25.19326 30.03832 50.83473 1.000 23.40557 303 ILE A CA 1
ATOM 2335 C C . ILE A 1 332 ? 25.14593 29.51120 52.26127 1.000 27.19970 303 ILE A C 1
ATOM 2336 O O . ILE A 1 332 ? 25.28178 28.29327 52.49498 1.000 22.74227 303 ILE A O 1
ATOM 2341 N N . GLU A 1 333 ? 25.02505 30.41631 53.24618 1.000 22.88648 304 GLU A N 1
ATOM 2342 C CA . GLU A 1 333 ? 24.87857 29.96183 54.62547 1.000 21.00018 304 GLU A CA 1
ATOM 2343 C C . GLU A 1 333 ? 23.58396 29.16762 54.80199 1.000 25.52959 304 GLU A C 1
ATOM 2344 O O . GLU A 1 333 ? 23.55113 28.19118 55.55444 1.000 24.84039 304 GLU A O 1
ATOM 2350 N N . GLY A 1 334 ? 22.51161 29.56439 54.11591 1.000 21.34633 305 GLY A N 1
ATOM 2351 C CA . GLY A 1 334 ? 21.30672 28.74123 54.09104 1.000 21.26571 305 GLY A CA 1
ATOM 2352 C C . GLY A 1 334 ? 21.55889 27.33534 53.55864 1.000 22.22363 305 GLY A C 1
ATOM 2353 O O . GLY A 1 334 ? 21.03744 26.34908 54.09635 1.000 25.37383 305 GLY A O 1
ATOM 2354 N N . LEU A 1 335 ? 22.34323 27.21860 52.49364 1.000 20.90827 306 LEU A N 1
ATOM 2355 C CA . LEU A 1 335 ? 22.66804 25.88575 51.96464 1.000 24.83691 306 LEU A CA 1
ATOM 2356 C C . LEU A 1 335 ? 23.45954 25.07148 52.98843 1.000 26.32127 306 LEU A C 1
ATOM 2357 O O . LEU A 1 335 ? 23.25133 23.85218 53.16544 1.000 22.27668 306 LEU A O 1
ATOM 2362 N N . GLN A 1 336 ? 24.44716 25.73237 53.58598 1.000 23.13916 307 GLN A N 1
ATOM 2363 C CA . GLN A 1 336 ? 25.20506 25.20575 54.69390 1.000 24.39689 307 GLN A CA 1
ATOM 2364 C C . GLN A 1 336 ? 24.29142 24.73259 55.81392 1.000 22.79820 307 GLN A C 1
ATOM 2365 O O . GLN A 1 336 ? 24.43320 23.60636 56.28667 1.000 26.88107 307 GLN A O 1
ATOM 2371 N N . ASN A 1 337 ? 23.31851 25.56321 56.22679 1.000 19.51256 308 ASN A N 1
ATOM 2372 C CA . ASN A 1 337 ? 22.44451 25.15030 57.32220 1.000 19.28395 308 ASN A CA 1
ATOM 2373 C C . ASN A 1 337 ? 21.57834 23.95282 56.94409 1.000 23.63462 308 ASN A C 1
ATOM 2374 O O . ASN A 1 337 ? 21.24179 23.14930 57.82267 1.000 22.73184 308 ASN A O 1
ATOM 2379 N N . TRP A 1 338 ? 21.23579 23.80805 55.65621 1.000 26.68252 309 TRP A N 1
ATOM 2380 C CA . TRP A 1 338 ? 20.55022 22.59148 55.19045 1.000 22.84029 309 TRP A CA 1
ATOM 2381 C C . TRP A 1 338 ? 21.42693 21.34905 55.32517 1.000 22.33081 309 TRP A C 1
ATOM 2382 O O . TRP A 1 338 ? 20.92319 20.27119 55.66739 1.000 22.39266 309 TRP A O 1
ATOM 2393 N N . ILE A 1 339 ? 22.71883 21.43860 55.00658 1.000 18.78373 310 ILE A N 1
ATOM 2394 C CA . ILE A 1 339 ? 23.57211 20.25742 55.16836 1.000 22.59353 310 ILE A CA 1
ATOM 2395 C C . ILE A 1 339 ? 23.60852 19.81290 56.63136 1.000 25.66331 310 ILE A C 1
ATOM 2396 O O . ILE A 1 339 ? 23.32889 18.63979 56.95862 1.000 22.80682 310 ILE A O 1
ATOM 2401 N N . VAL A 1 340 ? 23.98901 20.73435 57.54064 1.000 22.72596 311 VAL A N 1
ATOM 2402 C CA . VAL A 1 340 ? 24.22125 20.34581 58.92809 1.000 23.68198 311 VAL A CA 1
ATOM 2403 C C . VAL A 1 340 ? 22.89459 20.09314 59.63216 1.000 24.64283 311 VAL A C 1
ATOM 2404 O O . VAL A 1 340 ? 22.76726 19.16631 60.44300 1.000 28.68890 311 VAL A O 1
ATOM 2408 N N . GLY A 1 341 ? 21.88027 20.90207 59.32954 1.000 21.97819 312 GLY A N 1
ATOM 2409 C CA . GLY A 1 341 ? 20.59066 20.71519 59.97712 1.000 27.38634 312 GLY A CA 1
ATOM 2410 C C . GLY A 1 341 ? 19.92288 19.39886 59.60931 1.000 19.25147 312 GLY A C 1
ATOM 2411 O O . GLY A 1 341 ? 19.34596 18.72936 60.46537 1.000 22.71136 312 GLY A O 1
ATOM 2412 N N . SER A 1 342 ? 19.95057 19.02937 58.33391 1.000 23.14420 313 SER A N 1
ATOM 2413 C CA . SER A 1 342 ? 19.23146 17.81678 57.91685 1.000 19.69309 313 SER A CA 1
ATOM 2414 C C . SER A 1 342 ? 19.93275 16.57341 58.44418 1.000 22.52373 313 SER A C 1
ATOM 2415 O O . SER A 1 342 ? 19.28878 15.57256 58.78216 1.000 19.19218 313 SER A O 1
ATOM 2418 N N . LEU A 1 343 ? 21.25845 16.61183 58.50236 1.000 24.83663 314 LEU A N 1
ATOM 2419 C CA . LEU A 1 343 ? 21.99145 15.47359 59.03202 1.000 22.99583 314 LEU A CA 1
ATOM 2420 C C . LEU A 1 343 ? 21.65409 15.22260 60.49919 1.000 26.76885 314 LEU A C 1
ATOM 2421 O O . LEU A 1 343 ? 21.43882 14.07414 60.90853 1.000 23.69735 314 LEU A O 1
ATOM 2426 N N . HIS A 1 344 ? 21.62123 16.27826 61.32257 1.000 25.68121 315 HIS A N 1
ATOM 2427 C CA . HIS A 1 344 ? 21.34817 16.02590 62.72923 1.000 25.14353 315 HIS A CA 1
ATOM 2428 C C . HIS A 1 344 ? 19.86522 15.74593 62.94718 1.000 26.58761 315 HIS A C 1
ATOM 2429 O O . HIS A 1 344 ? 19.50746 14.87772 63.75116 1.000 26.25080 315 HIS A O 1
ATOM 2436 N N . TRP A 1 345 ? 18.99765 16.45190 62.21456 1.000 19.90932 316 TRP A N 1
ATOM 2437 C CA . TRP A 1 345 ? 17.56089 16.25504 62.36304 1.000 21.40598 316 TRP A CA 1
ATOM 2438 C C . TRP A 1 345 ? 17.15552 14.81598 62.07905 1.000 20.87932 316 TRP A C 1
ATOM 2439 O O . TRP A 1 345 ? 16.23758 14.30232 62.73257 1.000 21.08966 316 TRP A O 1
ATOM 2450 N N . SER A 1 346 ? 17.80557 14.15861 61.10008 1.000 20.15195 317 SER A N 1
ATOM 2451 C CA . SER A 1 346 ? 17.38833 12.79649 60.71495 1.000 20.29643 317 SER A CA 1
ATOM 2452 C C . SER A 1 346 ? 17.42108 11.80299 61.88387 1.000 24.88466 317 SER A C 1
ATOM 2453 O O . SER A 1 346 ? 16.76685 10.74811 61.82151 1.000 22.44543 317 SER A O 1
ATOM 2456 N N . PHE A 1 347 ? 18.19748 12.09530 62.93191 1.000 24.24829 318 PHE A N 1
ATOM 2457 C CA . PHE A 1 347 ? 18.26364 11.24214 64.12417 1.000 26.21582 318 PHE A CA 1
ATOM 2458 C C . PHE A 1 347 ? 17.36683 11.72303 65.24656 1.000 23.32377 318 PHE A C 1
ATOM 2459 O O . PHE A 1 347 ? 17.08608 10.94342 66.15974 1.000 27.49235 318 PHE A O 1
ATOM 2467 N N . ASP A 1 348 ? 16.90336 12.98101 65.19142 1.000 22.84767 319 ASP A N 1
ATOM 2468 C CA . ASP A 1 348 ? 15.92961 13.46586 66.16482 1.000 24.96002 319 ASP A CA 1
ATOM 2469 C C . ASP A 1 348 ? 14.50535 13.02975 65.80671 1.000 25.33363 319 ASP A C 1
ATOM 2470 O O . ASP A 1 348 ? 13.69638 12.73489 66.70421 1.000 26.50719 319 ASP A O 1
ATOM 2475 N N . SER A 1 349 ? 14.15398 13.09464 64.51656 1.000 26.51771 320 SER A N 1
ATOM 2476 C CA . SER A 1 349 ? 12.84978 12.66478 64.01595 1.000 21.54581 320 SER A CA 1
ATOM 2477 C C . SER A 1 349 ? 12.60894 11.18266 64.33996 1.000 21.38642 320 SER A C 1
ATOM 2478 O O . SER A 1 349 ? 13.54440 10.39747 64.47957 1.000 21.34253 320 SER A O 1
ATOM 2481 N N . HIS A 1 350 ? 11.33001 10.79955 64.40897 1.000 20.85485 321 HIS A N 1
ATOM 2482 C CA . HIS A 1 350 ? 10.97885 9.38208 64.45850 1.000 22.58906 321 HIS A CA 1
ATOM 2483 C C . HIS A 1 350 ? 10.75343 8.77815 63.07440 1.000 28.54839 321 HIS A C 1
ATOM 2484 O O . HIS A 1 350 ? 10.46047 7.58221 62.98570 1.000 26.17245 321 HIS A O 1
ATOM 2491 N N . ARG A 1 351 ? 10.86929 9.58016 62.00798 1.000 21.98704 322 ARG A N 1
ATOM 2492 C CA . ARG A 1 351 ? 10.51800 9.11865 60.67093 1.000 19.65790 322 ARG A CA 1
ATOM 2493 C C . ARG A 1 351 ? 11.39809 7.95797 60.21331 1.000 24.61690 322 ARG A C 1
ATOM 2494 O O . ARG A 1 351 ? 10.91472 7.01693 59.57210 1.000 24.75343 322 ARG A O 1
ATOM 2502 N N . TYR A 1 352 ? 12.69252 7.99933 60.52492 1.000 23.39093 323 TYR A N 1
ATOM 2503 C CA . TYR A 1 352 ? 13.62668 7.03097 59.96342 1.000 22.93197 323 TYR A CA 1
ATOM 2504 C C . TYR A 1 352 ? 14.01578 5.93489 60.94129 1.000 27.05365 323 TYR A C 1
ATOM 2505 O O . TYR A 1 352 ? 14.13681 4.76371 60.54059 1.000 25.34938 323 TYR A O 1
ATOM 2514 N N . PHE A 1 353 ? 14.20053 6.28371 62.21731 1.000 23.94679 324 PHE A N 1
ATOM 2515 C CA . PHE A 1 353 ? 14.64402 5.34322 63.23574 1.000 28.46178 324 PHE A CA 1
ATOM 2516 C C . PHE A 1 353 ? 13.61485 5.14596 64.35086 1.000 30.43339 324 PHE A C 1
ATOM 2517 O O . PHE A 1 353 ? 13.96671 4.61230 65.41840 1.000 30.85067 324 PHE A O 1
ATOM 2525 N N . GLY A 1 354 ? 12.36130 5.57266 64.15134 1.000 28.13374 325 GLY A N 1
ATOM 2526 C CA . GLY A 1 354 ? 11.37812 5.47163 65.22508 1.000 29.45253 325 GLY A CA 1
ATOM 2527 C C . GLY A 1 354 ? 11.85216 6.16548 66.50238 1.000 33.31850 325 GLY A C 1
ATOM 2528 O O . GLY A 1 354 ? 12.36966 7.27762 66.48548 1.000 25.77622 325 GLY A O 1
ATOM 2529 N N . LYS A 1 355 ? 11.69857 5.51130 67.64568 1.000 32.76050 326 LYS A N 1
ATOM 2530 C CA . LYS A 1 355 ? 12.18212 6.12504 68.87591 1.000 34.58992 326 LYS A CA 1
ATOM 2531 C C . LYS A 1 355 ? 13.68580 5.94454 69.10889 1.000 28.87638 326 LYS A C 1
ATOM 2532 O O . LYS A 1 355 ? 14.17183 6.36893 70.15672 1.000 34.31265 326 LYS A O 1
ATOM 2538 N N . ASP A 1 356 ? 14.43655 5.33627 68.18691 1.000 35.40481 327 ASP A N 1
ATOM 2539 C CA . ASP A 1 356 ? 15.82347 4.94160 68.44040 1.000 32.59161 327 ASP A CA 1
ATOM 2540 C C . ASP A 1 356 ? 16.88392 5.83641 67.77961 1.000 31.21000 327 ASP A C 1
ATOM 2541 O O . ASP A 1 356 ? 18.06539 5.47334 67.78194 1.000 25.41502 327 ASP A O 1
ATOM 2546 N N . GLY A 1 357 ? 16.50000 7.00357 67.24609 1.000 27.00625 328 GLY A N 1
ATOM 2547 C CA . GLY A 1 357 ? 17.45033 7.81968 66.49162 1.000 22.13157 328 GLY A CA 1
ATOM 2548 C C . GLY A 1 357 ? 18.71495 8.18049 67.25497 1.000 24.13210 328 GLY A C 1
ATOM 2549 O O . GLY A 1 357 ? 19.81161 8.11840 66.70362 1.000 29.79676 328 GLY A O 1
ATOM 2550 N N . HIS A 1 358 ? 18.58989 8.55205 68.53538 1.000 29.75138 329 HIS A N 1
ATOM 2551 C CA . HIS A 1 358 ? 19.79257 8.95364 69.26891 1.000 30.42530 329 HIS A CA 1
ATOM 2552 C C . HIS A 1 358 ? 20.69146 7.75071 69.54675 1.000 32.16274 329 HIS A C 1
ATOM 2553 O O . HIS A 1 358 ? 21.92413 7.84188 69.43095 1.000 27.15981 329 HIS A O 1
ATOM 2560 N N . ALA A 1 359 ? 20.09475 6.58991 69.82084 1.000 28.99946 330 ALA A N 1
ATOM 2561 C CA . ALA A 1 359 ? 20.91358 5.39524 69.97131 1.000 29.64771 330 ALA A CA 1
ATOM 2562 C C . ALA A 1 359 ? 21.60968 5.03588 68.66616 1.000 29.54884 330 ALA A C 1
ATOM 2563 O O . ALA A 1 359 ? 22.78632 4.64821 68.66409 1.000 29.91691 330 ALA A O 1
ATOM 2565 N N . VAL A 1 360 ? 20.90031 5.14353 67.54022 1.000 27.80798 331 VAL A N 1
ATOM 2566 C CA . VAL A 1 360 ? 21.51227 4.78464 66.26304 1.000 30.70241 331 VAL A CA 1
ATOM 2567 C C . VAL A 1 360 ? 22.60519 5.77686 65.89262 1.000 26.88605 331 VAL A C 1
ATOM 2568 O O . VAL A 1 360 ? 23.64762 5.40572 65.34262 1.000 24.91596 331 VAL A O 1
ATOM 2572 N N . LYS A 1 361 ? 22.39052 7.05724 66.18069 1.000 29.96372 332 LYS A N 1
ATOM 2573 C CA . LYS A 1 361 ? 23.43216 8.03368 65.89543 1.000 29.24803 332 LYS A CA 1
ATOM 2574 C C . LYS A 1 361 ? 24.73516 7.61876 66.57168 1.000 34.16152 332 LYS A C 1
ATOM 2575 O O . LYS A 1 361 ? 25.81933 7.75332 65.99204 1.000 36.39697 332 LYS A O 1
ATOM 2581 N N A LYS A 1 362 ? 24.65499 7.04865 67.77520 0.503 33.82287 333 LYS A N 1
ATOM 2582 N N B LYS A 1 362 ? 24.64105 7.07764 67.79036 0.497 33.81942 333 LYS A N 1
ATOM 2583 C CA A LYS A 1 362 ? 25.90387 6.65434 68.42275 0.503 36.06520 333 LYS A CA 1
ATOM 2584 C CA B LYS A 1 362 ? 25.83531 6.61150 68.49020 0.497 36.05748 333 LYS A CA 1
ATOM 2585 C C A LYS A 1 362 ? 26.36367 5.24219 68.03655 0.503 35.13286 333 LYS A C 1
ATOM 2586 C C B LYS A 1 362 ? 26.32539 5.27016 67.94423 0.497 35.15123 333 LYS A C 1
ATOM 2587 O O A LYS A 1 362 ? 27.55122 5.05114 67.75879 0.503 35.17522 333 LYS A O 1
ATOM 2588 O O B LYS A 1 362 ? 27.46996 5.15476 67.49404 0.497 35.33938 333 LYS A O 1
ATOM 2599 N N . HIS A 1 363 ? 25.46810 4.24214 67.96264 1.000 33.70210 334 HIS A N 1
ATOM 2600 C CA . HIS A 1 363 ? 25.93915 2.88672 67.66241 1.000 34.91865 334 HIS A CA 1
ATOM 2601 C C . HIS A 1 363 ? 25.91847 2.51495 66.17839 1.000 36.84835 334 HIS A C 1
ATOM 2602 O O . HIS A 1 363 ? 26.65272 1.60481 65.79675 1.000 32.58578 334 HIS A O 1
ATOM 2609 N N . ARG A 1 364 ? 25.14596 3.21505 65.33264 1.000 32.72286 335 ARG A N 1
ATOM 2610 C CA . ARG A 1 364 ? 25.19011 3.14294 63.86920 1.000 33.53720 335 ARG A CA 1
ATOM 2611 C C . ARG A 1 364 ? 24.75404 1.80187 63.28558 1.000 29.95113 335 ARG A C 1
ATOM 2612 O O . ARG A 1 364 ? 24.95455 1.57499 62.08202 1.000 34.64956 335 ARG A O 1
ATOM 2620 N N . ILE A 1 365 ? 24.13714 0.92940 64.07184 1.000 31.57520 336 ILE A N 1
ATOM 2621 C CA . ILE A 1 365 ? 23.60857 -0.34281 63.55462 1.000 28.18341 336 ILE A CA 1
ATOM 2622 C C . ILE A 1 365 ? 22.14092 -0.13450 63.20720 1.000 23.28920 336 ILE A C 1
ATOM 2623 O O . ILE A 1 365 ? 21.34660 0.28190 64.06069 1.000 27.36644 336 ILE A O 1
ATOM 2628 N N . VAL A 1 366 ? 21.76910 -0.42266 61.96158 1.000 32.16573 337 VAL A N 1
ATOM 2629 C CA . VAL A 1 366 ? 20.37910 -0.31706 61.52409 1.000 27.07127 337 VAL A CA 1
ATOM 2630 C C . VAL A 1 366 ? 19.81363 -1.73286 61.37119 1.000 24.48006 337 VAL A C 1
ATOM 2631 O O . VAL A 1 366 ? 20.28411 -2.50940 60.53441 1.000 29.83511 337 VAL A O 1
ATOM 2635 N N . LYS A 1 367 ? 18.80377 -2.04370 62.18163 1.000 32.41693 338 LYS A N 1
ATOM 2636 C CA . LYS A 1 367 ? 18.08344 -3.31565 62.12772 1.000 34.10185 338 LYS A CA 1
ATOM 2637 C C . LYS A 1 367 ? 16.94583 -3.17359 61.12231 1.000 26.66986 338 LYS A C 1
ATOM 2638 O O . LYS A 1 367 ? 16.04166 -2.33823 61.31067 1.000 23.64003 338 LYS A O 1
ATOM 2644 N N . LEU A 1 368 ? 17.00037 -3.98092 60.05985 1.000 27.48147 339 LEU A N 1
ATOM 2645 C CA . LEU A 1 368 ? 16.06044 -3.85336 58.95068 1.000 27.71902 339 LEU A CA 1
ATOM 2646 C C . LEU A 1 368 ? 14.63780 -4.18975 59.39126 1.000 31.05712 339 LEU A C 1
ATOM 2647 O O . LEU A 1 368 ? 14.39772 -5.19147 60.06160 1.000 29.34741 339 LEU A O 1
ATOM 2652 N N . LEU A 1 369 ? 13.69116 -3.33303 59.04291 1.000 25.36739 340 LEU A N 1
ATOM 2653 C CA . LEU A 1 369 ? 12.31004 -3.55889 59.43134 1.000 27.09874 340 LEU A CA 1
ATOM 2654 C C . LEU A 1 369 ? 11.72556 -4.71669 58.61899 1.000 24.48210 340 LEU A C 1
ATOM 2655 O O . LEU A 1 369 ? 12.16995 -4.97937 57.50491 1.000 23.37643 340 LEU A O 1
ATOM 2660 N N . PRO A 1 370 ? 10.70987 -5.39834 59.14929 1.000 25.68830 341 PRO A N 1
ATOM 2661 C CA . PRO A 1 370 ? 10.02152 -6.44803 58.37670 1.000 24.81731 341 PRO A CA 1
ATOM 2662 C C . PRO A 1 370 ? 9.35052 -5.92057 57.10977 1.000 25.88124 341 PRO A C 1
ATOM 2663 O O . PRO A 1 370 ? 8.66141 -4.90427 57.12873 1.000 24.61677 341 PRO A O 1
ATOM 2667 N N . LYS A 1 371 ? 9.51526 -6.65033 56.00670 1.000 28.85924 342 LYS A N 1
ATOM 2668 C CA . LYS A 1 371 ? 8.84375 -6.28655 54.76147 1.000 22.79461 342 LYS A CA 1
ATOM 2669 C C . LYS A 1 371 ? 7.34784 -6.56726 54.82627 1.000 27.00435 342 LYS A C 1
ATOM 2670 O O . LYS A 1 371 ? 6.88593 -7.48002 55.52520 1.000 26.84017 342 LYS A O 1
ATOM 2676 N N . ARG A 1 372 ? 6.58618 -5.76028 54.08994 1.000 20.69619 343 ARG A N 1
ATOM 2677 C CA . ARG A 1 372 ? 5.14627 -5.98642 53.97492 1.000 22.84090 343 ARG A CA 1
ATOM 2678 C C . ARG A 1 372 ? 4.86576 -7.33903 53.33559 1.000 23.51433 343 ARG A C 1
ATOM 2679 O O . ARG A 1 372 ? 3.99196 -8.08366 53.80272 1.000 25.09193 343 ARG A O 1
ATOM 2687 N N . VAL A 1 373 ? 5.54786 -7.63561 52.23500 1.000 21.48516 344 VAL A N 1
ATOM 2688 C CA . VAL A 1 373 ? 5.56628 -8.97210 51.62796 1.000 24.93939 344 VAL A CA 1
ATOM 2689 C C . VAL A 1 373 ? 6.99733 -9.49553 51.74177 1.000 26.46730 344 VAL A C 1
ATOM 2690 O O . VAL A 1 373 ? 7.91995 -8.83709 51.23851 1.000 25.03874 344 VAL A O 1
ATOM 2694 N N . PRO A 1 374 ? 7.22146 -10.66582 52.37013 1.000 26.50331 345 PRO A N 1
ATOM 2695 C CA . PRO A 1 374 ? 8.58021 -11.22814 52.45452 1.000 26.29676 345 PRO A CA 1
ATOM 2696 C C . PRO A 1 374 ? 9.20784 -11.38326 51.09043 1.000 26.59436 345 PRO A C 1
ATOM 2697 O O . PRO A 1 374 ? 8.53371 -11.72132 50.10985 1.000 25.99805 345 PRO A O 1
ATOM 2701 N N A GLN A 1 375 ? 10.52997 -11.16607 51.05932 0.483 27.03592 346 GLN A N 1
ATOM 2702 N N B GLN A 1 375 ? 10.51660 -11.12826 51.01210 0.517 27.03781 346 GLN A N 1
ATOM 2703 C CA A GLN A 1 375 ? 11.32134 -11.24529 49.83320 0.483 27.98985 346 GLN A CA 1
ATOM 2704 C CA B GLN A 1 375 ? 11.16127 -11.24467 49.71060 0.517 27.93492 346 GLN A CA 1
ATOM 2705 C C A GLN A 1 375 ? 11.03779 -12.52899 49.04898 0.483 28.48531 346 GLN A C 1
ATOM 2706 C C B GLN A 1 375 ? 11.08043 -12.67392 49.17549 0.517 28.39038 346 GLN A C 1
ATOM 2707 O O A GLN A 1 375 ? 10.82944 -12.50459 47.82695 0.483 25.83160 346 GLN A O 1
ATOM 2708 O O B GLN A 1 375 ? 11.07249 -12.87143 47.95400 0.517 26.15498 346 GLN A O 1
ATOM 2719 N N A GLN A 1 376 ? 11.04463 -13.66149 49.73757 0.524 29.88003 347 GLN A N 1
ATOM 2720 N N B GLN A 1 376 ? 11.00390 -13.67249 50.06372 0.476 29.36638 347 GLN A N 1
ATOM 2721 C CA A GLN A 1 376 ? 10.92251 -14.95942 49.07883 0.524 28.38647 347 GLN A CA 1
ATOM 2722 C CA B GLN A 1 376 ? 10.90718 -15.07611 49.64614 0.476 28.97636 347 GLN A CA 1
ATOM 2723 C C A GLN A 1 376 ? 9.48792 -15.47530 49.03540 0.524 26.09014 347 GLN A C 1
ATOM 2724 C C B GLN A 1 376 ? 9.46635 -15.53689 49.39249 0.476 26.18749 347 GLN A C 1
ATOM 2725 O O A GLN A 1 376 ? 9.27488 -16.65890 48.74347 0.524 25.24265 347 GLN A O 1
ATOM 2726 O O B GLN A 1 376 ? 9.22853 -16.74004 49.25046 0.476 25.37160 347 GLN A O 1
ATOM 2737 N N . ALA A 1 377 ? 8.50677 -14.62639 49.31291 1.000 20.98889 348 ALA A N 1
ATOM 2738 C CA . ALA A 1 377 ? 7.09947 -15.01964 49.22697 1.000 25.35298 348 ALA A CA 1
ATOM 2739 C C . ALA A 1 377 ? 6.76332 -15.77397 47.93903 1.000 28.96368 348 ALA A C 1
ATOM 2740 O O . ALA A 1 377 ? 7.17953 -15.39397 46.82822 1.000 24.23065 348 ALA A O 1
ATOM 2743 N N . ALA B 1 44 ? 51.45142 17.59920 14.97500 1.000 63.63144 15 ALA B N 1
ATOM 2744 C CA . ALA B 1 44 ? 50.29666 18.48857 14.85496 1.000 56.01607 15 ALA B CA 1
ATOM 2745 C C . ALA B 1 44 ? 49.50470 18.19195 13.58967 1.000 66.96966 15 ALA B C 1
ATOM 2746 O O . ALA B 1 44 ? 50.05051 18.21262 12.48396 1.000 67.15008 15 ALA B O 1
ATOM 2748 N N . PRO B 1 45 ? 48.21301 17.92294 13.75351 1.000 65.90163 16 PRO B N 1
ATOM 2749 C CA . PRO B 1 45 ? 47.40521 17.44794 12.62684 1.000 56.77494 16 PRO B CA 1
ATOM 2750 C C . PRO B 1 45 ? 46.95640 18.57708 11.71639 1.000 50.90356 16 PRO B C 1
ATOM 2751 O O . PRO B 1 45 ? 46.72237 19.70755 12.14509 1.000 52.72337 16 PRO B O 1
ATOM 2755 N N . THR B 1 46 ? 46.80438 18.23741 10.44275 1.000 43.06684 17 THR B N 1
ATOM 2756 C CA . THR B 1 46 ? 46.37786 19.17350 9.41907 1.000 40.24601 17 THR B CA 1
ATOM 2757 C C . THR B 1 46 ? 45.01524 18.84107 8.82380 1.000 39.60016 17 THR B C 1
ATOM 2758 O O . THR B 1 46 ? 44.44590 19.66269 8.08526 1.000 39.09379 17 THR B O 1
ATOM 2762 N N . LYS B 1 47 ? 44.47009 17.67265 9.12189 1.000 38.79693 18 LYS B N 1
ATOM 2763 C CA . LYS B 1 47 ? 43.16635 17.30800 8.58935 1.000 40.22317 18 LYS B CA 1
ATOM 2764 C C . LYS B 1 47 ? 42.60645 16.16612 9.42191 1.000 38.67607 18 LYS B C 1
ATOM 2765 O O . LYS B 1 47 ? 43.29697 15.59181 10.26795 1.000 37.64180 18 LYS B O 1
ATOM 2771 N N . PHE B 1 48 ? 41.33940 15.83760 9.17412 1.000 40.65846 19 PHE B N 1
ATOM 2772 C CA . PHE B 1 48 ? 40.78048 14.63759 9.78654 1.000 38.89933 19 PHE B CA 1
ATOM 2773 C C . PHE B 1 48 ? 39.69650 14.06566 8.88460 1.000 34.29669 19 PHE B C 1
ATOM 2774 O O . PHE B 1 48 ? 39.25634 14.69773 7.91912 1.000 33.96251 19 PHE B O 1
ATOM 2782 N N . ILE B 1 49 ? 39.27049 12.84548 9.23179 1.000 38.30924 20 ILE B N 1
ATOM 2783 C CA . ILE B 1 49 ? 38.28107 12.08322 8.47677 1.000 36.07436 20 ILE B CA 1
ATOM 2784 C C . ILE B 1 49 ? 36.92652 12.14805 9.17939 1.000 32.54351 20 ILE B C 1
ATOM 2785 O O . ILE B 1 49 ? 36.81180 11.78633 10.36001 1.000 35.87415 20 ILE B O 1
ATOM 2790 N N . LEU B 1 50 ? 35.90690 12.54781 8.43601 1.000 29.93146 21 LEU B N 1
ATOM 2791 C CA . LEU B 1 50 ? 34.54387 12.61705 8.94424 1.000 31.18033 21 LEU B CA 1
ATOM 2792 C C . LEU B 1 50 ? 33.95266 11.21598 9.12206 1.000 41.89853 21 LEU B C 1
ATOM 2793 O O . LEU B 1 50 ? 33.97786 10.41972 8.17469 1.000 40.55491 21 LEU B O 1
ATOM 2798 N N . PRO B 1 51 ? 33.42842 10.86323 10.30537 1.000 41.10584 22 PRO B N 1
ATOM 2799 C CA . PRO B 1 51 ? 32.66002 9.60794 10.40656 1.000 37.12381 22 PRO B CA 1
ATOM 2800 C C . PRO B 1 51 ? 31.48032 9.66666 9.45462 1.000 39.98316 22 PRO B C 1
ATOM 2801 O O . PRO B 1 51 ? 30.96714 10.74049 9.13124 1.000 36.32228 22 PRO B O 1
ATOM 2805 N N . ASP B 1 52 ? 31.07988 8.51087 8.94344 1.000 46.10960 23 ASP B N 1
ATOM 2806 C CA . ASP B 1 52 ? 29.96585 8.47059 7.99982 1.000 48.20524 23 ASP B CA 1
ATOM 2807 C C . ASP B 1 52 ? 28.67943 8.39015 8.80667 1.000 50.06494 23 ASP B C 1
ATOM 2808 O O . ASP B 1 52 ? 28.35260 7.35138 9.38551 1.000 45.35271 23 ASP B O 1
ATOM 2813 N N . LEU B 1 53 ? 27.95683 9.49839 8.86254 1.000 54.56334 24 LEU B N 1
ATOM 2814 C CA . LEU B 1 53 ? 26.73566 9.53140 9.63283 1.000 47.64532 24 LEU B CA 1
ATOM 2815 C C . LEU B 1 53 ? 25.50847 9.52030 8.74588 1.000 51.09067 24 LEU B C 1
ATOM 2816 O O . LEU B 1 53 ? 24.42143 9.19663 9.22869 1.000 55.24320 24 LEU B O 1
ATOM 2821 N N . VAL B 1 54 ? 25.67814 9.78562 7.45201 1.000 48.12755 25 VAL B N 1
ATOM 2822 C CA . VAL B 1 54 ? 24.55669 9.99379 6.54853 1.000 47.45134 25 VAL B CA 1
ATOM 2823 C C . VAL B 1 54 ? 24.13030 8.69101 5.88724 1.000 60.28170 25 VAL B C 1
ATOM 2824 O O . VAL B 1 54 ? 22.93603 8.44291 5.69130 1.000 54.13132 25 VAL B O 1
ATOM 2828 N N . SER B 1 55 ? 25.09533 7.84092 5.55152 1.000 58.81684 26 SER B N 1
ATOM 2829 C CA . SER B 1 55 ? 24.76522 6.63304 4.81961 1.000 64.16355 26 SER B CA 1
ATOM 2830 C C . SER B 1 55 ? 24.03273 5.65300 5.71061 1.000 61.04766 26 SER B C 1
ATOM 2831 O O . SER B 1 55 ? 23.19425 4.88341 5.23253 1.000 58.61076 26 SER B O 1
ATOM 2834 N N . ASP B 1 56 ? 24.30598 5.70784 7.01198 1.000 66.44681 27 ASP B N 1
ATOM 2835 C CA . ASP B 1 56 ? 23.59789 4.85722 7.95794 1.000 68.81993 27 ASP B CA 1
ATOM 2836 C C . ASP B 1 56 ? 22.12253 5.23383 8.05278 1.000 69.14373 27 ASP B C 1
ATOM 2837 O O . ASP B 1 56 ? 21.24687 4.36078 8.05830 1.000 73.29943 27 ASP B O 1
ATOM 2842 N N . CYS B 1 57 ? 21.83147 6.52379 8.12961 1.000 64.02325 28 CYS B N 1
ATOM 2843 C CA . CYS B 1 57 ? 20.48617 6.99085 8.42604 1.000 59.00098 28 CYS B CA 1
ATOM 2844 C C . CYS B 1 57 ? 19.51792 6.66388 7.28774 1.000 55.30827 28 CYS B C 1
ATOM 2845 O O . CYS B 1 57 ? 19.70063 7.11931 6.15288 1.000 51.65210 28 CYS B O 1
ATOM 2848 N N . THR B 1 58 ? 18.45425 5.92192 7.60652 1.000 50.13261 29 THR B N 1
ATOM 2849 C CA . THR B 1 58 ? 17.47134 5.48733 6.62052 1.000 41.74618 29 THR B CA 1
ATOM 2850 C C . THR B 1 58 ? 16.11120 6.17805 6.74274 1.000 42.63879 29 THR B C 1
ATOM 2851 O O . THR B 1 58 ? 15.16012 5.75311 6.07762 1.000 37.81547 29 THR B O 1
ATOM 2855 N N . TYR B 1 59 ? 15.98072 7.21668 7.56986 1.000 28.83704 30 TYR B N 1
ATOM 2856 C CA . TYR B 1 59 ? 14.75861 8.00423 7.54844 1.000 32.72365 30 TYR B CA 1
ATOM 2857 C C . TYR B 1 59 ? 14.61097 8.69509 6.19294 1.000 35.96511 30 TYR B C 1
ATOM 2858 O O . TYR B 1 59 ? 15.60237 9.17864 5.63435 1.000 37.05216 30 TYR B O 1
ATOM 2867 N N . PRO B 1 60 ? 13.39277 8.79837 5.65632 1.000 31.56372 31 PRO B N 1
ATOM 2868 C CA . PRO B 1 60 ? 13.19560 9.56423 4.42272 1.000 36.41790 31 PRO B CA 1
ATOM 2869 C C . PRO B 1 60 ? 13.52664 11.03931 4.62389 1.000 36.07241 31 PRO B C 1
ATOM 2870 O O . PRO B 1 60 ? 13.18775 11.63433 5.64856 1.000 34.62125 31 PRO B O 1
ATOM 2874 N N . LEU B 1 61 ? 14.16197 11.64421 3.62008 1.000 30.51797 32 LEU B N 1
ATOM 2875 C CA . LEU B 1 61 ? 14.48182 13.07017 3.66196 1.000 30.46659 32 LEU B CA 1
ATOM 2876 C C . LEU B 1 61 ? 13.39161 13.83267 2.92166 1.000 33.42095 32 LEU B C 1
ATOM 2877 O O . LEU B 1 61 ? 13.16932 13.59597 1.73709 1.000 33.61165 32 LEU B O 1
ATOM 2882 N N . LEU B 1 62 ? 12.68507 14.72018 3.61634 1.000 27.40025 33 LEU B N 1
ATOM 2883 C CA . LEU B 1 62 ? 11.55467 15.43371 3.03754 1.000 26.89864 33 LEU B CA 1
ATOM 2884 C C . LEU B 1 62 ? 11.91760 16.89838 2.91826 1.000 32.40022 33 LEU B C 1
ATOM 2885 O O . LEU B 1 62 ? 12.87910 17.34930 3.53288 1.000 30.87874 33 LEU B O 1
ATOM 2890 N N . LEU B 1 63 ? 11.14128 17.62565 2.11859 1.000 30.52441 34 LEU B N 1
ATOM 2891 C CA . LEU B 1 63 ? 11.32375 19.06120 1.94291 1.000 25.90536 34 LEU B CA 1
ATOM 2892 C C . LEU B 1 63 ? 9.95595 19.68166 1.77743 1.000 37.87226 34 LEU B C 1
ATOM 2893 O O . LEU B 1 63 ? 9.18701 19.26083 0.90431 1.000 35.71257 34 LEU B O 1
ATOM 2898 N N . ASN B 1 64 ? 9.65830 20.66071 2.63010 1.000 28.97210 35 ASN B N 1
ATOM 2899 C CA . ASN B 1 64 ? 8.43408 21.43827 2.54147 1.000 31.32660 35 ASN B CA 1
ATOM 2900 C C . ASN B 1 64 ? 8.26553 22.01554 1.14173 1.000 32.24949 35 ASN B C 1
ATOM 2901 O O . ASN B 1 64 ? 9.20945 22.55465 0.55494 1.000 29.96853 35 ASN B O 1
ATOM 2906 N N . ASP B 1 65 ? 7.03715 21.90342 0.62518 1.000 28.60897 36 ASP B N 1
ATOM 2907 C CA . ASP B 1 65 ? 6.70903 22.41576 -0.69873 1.000 33.51376 36 ASP B CA 1
ATOM 2908 C C . ASP B 1 65 ? 6.85120 23.93287 -0.78587 1.000 37.15713 36 ASP B C 1
ATOM 2909 O O . ASP B 1 65 ? 7.02726 24.45126 -1.89082 1.000 30.73879 36 ASP B O 1
ATOM 2914 N N . ASN B 1 66 ? 6.78276 24.64487 0.34702 1.000 30.88777 37 ASN B N 1
ATOM 2915 C CA . ASN B 1 66 ? 6.82989 26.10248 0.39298 1.000 31.02982 37 ASN B CA 1
ATOM 2916 C C . ASN B 1 66 ? 8.24253 26.65563 0.55542 1.000 31.53869 37 ASN B C 1
ATOM 2917 O O . ASN B 1 66 ? 8.40360 27.86950 0.73959 1.000 31.47353 37 ASN B O 1
ATOM 2922 N N . CYS B 1 67 ? 9.25751 25.80334 0.42943 1.000 32.02893 38 CYS B N 1
ATOM 2923 C CA . CYS B 1 67 ? 10.61858 26.12573 0.84621 1.000 30.30803 38 CYS B CA 1
ATOM 2924 C C . CYS B 1 67 ? 11.16979 27.39183 0.18507 1.000 36.22454 38 CYS B C 1
ATOM 2925 O O . CYS B 1 67 ? 11.55750 28.33976 0.87559 1.000 29.60754 38 CYS B O 1
ATOM 2928 N N A GLU B 1 68 ? 11.22202 27.42617 -1.16042 0.517 35.71353 39 GLU B N 1
ATOM 2929 N N B GLU B 1 68 ? 11.18620 27.42799 -1.15136 0.483 35.70943 39 GLU B N 1
ATOM 2930 C CA A GLU B 1 68 ? 11.98125 28.47799 -1.84232 0.517 36.15123 39 GLU B CA 1
ATOM 2931 C CA B GLU B 1 68 ? 11.96089 28.44370 -1.86449 0.483 36.15463 39 GLU B CA 1
ATOM 2932 C C A GLU B 1 68 ? 11.46231 29.87812 -1.53807 0.517 34.40514 39 GLU B C 1
ATOM 2933 C C B GLU B 1 68 ? 11.47441 29.87035 -1.60840 0.483 34.40199 39 GLU B C 1
ATOM 2934 O O A GLU B 1 68 ? 12.24595 30.70963 -1.04857 0.517 36.74145 39 GLU B O 1
ATOM 2935 O O B GLU B 1 68 ? 12.29973 30.70939 -1.21028 0.483 36.71141 39 GLU B O 1
ATOM 2946 N N . PRO B 1 69 ? 10.19158 30.22117 -1.79365 1.000 33.86122 40 PRO B N 1
ATOM 2947 C CA . PRO B 1 69 ? 9.77121 31.60961 -1.50348 1.000 33.80623 40 PRO B CA 1
ATOM 2948 C C . PRO B 1 69 ? 9.86932 32.00641 -0.02311 1.000 38.31516 40 PRO B C 1
ATOM 2949 O O . PRO B 1 69 ? 10.14783 33.17240 0.29417 1.000 29.32975 40 PRO B O 1
ATOM 2953 N N . VAL B 1 70 ? 9.64508 31.07472 0.89872 1.000 34.89020 41 VAL B N 1
ATOM 2954 C CA . VAL B 1 70 ? 9.71424 31.40802 2.31644 1.000 30.76584 41 VAL B CA 1
ATOM 2955 C C . VAL B 1 70 ? 11.16328 31.66309 2.73622 1.000 32.10325 41 VAL B C 1
ATOM 2956 O O . VAL B 1 70 ? 11.45508 32.61643 3.47277 1.000 30.63963 41 VAL B O 1
ATOM 2960 N N . ALA B 1 71 ? 12.08988 30.80928 2.27395 1.000 31.53026 42 ALA B N 1
ATOM 2961 C CA . ALA B 1 71 ? 13.50843 30.99030 2.57443 1.000 34.62660 42 ALA B CA 1
ATOM 2962 C C . ALA B 1 71 ? 14.02960 32.34184 2.07268 1.000 34.66647 42 ALA B C 1
ATOM 2963 O O . ALA B 1 71 ? 14.73282 33.04965 2.80475 1.000 30.57054 42 ALA B O 1
ATOM 2965 N N . ARG B 1 72 ? 13.71185 32.71388 0.81741 1.000 34.17924 43 ARG B N 1
ATOM 2966 C CA . ARG B 1 72 ? 14.15349 34.02315 0.30514 1.000 29.11046 43 ARG B CA 1
ATOM 2967 C C . ARG B 1 72 ? 13.55508 35.15541 1.11585 1.000 30.00915 43 ARG B C 1
ATOM 2968 O O . ARG B 1 72 ? 14.25629 36.10340 1.47956 1.000 34.11493 43 ARG B O 1
ATOM 2976 N N . ALA B 1 73 ? 12.24892 35.08278 1.40997 1.000 32.69690 44 ALA B N 1
ATOM 2977 C CA . ALA B 1 73 ? 11.62112 36.13780 2.20698 1.000 35.48245 44 ALA B CA 1
ATOM 2978 C C . ALA B 1 73 ? 12.26845 36.24838 3.58073 1.000 31.36820 44 ALA B C 1
ATOM 2979 O O . ALA B 1 73 ? 12.52536 37.35534 4.06146 1.000 31.55554 44 ALA B O 1
ATOM 2981 N N . SER B 1 74 ? 12.52616 35.11015 4.23845 1.000 30.24407 45 SER B N 1
ATOM 2982 C CA . SER B 1 74 ? 13.10915 35.18023 5.57914 1.000 33.51799 45 SER B CA 1
ATOM 2983 C C . SER B 1 74 ? 14.54832 35.68620 5.53026 1.000 31.25671 45 SER B C 1
ATOM 2984 O O . SER B 1 74 ? 14.98650 36.40066 6.43448 1.000 27.87474 45 SER B O 1
ATOM 2987 N N . GLU B 1 75 ? 15.30279 35.32120 4.49383 1.000 29.63066 46 GLU B N 1
ATOM 2988 C CA . GLU B 1 75 ? 16.61379 35.93800 4.29207 1.000 32.43172 46 GLU B CA 1
ATOM 2989 C C . GLU B 1 75 ? 16.53693 37.47237 4.32838 1.000 32.68501 46 GLU B C 1
ATOM 2990 O O . GLU B 1 75 ? 17.35261 38.12521 4.99417 1.000 28.67036 46 GLU B O 1
ATOM 2996 N N . GLN B 1 76 ? 15.54147 38.06556 3.65757 1.000 32.13204 47 GLN B N 1
ATOM 2997 C CA . GLN B 1 76 ? 15.44315 39.52326 3.63357 1.000 32.53872 47 GLN B CA 1
ATOM 2998 C C . GLN B 1 76 ? 14.96282 40.07074 4.96839 1.000 34.39236 47 GLN B C 1
ATOM 2999 O O . GLN B 1 76 ? 15.38808 41.16444 5.39018 1.000 30.05202 47 GLN B O 1
ATOM 3005 N N . TRP B 1 77 ? 14.09459 39.32820 5.65466 1.000 31.58710 48 TRP B N 1
ATOM 3006 C CA . TRP B 1 77 ? 13.68499 39.72088 7.00348 1.000 31.90437 48 TRP B CA 1
ATOM 3007 C C . TRP B 1 77 ? 14.88910 39.79752 7.94638 1.000 32.39062 48 TRP B C 1
ATOM 3008 O O . TRP B 1 77 ? 15.00326 40.74533 8.74622 1.000 33.12485 48 TRP B O 1
ATOM 3019 N N . LEU B 1 78 ? 15.80974 38.82611 7.84970 1.000 25.54300 49 LEU B N 1
ATOM 3020 C CA . LEU B 1 78 ? 16.97940 38.81330 8.73705 1.000 28.73283 49 LEU B CA 1
ATOM 3021 C C . LEU B 1 78 ? 17.95530 39.95188 8.40372 1.000 29.16118 49 LEU B C 1
ATOM 3022 O O . LEU B 1 78 ? 18.44631 40.64289 9.30390 1.000 29.35910 49 LEU B O 1
ATOM 3027 N N . ILE B 1 79 ? 18.28277 40.13223 7.11683 1.000 28.81211 50 ILE B N 1
ATOM 3028 C CA . ILE B 1 79 ? 19.21469 41.19116 6.71572 1.000 30.83658 50 ILE B CA 1
ATOM 3029 C C . ILE B 1 79 ? 18.72427 42.53287 7.22882 1.000 30.22611 50 ILE B C 1
ATOM 3030 O O . ILE B 1 79 ? 19.49613 43.35359 7.74656 1.000 33.56177 50 ILE B O 1
ATOM 3035 N N . ALA B 1 80 ? 17.42265 42.75118 7.12493 1.000 24.86720 51 ALA B N 1
ATOM 3036 C CA . ALA B 1 80 ? 16.83517 43.96608 7.63098 1.000 31.12240 51 ALA B CA 1
ATOM 3037 C C . ALA B 1 80 ? 16.89915 44.00621 9.14943 1.000 33.86114 51 ALA B C 1
ATOM 3038 O O . ALA B 1 80 ? 17.28909 45.01677 9.73180 1.000 28.25631 51 ALA B O 1
ATOM 3040 N N . GLY B 1 81 ? 16.50087 42.91323 9.81270 1.000 34.77589 52 GLY B N 1
ATOM 3041 C CA . GLY B 1 81 ? 16.35329 42.95015 11.25723 1.000 27.25094 52 GLY B CA 1
ATOM 3042 C C . GLY B 1 81 ? 17.66912 43.00034 12.00764 1.000 23.48757 52 GLY B C 1
ATOM 3043 O O . GLY B 1 81 ? 17.75427 43.61874 13.07010 1.000 31.65449 52 GLY B O 1
ATOM 3044 N N . ALA B 1 82 ? 18.69332 42.35455 11.48509 1.000 24.69831 53 ALA B N 1
ATOM 3045 C CA . ALA B 1 82 ? 20.02459 42.37895 12.06785 1.000 27.97348 53 ALA B CA 1
ATOM 3046 C C . ALA B 1 82 ? 20.92061 43.45801 11.47034 1.000 28.49148 53 ALA B C 1
ATOM 3047 O O . ALA B 1 82 ? 22.08926 43.56396 11.87836 1.000 24.74999 53 ALA B O 1
ATOM 3049 N N . ARG B 1 83 ? 20.40607 44.22912 10.50236 1.000 27.84651 54 ARG B N 1
ATOM 3050 C CA . ARG B 1 83 ? 21.16080 45.27275 9.80928 1.000 27.47373 54 ARG B CA 1
ATOM 3051 C C . ARG B 1 83 ? 22.46129 44.71427 9.25102 1.000 33.37364 54 ARG B C 1
ATOM 3052 O O . ARG B 1 83 ? 23.54352 45.27150 9.43928 1.000 35.71558 54 ARG B O 1
ATOM 3060 N N . LEU B 1 84 ? 22.34559 43.57764 8.56858 1.000 25.54232 55 LEU B N 1
ATOM 3061 C CA . LEU B 1 84 ? 23.52151 42.89165 8.06636 1.000 31.39412 55 LEU B CA 1
ATOM 3062 C C . LEU B 1 84 ? 24.17786 43.69906 6.96279 1.000 37.18398 55 LEU B C 1
ATOM 3063 O O . LEU B 1 84 ? 23.50971 44.25119 6.08429 1.000 31.86567 55 LEU B O 1
ATOM 3068 N N . GLN B 1 85 ? 25.49786 43.74922 7.01160 1.000 39.02561 56 GLN B N 1
ATOM 3069 C CA . GLN B 1 85 ? 26.29799 44.36326 5.97267 1.000 44.98914 56 GLN B CA 1
ATOM 3070 C C . GLN B 1 85 ? 27.39752 43.38649 5.61997 1.000 44.33992 56 GLN B C 1
ATOM 3071 O O . GLN B 1 85 ? 27.57305 42.34955 6.27110 1.000 45.16067 56 GLN B O 1
ATOM 3077 N N . GLU B 1 86 ? 28.11878 43.70381 4.56110 1.000 46.27602 57 GLU B N 1
ATOM 3078 C CA . GLU B 1 86 ? 29.25407 42.88336 4.22130 1.000 44.32399 57 GLU B CA 1
ATOM 3079 C C . GLU B 1 86 ? 30.29036 43.00591 5.33437 1.000 50.48986 57 GLU B C 1
ATOM 3080 O O . GLU B 1 86 ? 30.35060 44.02940 6.02126 1.000 53.19149 57 GLU B O 1
ATOM 3086 N N . PRO B 1 87 ? 31.07979 41.95196 5.58138 1.000 51.84373 58 PRO B N 1
ATOM 3087 C CA . PRO B 1 87 ? 31.08752 40.66487 4.87525 1.000 53.67274 58 PRO B CA 1
ATOM 3088 C C . PRO B 1 87 ? 29.97215 39.69639 5.30862 1.000 51.01402 58 PRO B C 1
ATOM 3089 O O . PRO B 1 87 ? 29.64084 38.75824 4.56860 1.000 52.61102 58 PRO B O 1
ATOM 3093 N N . ARG B 1 88 ? 29.41708 39.91122 6.50241 1.000 44.64058 59 ARG B N 1
ATOM 3094 C CA . ARG B 1 88 ? 28.46432 38.95586 7.04980 1.000 50.42496 59 ARG B CA 1
ATOM 3095 C C . ARG B 1 88 ? 27.32627 38.67359 6.07395 1.000 44.65619 59 ARG B C 1
ATOM 3096 O O . ARG B 1 88 ? 26.93152 37.51765 5.90590 1.000 45.34632 59 ARG B O 1
ATOM 3104 N N . ARG B 1 89 ? 26.82041 39.71043 5.39385 1.000 44.10231 60 ARG B N 1
ATOM 3105 C CA . ARG B 1 89 ? 25.67536 39.54684 4.50015 1.000 42.54438 60 ARG B CA 1
ATOM 3106 C C . ARG B 1 89 ? 25.91670 38.43994 3.47992 1.000 46.21459 60 ARG B C 1
ATOM 3107 O O . ARG B 1 89 ? 25.05641 37.57657 3.26521 1.000 43.37360 60 ARG B O 1
ATOM 3115 N N . THR B 1 90 ? 27.08797 38.44576 2.83953 1.000 44.48760 61 THR B N 1
ATOM 3116 C CA . THR B 1 90 ? 27.37392 37.42092 1.83830 1.000 47.87379 61 THR B CA 1
ATOM 3117 C C . THR B 1 90 ? 27.55481 36.05167 2.48497 1.000 44.44286 61 THR B C 1
ATOM 3118 O O . THR B 1 90 ? 27.13211 35.03112 1.92498 1.000 37.05566 61 THR B O 1
ATOM 3122 N N . LYS B 1 91 ? 28.17064 36.00639 3.66750 1.000 44.84481 62 LYS B N 1
ATOM 3123 C CA . LYS B 1 91 ? 28.24427 34.74182 4.38389 1.000 40.76144 62 LYS B CA 1
ATOM 3124 C C . LYS B 1 91 ? 26.84802 34.22565 4.70987 1.000 35.59482 62 LYS B C 1
ATOM 3125 O O . LYS B 1 91 ? 26.57555 33.02657 4.58610 1.000 38.75947 62 LYS B O 1
ATOM 3131 N N . PHE B 1 92 ? 25.94275 35.12698 5.09221 1.000 36.95670 63 PHE B N 1
ATOM 3132 C CA . PHE B 1 92 ? 24.58652 34.72952 5.44544 1.000 31.46927 63 PHE B CA 1
ATOM 3133 C C . PHE B 1 92 ? 23.82937 34.13340 4.26222 1.000 37.60916 63 PHE B C 1
ATOM 3134 O O . PHE B 1 92 ? 22.97768 33.25297 4.45174 1.000 29.59090 63 PHE B O 1
ATOM 3142 N N . MET B 1 93 ? 24.11033 34.59429 3.03707 1.000 39.10910 64 MET B N 1
ATOM 3143 C CA . MET B 1 93 ? 23.34796 34.09717 1.89580 1.000 36.64317 64 MET B CA 1
ATOM 3144 C C . MET B 1 93 ? 23.67766 32.64591 1.57759 1.000 31.52221 64 MET B C 1
ATOM 3145 O O . MET B 1 93 ? 22.91850 32.00110 0.84938 1.000 38.22205 64 MET B O 1
ATOM 3150 N N . GLY B 1 94 ? 24.77538 32.11669 2.11163 1.000 32.11153 65 GLY B N 1
ATOM 3151 C CA . GLY B 1 94 ? 25.12310 30.71544 2.01216 1.000 32.22366 65 GLY B CA 1
ATOM 3152 C C . GLY B 1 94 ? 24.82043 29.89276 3.25865 1.000 34.84370 65 GLY B C 1
ATOM 3153 O O . GLY B 1 94 ? 25.22971 28.72356 3.32652 1.000 32.69873 65 GLY B O 1
ATOM 3154 N N . LEU B 1 95 ? 24.11761 30.46889 4.25077 1.000 30.08566 66 LEU B N 1
ATOM 3155 C CA . LEU B 1 95 ? 23.69807 29.70331 5.43013 1.000 30.72648 66 LEU B CA 1
ATOM 3156 C C . LEU B 1 95 ? 22.63738 28.66321 5.06755 1.000 26.78159 66 LEU B C 1
ATOM 3157 O O . LEU B 1 95 ? 22.75877 27.48330 5.42393 1.000 31.73439 66 LEU B O 1
ATOM 3162 N N . LEU B 1 96 ? 21.56986 29.11021 4.40048 1.000 30.49562 67 LEU B N 1
ATOM 3163 C CA . LEU B 1 96 ? 20.47828 28.25445 3.91913 1.000 33.46450 67 LEU B CA 1
ATOM 3164 C C . LEU B 1 96 ? 19.71883 27.61930 5.09321 1.000 34.97527 67 LEU B C 1
ATOM 3165 O O . LEU B 1 96 ? 19.38847 26.42402 5.08656 1.000 30.35408 67 LEU B O 1
ATOM 3170 N N . ALA B 1 97 ? 19.43021 28.44713 6.10985 1.000 35.65733 68 ALA B N 1
ATOM 3171 C CA . ALA B 1 97 ? 18.62735 27.99205 7.23622 1.000 31.93016 68 ALA B CA 1
ATOM 3172 C C . ALA B 1 97 ? 17.18962 27.73329 6.80226 1.000 27.54524 68 ALA B C 1
ATOM 3173 O O . ALA B 1 97 ? 16.50116 26.89958 7.40599 1.000 31.26600 68 ALA B O 1
ATOM 3175 N N . GLY B 1 98 ? 16.72335 28.45335 5.76944 1.000 32.83383 69 GLY B N 1
ATOM 3176 C CA . GLY B 1 98 ? 15.37459 28.23634 5.26262 1.000 28.48076 69 GLY B CA 1
ATOM 3177 C C . GLY B 1 98 ? 15.20769 26.83465 4.71300 1.000 26.33743 69 GLY B C 1
ATOM 3178 O O . GLY B 1 98 ? 14.14231 26.22849 4.83538 1.000 28.59902 69 GLY B O 1
ATOM 3179 N N . GLU B 1 99 ? 16.25870 26.32018 4.09885 1.000 28.21560 70 GLU B N 1
ATOM 3180 C CA . GLU B 1 99 ? 16.30105 24.96076 3.58050 1.000 29.87937 70 GLU B CA 1
ATOM 3181 C C . GLU B 1 99 ? 16.48470 23.92862 4.69488 1.000 35.09532 70 GLU B C 1
ATOM 3182 O O . GLU B 1 99 ? 15.96137 22.81555 4.57568 1.000 26.09095 70 GLU B O 1
ATOM 3188 N N . LEU B 1 100 ? 17.22902 24.26281 5.76679 1.000 33.27260 71 LEU B N 1
ATOM 3189 C CA . LEU B 1 100 ? 17.22769 23.40725 6.95087 1.000 27.53023 71 LEU B CA 1
ATOM 3190 C C . LEU B 1 100 ? 15.82272 23.28613 7.49716 1.000 27.14188 71 LEU B C 1
ATOM 3191 O O . LEU B 1 100 ? 15.29780 22.17951 7.68885 1.000 27.87590 71 LEU B O 1
ATOM 3196 N N . THR B 1 101 ? 15.19322 24.43101 7.72622 1.000 26.16429 72 THR B N 1
ATOM 3197 C CA . THR B 1 101 ? 13.90370 24.45215 8.38216 1.000 28.95509 72 THR B CA 1
ATOM 3198 C C . THR B 1 101 ? 12.87289 23.69375 7.55584 1.000 29.83886 72 THR B C 1
ATOM 3199 O O . THR B 1 101 ? 12.02365 22.97874 8.10952 1.000 27.60469 72 THR B O 1
ATOM 3203 N N . ALA B 1 102 ? 12.96695 23.80070 6.22508 1.000 29.96569 73 ALA B N 1
ATOM 3204 C CA . ALA B 1 102 ? 11.97879 23.16423 5.35838 1.000 28.78942 73 ALA B CA 1
ATOM 3205 C C . ALA B 1 102 ? 12.10649 21.64727 5.39646 1.000 27.35072 73 ALA B C 1
ATOM 3206 O O . ALA B 1 102 ? 11.11601 20.93702 5.16558 1.000 29.31093 73 ALA B O 1
ATOM 3208 N N . ALA B 1 103 ? 13.30570 21.13877 5.68984 1.000 29.83935 74 ALA B N 1
ATOM 3209 C CA . ALA B 1 103 ? 13.53510 19.70130 5.82710 1.000 29.47982 74 ALA B CA 1
ATOM 3210 C C . ALA B 1 103 ? 13.12719 19.17409 7.19488 1.000 33.62738 74 ALA B C 1
ATOM 3211 O O . ALA B 1 103 ? 12.81297 17.97014 7.34706 1.000 26.20729 74 ALA B O 1
ATOM 3213 N N . CYS B 1 104 ? 13.17245 20.04520 8.20088 1.000 31.39809 75 CYS B N 1
ATOM 3214 C CA . CYS B 1 104 ? 12.84766 19.69171 9.57748 1.000 27.10152 75 CYS B CA 1
ATOM 3215 C C . CYS B 1 104 ? 11.36669 19.86856 9.88985 1.000 27.13076 75 CYS B C 1
ATOM 3216 O O . CYS B 1 104 ? 10.84018 19.17877 10.77656 1.000 30.25259 75 CYS B O 1
ATOM 3219 N N . TYR B 1 105 ? 10.69150 20.78079 9.19590 1.000 24.91217 76 TYR B N 1
ATOM 3220 C CA . TYR B 1 105 ? 9.24173 20.94329 9.28989 1.000 28.48112 76 TYR B CA 1
ATOM 3221 C C . TYR B 1 105 ? 8.61809 20.81011 7.88895 1.000 23.67047 76 TYR B C 1
ATOM 3222 O O . TYR B 1 105 ? 7.99509 21.73858 7.37464 1.000 24.93018 76 TYR B O 1
ATOM 3231 N N . PRO B 1 106 ? 8.71853 19.63048 7.26859 1.000 27.13554 77 PRO B N 1
ATOM 3232 C CA . PRO B 1 106 ? 8.29127 19.50769 5.86513 1.000 29.15974 77 PRO B CA 1
ATOM 3233 C C . PRO B 1 106 ? 6.78240 19.52265 5.66208 1.000 33.28575 77 PRO B C 1
ATOM 3234 O O . PRO B 1 106 ? 6.34838 19.63660 4.51223 1.000 35.26709 77 PRO B O 1
ATOM 3238 N N . HIS B 1 107 ? 5.96062 19.45526 6.70872 1.000 27.37673 78 HIS B N 1
ATOM 3239 C CA . HIS B 1 107 ? 4.51037 19.47716 6.51694 1.000 31.00346 78 HIS B CA 1
ATOM 3240 C C . HIS B 1 107 ? 3.87693 20.80473 6.93888 1.000 28.73290 78 HIS B C 1
ATOM 3241 O O . HIS B 1 107 ? 2.66583 20.99005 6.76529 1.000 31.01181 78 HIS B O 1
ATOM 3248 N N . ALA B 1 108 ? 4.65990 21.74841 7.46300 1.000 26.71114 79 ALA B N 1
ATOM 3249 C CA . ALA B 1 108 ? 4.11041 23.02808 7.90417 1.000 29.40306 79 ALA B CA 1
ATOM 3250 C C . ALA B 1 108 ? 3.47621 23.80668 6.74577 1.000 26.41296 79 ALA B C 1
ATOM 3251 O O . ALA B 1 108 ? 4.00585 23.83434 5.63305 1.000 30.02619 79 ALA B O 1
ATOM 3253 N N . ASP B 1 109 ? 2.35703 24.47585 7.01167 1.000 29.21897 80 ASP B N 1
ATOM 3254 C CA . ASP B 1 109 ? 1.83307 25.36939 5.97865 1.000 30.40992 80 ASP B CA 1
ATOM 3255 C C . ASP B 1 109 ? 2.74282 26.60005 5.84051 1.000 32.16895 80 ASP B C 1
ATOM 3256 O O . ASP B 1 109 ? 3.74843 26.74407 6.53928 1.000 25.90514 80 ASP B O 1
ATOM 3261 N N . ALA B 1 110 ? 2.42174 27.48741 4.89337 1.000 32.68444 81 ALA B N 1
ATOM 3262 C CA . ALA B 1 110 ? 3.38868 28.53754 4.56674 1.000 32.56426 81 ALA B CA 1
ATOM 3263 C C . ALA B 1 110 ? 3.53464 29.54042 5.71018 1.000 30.81479 81 ALA B C 1
ATOM 3264 O O . ALA B 1 110 ? 4.63574 30.05371 5.95399 1.000 31.58114 81 ALA B O 1
ATOM 3266 N N . SER B 1 111 ? 2.44000 29.83557 6.41527 1.000 32.76919 82 SER B N 1
ATOM 3267 C CA . SER B 1 111 ? 2.48187 30.79596 7.52371 1.000 36.33258 82 SER B CA 1
ATOM 3268 C C . SER B 1 111 ? 3.34966 30.28536 8.66615 1.000 31.88973 82 SER B C 1
ATOM 3269 O O . SER B 1 111 ? 4.16984 31.02441 9.22927 1.000 25.28645 82 SER B O 1
ATOM 3272 N N . HIS B 1 112 ? 3.14049 29.02539 9.04680 1.000 28.53759 83 HIS B N 1
ATOM 3273 C CA . HIS B 1 112 ? 3.88971 28.40396 10.13595 1.000 25.57935 83 HIS B CA 1
ATOM 3274 C C . HIS B 1 112 ? 5.34266 28.17280 9.75770 1.000 27.42119 83 HIS B C 1
ATOM 3275 O O . HIS B 1 112 ? 6.24829 28.36204 10.58655 1.000 27.44972 83 HIS B O 1
ATOM 3282 N N . LEU B 1 113 ? 5.59081 27.74867 8.51904 1.000 23.55407 84 LEU B N 1
ATOM 3283 C CA . LEU B 1 113 ? 6.96979 27.54234 8.09577 1.000 21.38301 84 LEU B CA 1
ATOM 3284 C C . LEU B 1 113 ? 7.77735 28.83291 8.19858 1.000 26.60978 84 LEU B C 1
ATOM 3285 O O . LEU B 1 113 ? 8.95977 28.81942 8.58075 1.000 27.47005 84 LEU B O 1
ATOM 3290 N N . ARG B 1 114 ? 7.16433 29.95146 7.82759 1.000 24.70635 85 ARG B N 1
ATOM 3291 C CA . ARG B 1 114 ? 7.89554 31.21516 7.82529 1.000 29.00494 85 ARG B CA 1
ATOM 3292 C C . ARG B 1 114 ? 8.22171 31.66893 9.24992 1.000 24.37651 85 ARG B C 1
ATOM 3293 O O . ARG B 1 114 ? 9.29637 32.24550 9.50773 1.000 28.67051 85 ARG B O 1
ATOM 3301 N N . VAL B 1 115 ? 7.30290 31.44317 10.18899 1.000 26.94361 86 VAL B N 1
ATOM 3302 C CA . VAL B 1 115 ? 7.65399 31.70305 11.58177 1.000 28.37372 86 VAL B CA 1
ATOM 3303 C C . VAL B 1 115 ? 8.85346 30.83841 11.97609 1.000 30.84968 86 VAL B C 1
ATOM 3304 O O . VAL B 1 115 ? 9.81015 31.32773 12.59351 1.000 28.41800 86 VAL B O 1
ATOM 3308 N N . CYS B 1 116 ? 8.86201 29.55472 11.56662 1.000 28.70476 87 CYS B N 1
ATOM 3309 C CA . CYS B 1 116 ? 9.98659 28.68871 11.91393 1.000 21.86127 87 CYS B CA 1
ATOM 3310 C C . CYS B 1 116 ? 11.29247 29.18910 11.30183 1.000 30.67298 87 CYS B C 1
ATOM 3311 O O . CYS B 1 116 ? 12.34897 29.14498 11.95857 1.000 27.34809 87 CYS B O 1
ATOM 3314 N N . VAL B 1 117 ? 11.24593 29.65836 10.03871 1.000 24.32670 88 VAL B N 1
ATOM 3315 C CA . VAL B 1 117 ? 12.47883 30.02564 9.33779 1.000 28.87525 88 VAL B CA 1
ATOM 3316 C C . VAL B 1 117 ? 13.05783 31.30820 9.91220 1.000 23.62810 88 VAL B C 1
ATOM 3317 O O . VAL B 1 117 ? 14.28065 31.41678 10.09755 1.000 24.82237 88 VAL B O 1
ATOM 3321 N N . ASP B 1 118 ? 12.19172 32.30844 10.11949 1.000 23.28742 89 ASP B N 1
ATOM 3322 C CA . ASP B 1 118 ? 12.55237 33.53953 10.83033 1.000 26.70151 89 ASP B CA 1
ATOM 3323 C C . ASP B 1 118 ? 13.23816 33.22645 12.17091 1.000 30.24164 89 ASP B C 1
ATOM 3324 O O . ASP B 1 118 ? 14.29376 33.78938 12.49692 1.000 26.94991 89 ASP B O 1
ATOM 3329 N N . PHE B 1 119 ? 12.65578 32.30815 12.95787 1.000 23.20364 90 PHE B N 1
ATOM 3330 C CA . PHE B 1 119 ? 13.31462 31.90585 14.20570 1.000 23.66727 90 PHE B CA 1
ATOM 3331 C C . PHE B 1 119 ? 14.69899 31.31373 13.95154 1.000 25.67459 90 PHE B C 1
ATOM 3332 O O . PHE B 1 119 ? 15.64655 31.58936 14.69947 1.000 26.17938 90 PHE B O 1
ATOM 3340 N N . MET B 1 120 ? 14.82902 30.45770 12.93404 1.000 21.71001 91 MET B N 1
ATOM 3341 C CA . MET B 1 120 ? 16.10105 29.78740 12.69915 1.000 23.18181 91 MET B CA 1
ATOM 3342 C C . MET B 1 120 ? 17.16259 30.77465 12.21880 1.000 23.52966 91 MET B C 1
ATOM 3343 O O . MET B 1 120 ? 18.33488 30.68285 12.60412 1.000 24.03232 91 MET B O 1
ATOM 3348 N N . ASN B 1 121 ? 16.78679 31.68065 11.31951 1.000 27.42866 92 ASN B N 1
ATOM 3349 C CA . ASN B 1 121 ? 17.71361 32.73765 10.91868 1.000 28.13962 92 ASN B CA 1
ATOM 3350 C C . ASN B 1 121 ? 18.10239 33.60414 12.11232 1.000 21.85117 92 ASN B C 1
ATOM 3351 O O . ASN B 1 121 ? 19.27914 33.90257 12.31477 1.000 25.34076 92 ASN B O 1
ATOM 3356 N N . TRP B 1 122 ? 17.12420 33.98091 12.92223 1.000 24.85951 93 TRP B N 1
ATOM 3357 C CA . TRP B 1 122 ? 17.39440 34.73261 14.14026 1.000 23.94044 93 TRP B CA 1
ATOM 3358 C C . TRP B 1 122 ? 18.34101 33.98264 15.07046 1.000 25.77370 93 TRP B C 1
ATOM 3359 O O . TRP B 1 122 ? 19.22924 34.58972 15.68228 1.000 22.28414 93 TRP B O 1
ATOM 3370 N N . LEU B 1 123 ? 18.17282 32.65327 15.18353 1.000 19.05217 94 LEU B N 1
ATOM 3371 C CA . LEU B 1 123 ? 18.97155 31.85862 16.12323 1.000 21.66382 94 LEU B CA 1
ATOM 3372 C C . LEU B 1 123 ? 20.41566 31.77622 15.67399 1.000 22.90749 94 LEU B C 1
ATOM 3373 O O . LEU B 1 123 ? 21.33467 31.93934 16.49030 1.000 23.15651 94 LEU B O 1
ATOM 3378 N N . PHE B 1 124 ? 20.63929 31.52805 14.37323 1.000 23.95588 95 PHE B N 1
ATOM 3379 C CA . PHE B 1 124 ? 21.99742 31.50624 13.84315 1.000 21.00556 95 PHE B CA 1
ATOM 3380 C C . PHE B 1 124 ? 22.65433 32.89306 13.94051 1.000 19.44345 95 PHE B C 1
ATOM 3381 O O . PHE B 1 124 ? 23.84160 33.00335 14.23997 1.000 21.87152 95 PHE B O 1
ATOM 3389 N N . ASN B 1 125 ? 21.89118 33.94548 13.72401 1.000 20.64864 96 ASN B N 1
ATOM 3390 C CA . ASN B 1 125 ? 22.44592 35.28143 13.88208 1.000 22.42655 96 ASN B CA 1
ATOM 3391 C C . ASN B 1 125 ? 22.76879 35.57233 15.35209 1.000 24.96674 96 ASN B C 1
ATOM 3392 O O . ASN B 1 125 ? 23.82692 36.12669 15.67560 1.000 22.96180 96 ASN B O 1
ATOM 3397 N N . MET B 1 126 ? 21.84748 35.21385 16.24766 1.000 23.38545 97 MET B N 1
ATOM 3398 C CA . MET B 1 126 ? 22.05694 35.39604 17.68061 1.000 21.07752 97 MET B CA 1
ATOM 3399 C C . MET B 1 126 ? 23.29697 34.64215 18.15220 1.000 22.67878 97 MET B C 1
ATOM 3400 O O . MET B 1 126 ? 24.15789 35.18932 18.85975 1.000 21.74966 97 MET B O 1
ATOM 3405 N N . ASP B 1 127 ? 23.41344 33.37732 17.76266 1.000 18.07521 98 ASP B N 1
ATOM 3406 C CA . ASP B 1 127 ? 24.59999 32.59928 18.11387 1.000 19.72172 98 ASP B CA 1
ATOM 3407 C C . ASP B 1 127 ? 25.87948 33.33387 17.71945 1.000 21.16828 98 ASP B C 1
ATOM 3408 O O . ASP B 1 127 ? 26.81507 33.46479 18.52547 1.000 22.53339 98 ASP B O 1
ATOM 3413 N N . ASP B 1 128 ? 25.95253 33.77575 16.44889 1.000 22.07476 99 ASP B N 1
ATOM 3414 C CA . ASP B 1 128 ? 27.17514 34.39841 15.92736 1.000 22.48756 99 ASP B CA 1
ATOM 3415 C C . ASP B 1 128 ? 27.46750 35.72640 16.64013 1.000 22.79116 99 ASP B C 1
ATOM 3416 O O . ASP B 1 128 ? 28.62469 36.01119 16.97314 1.000 22.90083 99 ASP B O 1
ATOM 3421 N N . TRP B 1 129 ? 26.42730 36.53385 16.92063 1.000 22.03402 100 TRP B N 1
ATOM 3422 C CA . TRP B 1 129 ? 26.61564 37.75053 17.72674 1.000 22.87568 100 TRP B CA 1
ATOM 3423 C C . TRP B 1 129 ? 27.20794 37.41628 19.09548 1.000 25.55499 100 TRP B C 1
ATOM 3424 O O . TRP B 1 129 ? 28.18755 38.03223 19.54210 1.000 21.30618 100 TRP B O 1
ATOM 3435 N N . LEU B 1 130 ? 26.63507 36.40956 19.76843 1.000 20.86829 101 LEU B N 1
ATOM 3436 C CA . LEU B 1 130 ? 27.01170 36.10371 21.13942 1.000 22.76387 101 LEU B CA 1
ATOM 3437 C C . LEU B 1 130 ? 28.39664 35.49674 21.22507 1.000 23.43432 101 LEU B C 1
ATOM 3438 O O . LEU B 1 130 ? 28.98457 35.49498 22.31642 1.000 22.68747 101 LEU B O 1
ATOM 3443 N N . ASP B 1 131 ? 28.94865 35.01392 20.09812 1.000 19.70037 102 ASP B N 1
ATOM 3444 C CA . ASP B 1 131 ? 30.33343 34.54637 20.10699 1.000 17.50900 102 ASP B CA 1
ATOM 3445 C C . ASP B 1 131 ? 31.31854 35.65954 20.49028 1.000 23.47360 102 ASP B C 1
ATOM 3446 O O . ASP B 1 131 ? 32.45436 35.36717 20.90676 1.000 24.32046 102 ASP B O 1
ATOM 3451 N N . ASP B 1 132 ? 30.90997 36.91654 20.33976 1.000 22.00207 103 ASP B N 1
ATOM 3452 C CA . ASP B 1 132 ? 31.74943 38.06736 20.69474 1.000 23.77987 103 ASP B CA 1
ATOM 3453 C C . ASP B 1 132 ? 31.17252 38.91153 21.82041 1.000 28.53819 103 ASP B C 1
ATOM 3454 O O . ASP B 1 132 ? 31.62169 40.05447 22.02910 1.000 23.22750 103 ASP B O 1
ATOM 3459 N N . PHE B 1 133 ? 30.18345 38.40013 22.54732 1.000 19.52900 104 PHE B N 1
ATOM 3460 C CA . PHE B 1 133 ? 29.68496 39.07821 23.73352 1.000 21.73716 104 PHE B CA 1
ATOM 3461 C C . PHE B 1 133 ? 30.45276 38.62455 24.96775 1.000 25.60483 104 PHE B C 1
ATOM 3462 O O . PHE B 1 133 ? 30.85179 37.45259 25.07259 1.000 24.21387 104 PHE B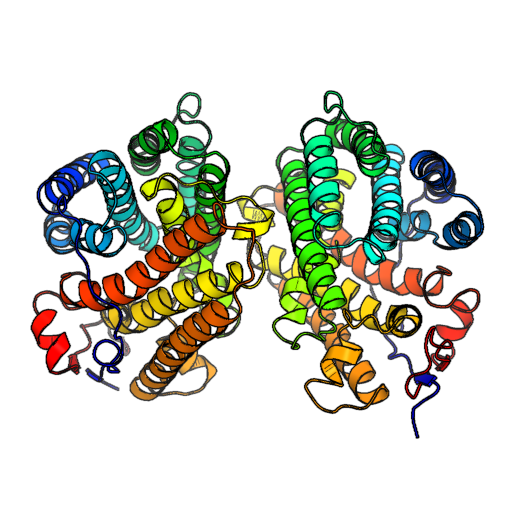 O 1
ATOM 3470 N N . ASP B 1 134 ? 30.59499 39.54122 25.94425 1.000 21.64741 105 ASP B N 1
ATOM 3471 C CA . ASP B 1 134 ? 31.00973 39.09439 27.27750 1.000 23.14555 105 ASP B CA 1
ATOM 3472 C C . ASP B 1 134 ? 29.79546 38.59316 28.08546 1.000 20.20606 105 ASP B C 1
ATOM 3473 O O . ASP B 1 134 ? 28.64259 38.62882 27.63914 1.000 21.64902 105 ASP B O 1
ATOM 3478 N N . VAL B 1 135 ? 30.05771 38.16759 29.32021 1.000 21.37171 106 VAL B N 1
ATOM 3479 C CA . VAL B 1 135 ? 28.99363 37.61741 30.15697 1.000 19.75458 106 VAL B CA 1
ATOM 3480 C C . VAL B 1 135 ? 27.91453 38.65318 30.43943 1.000 25.41123 106 VAL B C 1
ATOM 3481 O O . VAL B 1 135 ? 26.71776 38.36684 30.29538 1.000 21.23510 106 VAL B O 1
ATOM 3485 N N . ASP B 1 136 ? 28.31283 39.86574 30.86827 1.000 23.92987 107 ASP B N 1
ATOM 3486 C CA . ASP B 1 136 ? 27.34057 40.92094 31.17753 1.000 26.93047 107 ASP B CA 1
ATOM 3487 C C . ASP B 1 136 ? 26.39383 41.18061 30.00630 1.000 23.42061 107 ASP B C 1
ATOM 3488 O O . ASP B 1 136 ? 25.17247 41.26788 30.18184 1.000 19.64714 107 ASP B O 1
ATOM 3493 N N . ASP B 1 137 ? 26.93905 41.32033 28.79353 1.000 21.19251 108 ASP B N 1
ATOM 3494 C CA . ASP B 1 137 ? 26.08168 41.65137 27.66585 1.000 23.28351 108 ASP B CA 1
ATOM 3495 C C . ASP B 1 137 ? 25.22690 40.45790 27.22948 1.000 21.58255 108 ASP B C 1
ATOM 3496 O O . ASP B 1 137 ? 24.13710 40.65204 26.68914 1.000 18.95490 108 ASP B O 1
ATOM 3501 N N . THR B 1 138 ? 25.67973 39.22915 27.47124 1.000 20.91130 109 THR B N 1
ATOM 3502 C CA . THR B 1 138 ? 24.78924 38.08325 27.24274 1.000 23.35630 109 THR B CA 1
ATOM 3503 C C . THR B 1 138 ? 23.52483 38.17652 28.09971 1.000 22.36795 109 THR B C 1
ATOM 3504 O O . THR B 1 138 ? 22.40400 37.99306 27.60695 1.000 23.55875 109 THR B O 1
ATOM 3508 N N . TRP B 1 139 ? 23.67247 38.49184 29.38726 1.000 19.32822 110 TRP B N 1
ATOM 3509 C CA . TRP B 1 139 ? 22.47606 38.62178 30.21248 1.000 20.08144 110 TRP B CA 1
ATOM 3510 C C . TRP B 1 139 ? 21.58048 39.76472 29.72020 1.000 23.43890 110 TRP B C 1
ATOM 3511 O O . TRP B 1 139 ? 20.34626 39.67521 29.78161 1.000 24.68507 110 TRP B O 1
ATOM 3522 N N . GLY B 1 140 ? 22.18138 40.87121 29.28065 1.000 20.65470 111 GLY B N 1
ATOM 3523 C CA . GLY B 1 140 ? 21.37761 41.96494 28.75104 1.000 23.11126 111 GLY B CA 1
ATOM 3524 C C . GLY B 1 140 ? 20.58521 41.57006 27.51305 1.000 19.51453 111 GLY B C 1
ATOM 3525 O O . GLY B 1 140 ? 19.43405 41.97383 27.34927 1.000 25.95977 111 GLY B O 1
ATOM 3526 N N . MET B 1 141 ? 21.19814 40.79737 26.61611 1.000 21.54811 112 MET B N 1
ATOM 3527 C CA . MET B 1 141 ? 20.47797 40.28288 25.44103 1.000 21.23074 112 MET B CA 1
ATOM 3528 C C . MET B 1 141 ? 19.37958 39.30717 25.86137 1.000 22.67130 112 MET B C 1
ATOM 3529 O O . MET B 1 141 ? 18.24102 39.37640 25.35453 1.000 23.51421 112 MET B O 1
ATOM 3534 N N . ARG B 1 142 ? 19.68056 38.44019 26.83828 1.000 19.31289 113 ARG B N 1
ATOM 3535 C CA . ARG B 1 142 ? 18.65327 37.56228 27.38696 1.000 22.99384 113 ARG B CA 1
ATOM 3536 C C . ARG B 1 142 ? 17.46095 38.37008 27.89960 1.000 26.94314 113 ARG B C 1
ATOM 3537 O O . ARG B 1 142 ? 16.29886 38.06318 27.59959 1.000 22.57174 113 ARG B O 1
ATOM 3545 N N . HIS B 1 143 ? 17.73651 39.40635 28.68423 1.000 18.94506 114 HIS B N 1
ATOM 3546 C CA . HIS B 1 143 ? 16.67240 40.22935 29.22494 1.000 21.87484 114 HIS B CA 1
ATOM 3547 C C . HIS B 1 143 ? 15.78595 40.81480 28.12197 1.000 25.28466 114 HIS B C 1
ATOM 3548 O O . HIS B 1 143 ? 14.55601 40.78962 28.23608 1.000 24.50937 114 HIS B O 1
ATOM 3555 N N A CYS B 1 144 ? 16.39279 41.35372 27.05179 0.585 23.16951 115 CYS B N 1
ATOM 3556 N N B CYS B 1 144 ? 16.40448 41.30459 27.04273 0.415 23.21692 115 CYS B N 1
ATOM 3557 C CA A CYS B 1 144 ? 15.62014 41.97388 25.96494 0.585 25.94411 115 CYS B CA 1
ATOM 3558 C CA B CYS B 1 144 ? 15.68417 41.97543 25.96157 0.415 25.95125 115 CYS B CA 1
ATOM 3559 C C A CYS B 1 144 ? 14.74679 40.95789 25.23361 0.585 27.82998 115 CYS B C 1
ATOM 3560 C C B CYS B 1 144 ? 14.81419 41.01050 25.15611 0.415 27.76048 115 CYS B C 1
ATOM 3561 O O A CYS B 1 144 ? 13.57242 41.21990 24.93521 0.585 24.94525 115 CYS B O 1
ATOM 3562 O O B CYS B 1 144 ? 13.69776 41.35780 24.74625 0.415 24.95476 115 CYS B O 1
ATOM 3567 N N . CYS B 1 145 ? 15.32710 39.81500 24.87865 1.000 22.04436 116 CYS B N 1
ATOM 3568 C CA . CYS B 1 145 ? 14.60225 38.87101 24.02180 1.000 26.20437 116 CYS B CA 1
ATOM 3569 C C . CYS B 1 145 ? 13.50086 38.13233 24.77812 1.000 24.21664 116 CYS B C 1
ATOM 3570 O O . CYS B 1 145 ? 12.39666 37.94832 24.24216 1.000 24.99616 116 CYS B O 1
ATOM 3573 N N . LEU B 1 146 ? 13.78671 37.67403 26.00596 1.000 25.05811 117 LEU B N 1
ATOM 3574 C CA . LEU B 1 146 ? 12.73890 37.05097 26.80549 1.000 24.53628 117 LEU B CA 1
ATOM 3575 C C . LEU B 1 146 ? 11.65405 38.06030 27.16317 1.000 29.86184 117 LEU B C 1
ATOM 3576 O O . LEU B 1 146 ? 10.47614 37.69978 27.24231 1.000 25.82792 117 LEU B O 1
ATOM 3581 N N . GLY B 1 147 ? 12.01668 39.32504 27.36953 1.000 23.07254 118 GLY B N 1
ATOM 3582 C CA . GLY B 1 147 ? 10.98412 40.33145 27.59594 1.000 28.88305 118 GLY B CA 1
ATOM 3583 C C . GLY B 1 147 ? 10.03305 40.45639 26.41119 1.000 31.16255 118 GLY B C 1
ATOM 3584 O O . GLY B 1 147 ? 8.81125 40.51943 26.57951 1.000 25.18834 118 GLY B O 1
ATOM 3585 N N . ALA B 1 148 ? 10.57660 40.42627 25.19398 1.000 25.11016 119 ALA B N 1
ATOM 3586 C CA . ALA B 1 148 ? 9.73303 40.50246 24.01056 1.000 25.43581 119 ALA B CA 1
ATOM 3587 C C . ALA B 1 148 ? 8.89656 39.23726 23.82342 1.000 32.11684 119 ALA B C 1
ATOM 3588 O O . ALA B 1 148 ? 7.73997 39.33729 23.39751 1.000 26.75338 119 ALA B O 1
ATOM 3590 N N . PHE B 1 149 ? 9.45735 38.03998 24.11580 1.000 22.63491 120 PHE B N 1
ATOM 3591 C CA . PHE B 1 149 ? 8.66910 36.80981 23.95485 1.000 25.98890 120 PHE B CA 1
ATOM 3592 C C . PHE B 1 149 ? 7.48525 36.80482 24.91554 1.000 32.23874 120 PHE B C 1
ATOM 3593 O O . PHE B 1 149 ? 6.36062 36.42977 24.54134 1.000 26.98523 120 PHE B O 1
ATOM 3601 N N . ARG B 1 150 ? 7.73239 37.19978 26.17609 1.000 24.77040 121 ARG B N 1
ATOM 3602 C CA . ARG B 1 150 ? 6.71938 37.08291 27.21698 1.000 30.61143 121 ARG B CA 1
ATOM 3603 C C . ARG B 1 150 ? 5.67888 38.19160 27.15033 1.000 31.84498 121 ARG B C 1
ATOM 3604 O O . ARG B 1 150 ? 4.52174 37.96217 27.50102 1.000 29.94101 121 ARG B O 1
ATOM 3612 N N . ASP B 1 151 ? 6.06347 39.39858 26.73700 1.000 25.71858 122 ASP B N 1
ATOM 3613 C CA . ASP B 1 151 ? 5.15389 40.54633 26.75681 1.000 31.61895 122 ASP B CA 1
ATOM 3614 C C . ASP B 1 151 ? 5.48139 41.41854 25.55382 1.000 28.58869 122 ASP B C 1
ATOM 3615 O O . ASP B 1 151 ? 6.03523 42.50799 25.68993 1.000 28.87803 122 ASP B O 1
ATOM 3620 N N . PRO B 1 152 ? 5.17523 40.94752 24.34611 1.000 27.54599 123 PRO B N 1
ATOM 3621 C CA . PRO B 1 152 ? 5.49151 41.75863 23.16509 1.000 25.90783 123 PRO B CA 1
ATOM 3622 C C . PRO B 1 152 ? 4.80028 43.12077 23.17930 1.000 25.09815 123 PRO B C 1
ATOM 3623 O O . PRO B 1 152 ? 5.34625 44.09208 22.64165 1.000 27.46073 123 PRO B O 1
ATOM 3627 N N . VAL B 1 153 ? 3.60728 43.23205 23.76667 1.000 24.92756 124 VAL B N 1
ATOM 3628 C CA . VAL B 1 153 ? 2.91915 44.52420 23.74417 1.000 25.93540 124 VAL B CA 1
ATOM 3629 C C . VAL B 1 153 ? 3.57079 45.48182 24.74163 1.000 30.41122 124 VAL B C 1
ATOM 3630 O O . VAL B 1 153 ? 3.90232 46.63212 24.40939 1.000 28.10499 124 VAL B O 1
ATOM 3634 N N . GLY B 1 154 ? 3.77472 45.01008 25.96886 1.000 27.99738 125 GLY B N 1
ATOM 3635 C CA . GLY B 1 154 ? 4.16232 45.88164 27.06820 1.000 33.28391 125 GLY B CA 1
ATOM 3636 C C . GLY B 1 154 ? 5.65254 46.05646 27.25821 1.000 37.01034 125 GLY B C 1
ATOM 3637 O O . GLY B 1 154 ? 6.07307 47.06471 27.83772 1.000 34.29985 125 GLY B O 1
ATOM 3638 N N . PHE B 1 155 ? 6.45977 45.10338 26.76758 1.000 35.22922 126 PHE B N 1
ATOM 3639 C CA . PHE B 1 155 ? 7.91707 45.17079 26.90501 1.000 35.28295 126 PHE B CA 1
ATOM 3640 C C . PHE B 1 155 ? 8.49625 46.16931 25.90518 1.000 34.18677 126 PHE B C 1
ATOM 3641 O O . PHE B 1 155 ? 8.48252 45.93495 24.69080 1.000 32.18948 126 PHE B O 1
ATOM 3649 N N . GLU B 1 156 ? 9.04685 47.26216 26.42035 1.000 39.26978 127 GLU B N 1
ATOM 3650 C CA . GLU B 1 156 ? 9.67848 48.28194 25.60423 1.000 36.76956 127 GLU B CA 1
ATOM 3651 C C . GLU B 1 156 ? 11.13861 47.92003 25.36392 1.000 38.16529 127 GLU B C 1
ATOM 3652 O O . GLU B 1 156 ? 11.86577 47.57182 26.30600 1.000 41.28067 127 GLU B O 1
ATOM 3658 N N . THR B 1 157 ? 11.56126 47.97327 24.10592 1.000 38.93851 128 THR B N 1
ATOM 3659 C CA . THR B 1 157 ? 12.97473 47.80038 23.78714 1.000 37.83100 128 THR B CA 1
ATOM 3660 C C . THR B 1 157 ? 13.20333 48.30489 22.37623 1.000 40.98576 128 THR B C 1
ATOM 3661 O O . THR B 1 157 ? 12.31373 48.22934 21.52426 1.000 44.96966 128 THR B O 1
ATOM 3665 N N A ASP B 1 158 ? 14.39834 48.83635 22.12451 0.448 39.48297 129 ASP B N 1
ATOM 3666 N N B ASP B 1 158 ? 14.40903 48.82335 22.15181 0.552 39.45863 129 ASP B N 1
ATOM 3667 C CA A ASP B 1 158 ? 14.77599 49.21047 20.76383 0.448 40.31905 129 ASP B CA 1
ATOM 3668 C CA B ASP B 1 158 ? 14.84404 49.27676 20.83723 0.552 40.32767 129 ASP B CA 1
ATOM 3669 C C A ASP B 1 158 ? 16.02041 48.46528 20.29751 0.448 39.95005 129 ASP B C 1
ATOM 3670 C C B ASP B 1 158 ? 16.07553 48.51295 20.36015 0.552 39.95051 129 ASP B C 1
ATOM 3671 O O A ASP B 1 158 ? 16.70843 48.92498 19.38303 0.448 41.30769 129 ASP B O 1
ATOM 3672 O O B ASP B 1 158 ? 16.81087 49.00459 19.50197 0.552 41.33246 129 ASP B O 1
ATOM 3681 N N . LYS B 1 159 ? 16.32485 47.32486 20.90805 1.000 33.62567 130 LYS B N 1
ATOM 3682 C CA . LYS B 1 159 ? 17.46090 46.52493 20.50025 1.000 31.99291 130 LYS B CA 1
ATOM 3683 C C . LYS B 1 159 ? 17.03044 45.58628 19.36752 1.000 32.34041 130 LYS B C 1
ATOM 3684 O O . LYS B 1 159 ? 15.90255 45.07108 19.35888 1.000 31.73008 130 LYS B O 1
ATOM 3690 N N . LEU B 1 160 ? 17.93306 45.36411 18.41223 1.000 26.43868 131 LEU B N 1
ATOM 3691 C CA . LEU B 1 160 ? 17.58660 44.56139 17.23781 1.000 24.77026 131 LEU B CA 1
ATOM 3692 C C . LEU B 1 160 ? 17.19688 43.14750 17.63653 1.000 31.61281 131 LEU B C 1
ATOM 3693 O O . LEU B 1 160 ? 16.27957 42.56279 17.03653 1.000 25.71452 131 LEU B O 1
ATOM 3698 N N . GLY B 1 161 ? 17.89417 42.57612 18.63158 1.000 26.97014 132 GLY B N 1
ATOM 3699 C CA . GLY B 1 161 ? 17.58147 41.21757 19.05914 1.000 23.22900 132 GLY B CA 1
ATOM 3700 C C . GLY B 1 161 ? 16.13956 41.09401 19.51336 1.000 27.78809 132 GLY B C 1
ATOM 3701 O O . GLY B 1 161 ? 15.39454 40.19940 19.06475 1.000 23.01223 132 GLY B O 1
ATOM 3702 N N . GLY B 1 162 ? 15.70484 42.03522 20.35603 1.000 22.27957 133 GLY B N 1
ATOM 3703 C CA . GLY B 1 162 ? 14.35854 42.03316 20.89781 1.000 23.20678 133 GLY B CA 1
ATOM 3704 C C . GLY B 1 162 ? 13.28098 42.45900 19.91480 1.000 26.66699 133 GLY B C 1
ATOM 3705 O O . GLY B 1 162 ? 12.16098 41.93450 19.97057 1.000 26.44480 133 GLY B O 1
ATOM 3706 N N . LEU B 1 163 ? 13.60006 43.42752 19.04115 1.000 25.41492 134 LEU B N 1
ATOM 3707 C CA . LEU B 1 163 ? 12.70460 43.80247 17.93799 1.000 29.78443 134 LEU B CA 1
ATOM 3708 C C . LEU B 1 163 ? 12.39381 42.60865 17.02941 1.000 30.12088 134 LEU B C 1
ATOM 3709 O O . LEU B 1 163 ? 11.23452 42.39288 16.64214 1.000 28.05545 134 LEU B O 1
ATOM 3714 N N . MET B 1 164 ? 13.42642 41.84609 16.63437 1.000 23.53706 135 MET B N 1
ATOM 3715 C CA . MET B 1 164 ? 13.17828 40.65985 15.82248 1.000 25.29822 135 MET B CA 1
ATOM 3716 C C . MET B 1 164 ? 12.38381 39.62394 16.60569 1.000 27.02370 135 MET B C 1
ATOM 3717 O O . MET B 1 164 ? 11.48917 38.97215 16.04620 1.000 26.81616 135 MET B O 1
ATOM 3722 N N . SER B 1 165 ? 12.73005 39.44026 17.88752 1.000 22.02802 136 SER B N 1
ATOM 3723 C CA . SER B 1 165 ? 12.01382 38.50303 18.76540 1.000 27.53507 136 SER B CA 1
ATOM 3724 C C . SER B 1 165 ? 10.50983 38.77757 18.76179 1.000 30.40195 136 SER B C 1
ATOM 3725 O O . SER B 1 165 ? 9.69215 37.85790 18.57434 1.000 27.00097 136 SER B O 1
ATOM 3728 N N . LYS B 1 166 ? 10.12416 40.04634 18.97818 1.000 27.10268 137 LYS B N 1
ATOM 3729 C CA . LYS B 1 166 ? 8.70451 40.39814 18.92295 1.000 33.09077 137 LYS B CA 1
ATOM 3730 C C . LYS B 1 166 ? 8.09736 40.08261 17.54469 1.000 28.92112 137 LYS B C 1
ATOM 3731 O O . LYS B 1 166 ? 6.96874 39.57721 17.45807 1.000 24.96662 137 LYS B O 1
ATOM 3737 N N . SER B 1 167 ? 8.83507 40.35588 16.46399 1.000 24.63888 138 SER B N 1
ATOM 3738 C CA . SER B 1 167 ? 8.30707 40.15916 15.10919 1.000 27.26700 138 SER B CA 1
ATOM 3739 C C . SER B 1 167 ? 7.89376 38.69984 14.87159 1.000 29.65576 138 SER B C 1
ATOM 3740 O O . SER B 1 167 ? 6.72169 38.41003 14.60356 1.000 28.53510 138 SER B O 1
ATOM 3743 N N . PHE B 1 168 ? 8.82991 37.75374 15.00050 1.000 25.10521 139 PHE B N 1
ATOM 3744 C CA . PHE B 1 168 ? 8.41200 36.36809 14.73787 1.000 27.73011 139 PHE B CA 1
ATOM 3745 C C . PHE B 1 168 ? 7.57935 35.78627 15.87551 1.000 29.31800 139 PHE B C 1
ATOM 3746 O O . PHE B 1 168 ? 6.65531 34.99969 15.60938 1.000 25.87360 139 PHE B O 1
ATOM 3754 N N . PHE B 1 169 ? 7.82757 36.17430 17.13494 1.000 24.70708 140 PHE B N 1
ATOM 3755 C CA . PHE B 1 169 ? 7.05326 35.51450 18.18674 1.000 24.21130 140 PHE B CA 1
ATOM 3756 C C . PHE B 1 169 ? 5.62682 36.04953 18.30861 1.000 29.23218 140 PHE B C 1
ATOM 3757 O O . PHE B 1 169 ? 4.73202 35.32249 18.77471 1.000 25.52481 140 PHE B O 1
ATOM 3765 N N . SER B 1 170 ? 5.36634 37.28494 17.87891 1.000 26.13894 141 SER B N 1
ATOM 3766 C CA . SER B 1 170 ? 3.97471 37.72299 17.85563 1.000 28.60468 141 SER B CA 1
ATOM 3767 C C . SER B 1 170 ? 3.19678 37.03681 16.73367 1.000 25.83055 141 SER B C 1
ATOM 3768 O O . SER B 1 170 ? 1.96851 36.91626 16.82928 1.000 26.30860 141 SER B O 1
ATOM 3771 N N . ARG B 1 171 ? 3.88698 36.56393 15.69683 1.000 23.52516 142 ARG B N 1
ATOM 3772 C CA . ARG B 1 171 ? 3.23428 35.71739 14.70793 1.000 26.37853 142 ARG B CA 1
ATOM 3773 C C . ARG B 1 171 ? 3.04292 34.28585 15.23268 1.000 26.99975 142 ARG B C 1
ATOM 3774 O O . ARG B 1 171 ? 2.00502 33.67238 14.95958 1.000 27.52737 142 ARG B O 1
ATOM 3782 N N . PHE B 1 172 ? 4.02967 33.74106 15.96798 1.000 27.65317 143 PHE B N 1
ATOM 3783 C CA . PHE B 1 172 ? 3.84561 32.48590 16.71386 1.000 25.55086 143 PHE B CA 1
ATOM 3784 C C . PHE B 1 172 ? 2.56268 32.53148 17.54036 1.000 26.68677 143 PHE B C 1
ATOM 3785 O O . PHE B 1 172 ? 1.71782 31.62651 17.46607 1.000 25.50509 143 PHE B O 1
ATOM 3793 N N . ARG B 1 173 ? 2.38812 33.60780 18.30432 1.000 25.39213 144 ARG B N 1
ATOM 3794 C CA . ARG B 1 173 ? 1.31954 33.72525 19.28305 1.000 26.89640 144 ARG B CA 1
ATOM 3795 C C . ARG B 1 173 ? -0.07643 33.75208 18.65684 1.000 27.47933 144 ARG B C 1
ATOM 3796 O O . ARG B 1 173 ? -1.07069 33.60083 19.38969 1.000 28.51955 144 ARG B O 1
ATOM 3804 N N . GLN B 1 174 ? -0.17797 34.00395 17.34520 1.000 27.01204 145 GLN B N 1
ATOM 3805 C CA . GLN B 1 174 ? -1.47572 33.97045 16.67650 1.000 30.04461 145 GLN B CA 1
ATOM 3806 C C . GLN B 1 174 ? -2.06966 32.56310 16.64526 1.000 32.95391 145 GLN B C 1
ATOM 3807 O O . GLN B 1 174 ? -3.30049 32.43343 16.57600 1.000 29.23132 145 GLN B O 1
ATOM 3813 N N . ASP B 1 175 ? -1.22936 31.51219 16.71133 1.000 28.65298 146 ASP B N 1
ATOM 3814 C CA . ASP B 1 175 ? -1.70931 30.13303 16.62194 1.000 28.40887 146 ASP B CA 1
ATOM 3815 C C . ASP B 1 175 ? -1.16881 29.16035 17.69208 1.000 33.71305 146 ASP B C 1
ATOM 3816 O O . ASP B 1 175 ? -1.81766 28.14932 18.00647 1.000 28.22174 146 ASP B O 1
ATOM 3821 N N . GLY B 1 176 ? 0.01859 29.40687 18.24667 1.000 26.74757 147 GLY B N 1
ATOM 3822 C CA . GLY B 1 176 ? 0.61985 28.41463 19.13490 1.000 27.11764 147 GLY B CA 1
ATOM 3823 C C . GLY B 1 176 ? -0.21591 28.19238 20.38540 1.000 27.09976 147 GLY B C 1
ATOM 3824 O O . GLY B 1 176 ? -0.77312 29.13053 20.95799 1.000 24.96583 147 GLY B O 1
ATOM 3825 N N . GLY B 1 177 ? -0.35463 26.92430 20.78248 1.000 23.49171 148 GLY B N 1
ATOM 3826 C CA . GLY B 1 177 ? -1.01398 26.62056 22.03787 1.000 26.96132 148 GLY B CA 1
ATOM 3827 C C . GLY B 1 177 ? -0.21539 27.08338 23.24979 1.000 24.93291 148 GLY B C 1
ATOM 3828 O O . GLY B 1 177 ? 0.98850 27.36433 23.14737 1.000 24.37548 148 GLY B O 1
ATOM 3829 N N . PRO B 1 178 ? -0.85534 27.14953 24.43641 1.000 28.36118 149 PRO B N 1
ATOM 3830 C CA . PRO B 1 178 ? -0.12352 27.65562 25.61849 1.000 25.15922 149 PRO B CA 1
ATOM 3831 C C . PRO B 1 178 ? 1.00878 26.73538 26.04744 1.000 26.39707 149 PRO B C 1
ATOM 3832 O O . PRO B 1 178 ? 2.04479 27.23893 26.49831 1.000 23.91379 149 PRO B O 1
ATOM 3836 N N . GLY B 1 179 ? 0.86934 25.40858 25.86064 1.000 22.68052 150 GLY B N 1
ATOM 3837 C CA . GLY B 1 179 ? 1.93471 24.49976 26.24823 1.000 21.29586 150 GLY B CA 1
ATOM 3838 C C . GLY B 1 179 ? 3.22656 24.71295 25.47176 1.000 23.16493 150 GLY B C 1
ATOM 3839 O O . GLY B 1 179 ? 4.30380 24.86744 26.06140 1.000 23.32682 150 GLY B O 1
ATOM 3840 N N . CYS B 1 180 ? 3.15367 24.69290 24.13494 1.000 20.77793 151 CYS B N 1
ATOM 3841 C CA . CYS B 1 180 ? 4.38655 24.88900 23.38623 1.000 19.16278 151 CYS B CA 1
ATOM 3842 C C . CYS B 1 180 ? 4.83759 26.34171 23.39680 1.000 22.18739 151 CYS B C 1
ATOM 3843 O O . CYS B 1 180 ? 6.03080 26.60531 23.20490 1.000 19.57224 151 CYS B O 1
ATOM 3846 N N . THR B 1 181 ? 3.92062 27.28885 23.60968 1.000 20.20902 152 THR B N 1
ATOM 3847 C CA . THR B 1 181 ? 4.34731 28.66868 23.82057 1.000 19.55493 152 THR B CA 1
ATOM 3848 C C . THR B 1 181 ? 5.29464 28.74737 24.99886 1.000 23.38021 152 THR B C 1
ATOM 3849 O O . THR B 1 181 ? 6.40564 29.28018 24.88071 1.000 25.17192 152 THR B O 1
ATOM 3853 N N . GLU B 1 182 ? 4.90930 28.13360 26.12655 1.000 23.23642 153 GLU B N 1
ATOM 3854 C CA . GLU B 1 182 ? 5.76305 28.22802 27.29990 1.000 24.25035 153 GLU B CA 1
ATOM 3855 C C . GLU B 1 182 ? 7.00070 27.35590 27.14664 1.000 22.29809 153 GLU B C 1
ATOM 3856 O O . GLU B 1 182 ? 8.08547 27.74311 27.58811 1.000 22.58519 153 GLU B O 1
ATOM 3862 N N . ARG B 1 183 ? 6.88518 26.18593 26.50848 1.000 22.44576 154 ARG B N 1
ATOM 3863 C CA . ARG B 1 183 ? 8.09950 25.41127 26.25335 1.000 20.69597 154 ARG B CA 1
ATOM 3864 C C . ARG B 1 183 ? 9.09404 26.20694 25.41843 1.000 19.96154 154 ARG B C 1
ATOM 3865 O O . ARG B 1 183 ? 10.30940 26.15667 25.66000 1.000 23.03281 154 ARG B O 1
ATOM 3873 N N . PHE B 1 184 ? 8.60376 26.98354 24.46121 1.000 18.55251 155 PHE B N 1
ATOM 3874 C CA . PHE B 1 184 ? 9.52088 27.78139 23.66661 1.000 20.10113 155 PHE B CA 1
ATOM 3875 C C . PHE B 1 184 ? 10.23467 28.83009 24.51947 1.000 21.28962 155 PHE B C 1
ATOM 3876 O O . PHE B 1 184 ? 11.46490 28.96799 24.45460 1.000 23.07233 155 PHE B O 1
ATOM 3884 N N . ILE B 1 185 ? 9.46938 29.63693 25.25823 1.000 22.75279 156 ILE B N 1
ATOM 3885 C CA . ILE B 1 185 ? 10.05955 30.70825 26.07139 1.000 21.69753 156 ILE B CA 1
ATOM 3886 C C . ILE B 1 185 ? 10.98386 30.12159 27.14260 1.000 24.63798 156 ILE B C 1
ATOM 3887 O O . ILE B 1 185 ? 12.14666 30.53750 27.30032 1.000 17.63728 156 ILE B O 1
ATOM 3892 N N . HIS B 1 186 ? 10.49947 29.09836 27.85863 1.000 19.35173 157 HIS B N 1
ATOM 3893 C CA . HIS B 1 186 ? 11.30534 28.49734 28.92486 1.000 21.17000 157 HIS B CA 1
ATOM 3894 C C . HIS B 1 186 ? 12.60477 27.89903 28.39374 1.000 21.56158 157 HIS B C 1
ATOM 3895 O O . HIS B 1 186 ? 13.63875 27.99971 29.06400 1.000 22.58766 157 HIS B O 1
ATOM 3902 N N . THR B 1 187 ? 12.57593 27.24978 27.20088 1.000 20.13697 158 THR B N 1
ATOM 3903 C CA . THR B 1 187 ? 13.80645 26.64610 26.71605 1.000 19.29195 158 THR B CA 1
ATOM 3904 C C . THR B 1 187 ? 14.69024 27.67240 26.02795 1.000 20.28388 158 THR B C 1
ATOM 3905 O O . THR B 1 187 ? 15.91061 27.47799 25.98851 1.000 22.91749 158 THR B O 1
ATOM 3909 N N . MET B 1 188 ? 14.11957 28.79415 25.57597 1.000 19.14517 159 MET B N 1
ATOM 3910 C CA . MET B 1 188 ? 14.95607 29.92819 25.17300 1.000 19.87371 159 MET B CA 1
ATOM 3911 C C . MET B 1 188 ? 15.67743 30.51876 26.39131 1.000 22.27253 159 MET B C 1
ATOM 3912 O O . MET B 1 188 ? 16.87355 30.82778 26.33120 1.000 22.94080 159 MET B O 1
ATOM 3917 N N . ASP B 1 189 ? 14.95756 30.65642 27.50903 1.000 21.29207 160 ASP B N 1
ATOM 3918 C CA . ASP B 1 189 ? 15.56619 31.04486 28.78542 1.000 21.65942 160 ASP B CA 1
ATOM 3919 C C . ASP B 1 189 ? 16.75206 30.13016 29.11717 1.000 22.72952 160 ASP B C 1
ATOM 3920 O O . ASP B 1 189 ? 17.88368 30.59301 29.30742 1.000 21.41076 160 ASP B O 1
ATOM 3925 N N . LEU B 1 190 ? 16.53215 28.81559 29.08521 1.000 18.12583 161 LEU B N 1
ATOM 3926 C CA . LEU B 1 190 ? 17.62818 27.87798 29.29887 1.000 21.11977 161 LEU B CA 1
ATOM 3927 C C . LEU B 1 190 ? 18.78579 28.11460 28.33361 1.000 17.76591 161 LEU B C 1
ATOM 3928 O O . LEU B 1 190 ? 19.95576 27.93761 28.71109 1.000 20.93742 161 LEU B O 1
ATOM 3933 N N . PHE B 1 191 ? 18.47543 28.40396 27.05905 1.000 17.52252 162 PHE B N 1
ATOM 3934 C CA . PHE B 1 191 ? 19.50990 28.65955 26.07325 1.000 20.49831 162 PHE B CA 1
ATOM 3935 C C . PHE B 1 191 ? 20.40337 29.82325 26.51390 1.000 20.80917 162 PHE B C 1
ATOM 3936 O O . PHE B 1 191 ? 21.63882 29.72465 26.49218 1.000 20.08386 162 PHE B O 1
ATOM 3944 N N . PHE B 1 192 ? 19.77843 30.94535 26.87692 1.000 19.03460 163 PHE B N 1
ATOM 3945 C CA . PHE B 1 192 ? 20.55214 32.12806 27.23205 1.000 20.70867 163 PHE B CA 1
ATOM 3946 C C . PHE B 1 192 ? 21.36188 31.88305 28.50617 1.000 21.06841 163 PHE B C 1
ATOM 3947 O O . PHE B 1 192 ? 22.51849 32.32848 28.61442 1.000 21.43646 163 PHE B O 1
ATOM 3955 N N . ILE B 1 193 ? 20.77685 31.18278 29.49161 1.000 19.90855 164 ILE B N 1
ATOM 3956 C CA . ILE B 1 193 ? 21.52892 30.92227 30.72410 1.000 19.25698 164 ILE B CA 1
ATOM 3957 C C . ILE B 1 193 ? 22.77127 30.10971 30.40836 1.000 19.18636 164 ILE B C 1
ATOM 3958 O O . ILE B 1 193 ? 23.86146 30.37493 30.93436 1.000 18.92315 164 ILE B O 1
ATOM 3963 N N . ALA B 1 194 ? 22.62601 29.08114 29.56073 1.000 21.12081 165 ALA B N 1
ATOM 3964 C CA . ALA B 1 194 ? 23.76797 28.23233 29.22892 1.000 21.52276 165 ALA B CA 1
ATOM 3965 C C . ALA B 1 194 ? 24.79425 28.99585 28.37707 1.000 18.88460 165 ALA B C 1
ATOM 3966 O O . ALA B 1 194 ? 26.00576 28.81848 28.54034 1.000 20.27700 165 ALA B O 1
ATOM 3968 N N . VAL B 1 195 ? 24.34104 29.85779 27.47318 1.000 18.15648 166 VAL B N 1
ATOM 3969 C CA . VAL B 1 195 ? 25.33257 30.56065 26.64321 1.000 20.21244 166 VAL B CA 1
ATOM 3970 C C . VAL B 1 195 ? 26.11867 31.57324 27.49936 1.000 18.36545 166 VAL B C 1
ATOM 3971 O O . VAL B 1 195 ? 27.30614 31.80980 27.26149 1.000 19.41180 166 VAL B O 1
ATOM 3975 N N . ALA B 1 196 ? 25.49375 32.11653 28.54788 1.000 20.20758 167 ALA B N 1
ATOM 3976 C CA . ALA B 1 196 ? 26.24819 32.92759 29.51296 1.000 20.65168 167 ALA B CA 1
ATOM 3977 C C . ALA B 1 196 ? 27.34841 32.11398 30.18899 1.000 21.60170 167 ALA B C 1
ATOM 3978 O O . ALA B 1 196 ? 28.47274 32.60548 30.36323 1.000 21.63750 167 ALA B O 1
ATOM 3980 N N . GLN B 1 197 ? 27.05060 30.86226 30.57172 1.000 18.51076 168 GLN B N 1
ATOM 3981 C CA . GLN B 1 197 ? 28.11043 29.97648 31.05663 1.000 19.21477 168 GLN B CA 1
ATOM 3982 C C . GLN B 1 197 ? 29.21030 29.73614 30.00874 1.000 21.74590 168 GLN B C 1
ATOM 3983 O O . GLN B 1 197 ? 30.40614 29.77206 30.33848 1.000 22.15959 168 GLN B O 1
ATOM 3989 N N . GLN B 1 198 ? 28.83824 29.50294 28.74063 1.000 19.95274 169 GLN B N 1
ATOM 3990 C CA . GLN B 1 198 ? 29.85583 29.37545 27.68947 1.000 19.75204 169 GLN B CA 1
ATOM 3991 C C . GLN B 1 198 ? 30.70099 30.64829 27.59486 1.000 21.84160 169 GLN B C 1
ATOM 3992 O O . GLN B 1 198 ? 31.93121 30.58390 27.51443 1.000 24.04448 169 GLN B O 1
ATOM 3998 N N . ALA B 1 199 ? 30.05185 31.81731 27.61651 1.000 23.07155 170 ALA B N 1
ATOM 3999 C CA . ALA B 1 199 ? 30.80882 33.07754 27.53537 1.000 24.21286 170 ALA B CA 1
ATOM 4000 C C . ALA B 1 199 ? 31.79538 33.20122 28.69317 1.000 22.69567 170 ALA B C 1
ATOM 4001 O O . ALA B 1 199 ? 32.92224 33.67719 28.50440 1.000 26.21417 170 ALA B O 1
ATOM 4003 N N . GLY B 1 200 ? 31.39785 32.76162 29.89463 1.000 22.16651 171 GLY B N 1
ATOM 4004 C CA . GLY B 1 200 ? 32.31525 32.79772 31.02547 1.000 19.49766 171 GLY B CA 1
ATOM 4005 C C . GLY B 1 200 ? 33.51413 31.88671 30.86303 1.000 22.44339 171 GLY B C 1
ATOM 4006 O O . GLY B 1 200 ? 34.64356 32.28343 31.13406 1.000 22.28621 171 GLY B O 1
ATOM 4007 N N . ASP B 1 201 ? 33.28418 30.62969 30.46306 1.000 20.25186 172 ASP B N 1
ATOM 4008 C CA . ASP B 1 201 ? 34.38812 29.73299 30.12518 1.000 22.18325 172 ASP B CA 1
ATOM 4009 C C . ASP B 1 201 ? 35.33422 30.32374 29.06998 1.000 24.82811 172 ASP B C 1
ATOM 4010 O O . ASP B 1 201 ? 36.54597 30.10893 29.12005 1.000 26.40155 172 ASP B O 1
ATOM 4015 N N . ARG B 1 202 ? 34.78488 30.97973 28.05567 1.000 24.89815 173 ARG B N 1
ATOM 4016 C CA . ARG B 1 202 ? 35.61038 31.60368 27.02523 1.000 22.72860 173 ARG B CA 1
ATOM 4017 C C . ARG B 1 202 ? 36.46657 32.71172 27.62391 1.000 24.71077 173 ARG B C 1
ATOM 4018 O O . ARG B 1 202 ? 37.68082 32.76438 27.39740 1.000 25.38227 173 ARG B O 1
ATOM 4026 N N . ALA B 1 203 ? 35.85965 33.58908 28.42215 1.000 21.61609 174 ALA B N 1
ATOM 4027 C CA . ALA B 1 203 ? 36.65091 34.66898 29.04123 1.000 25.16340 174 ALA B CA 1
ATOM 4028 C C . ALA B 1 203 ? 37.71274 34.09829 29.97945 1.000 31.08436 174 ALA B C 1
ATOM 4029 O O . ALA B 1 203 ? 38.80354 34.67503 30.12478 1.000 26.95069 174 ALA B O 1
ATOM 4031 N N . ASN B 1 204 ? 37.41013 32.97664 30.63276 1.000 25.01891 175 ASN B N 1
ATOM 4032 C CA . ASN B 1 204 ? 38.33397 32.37046 31.57969 1.000 24.80624 175 ASN B CA 1
ATOM 4033 C C . ASN B 1 204 ? 39.36957 31.48056 30.89675 1.000 26.09634 175 ASN B C 1
ATOM 4034 O O . ASN B 1 204 ? 40.25076 30.94450 31.59476 1.000 32.24322 175 ASN B O 1
ATOM 4039 N N . GLY B 1 205 ? 39.29385 31.31710 29.56907 1.000 25.17758 176 GLY B N 1
ATOM 4040 C CA . GLY B 1 205 ? 40.19413 30.40421 28.85165 1.000 29.87146 176 GLY B CA 1
ATOM 4041 C C . GLY B 1 205 ? 40.08784 28.94678 29.27591 1.000 35.96359 176 GLY B C 1
ATOM 4042 O O . GLY B 1 205 ? 41.08101 28.21204 29.20556 1.000 38.69165 176 GLY B O 1
ATOM 4043 N N . ILE B 1 206 ? 38.88833 28.50132 29.70818 1.000 31.29847 177 ILE B N 1
ATOM 4044 C CA . ILE B 1 206 ? 38.64897 27.17589 30.30410 1.000 35.14758 177 ILE B CA 1
ATOM 4045 C C . ILE B 1 206 ? 38.15575 26.20477 29.23068 1.000 36.15631 177 ILE B C 1
ATOM 4046 O O . ILE B 1 206 ? 37.41388 26.59037 28.32276 1.000 31.42734 177 ILE B O 1
ATOM 4051 N N . THR B 1 207 ? 38.57006 24.93719 29.32019 1.000 36.08154 178 THR B N 1
ATOM 4052 C CA . THR B 1 207 ? 37.92826 23.86344 28.55383 1.000 34.48181 178 THR B CA 1
ATOM 4053 C C . THR B 1 207 ? 37.17099 22.99340 29.54339 1.000 31.49486 178 THR B C 1
ATOM 4054 O O . THR B 1 207 ? 37.79577 22.46330 30.47821 1.000 33.51693 178 THR B O 1
ATOM 4058 N N . PRO B 1 208 ? 35.85188 22.84862 29.44630 1.000 33.62539 179 PRO B N 1
ATOM 4059 C CA . PRO B 1 208 ? 35.13246 22.14575 30.51186 1.000 31.48971 179 PRO B CA 1
ATOM 4060 C C . PRO B 1 208 ? 35.47292 20.66503 30.49709 1.000 33.13241 179 PRO B C 1
ATOM 4061 O O . PRO B 1 208 ? 36.04107 20.12459 29.54292 1.000 28.67956 179 PRO B O 1
ATOM 4065 N N . ASP B 1 209 ? 35.12128 20.00324 31.59157 1.000 31.29828 180 ASP B N 1
ATOM 4066 C CA . ASP B 1 209 ? 35.21635 18.55476 31.61217 1.000 31.27108 180 ASP B CA 1
ATOM 4067 C C . ASP B 1 209 ? 34.01221 17.97746 30.87368 1.000 34.00121 180 ASP B C 1
ATOM 4068 O O . ASP B 1 209 ? 33.01837 18.66961 30.64225 1.000 25.95269 180 ASP B O 1
ATOM 4073 N N . LEU B 1 210 ? 34.09401 16.68421 30.52192 1.000 31.23243 181 LEU B N 1
ATOM 4074 C CA . LEU B 1 210 ? 33.09944 16.10273 29.61875 1.000 35.41063 181 LEU B CA 1
ATOM 4075 C C . LEU B 1 210 ? 31.68061 16.09297 30.20601 1.000 29.70770 181 LEU B C 1
ATOM 4076 O O . LEU B 1 210 ? 30.73261 16.45710 29.51225 1.000 27.64679 181 LEU B O 1
ATOM 4081 N N A GLU B 1 211 ? 31.51495 15.64653 31.45751 0.542 32.05366 182 GLU B N 1
ATOM 4082 N N B GLU B 1 211 ? 31.48951 15.62208 31.44998 0.458 32.05264 182 GLU B N 1
ATOM 4083 C CA A GLU B 1 211 ? 30.15087 15.51103 31.96269 0.542 30.97463 182 GLU B CA 1
ATOM 4084 C CA B GLU B 1 211 ? 30.10129 15.54715 31.92059 0.458 30.99274 182 GLU B CA 1
ATOM 4085 C C A GLU B 1 211 ? 29.48950 16.87802 32.18300 0.542 29.80447 182 GLU B C 1
ATOM 4086 C C B GLU B 1 211 ? 29.49393 16.93699 32.05405 0.458 29.81466 182 GLU B C 1
ATOM 4087 O O A GLU B 1 211 ? 28.27106 17.01021 31.99009 0.542 29.47637 182 GLU B O 1
ATOM 4088 O O B GLU B 1 211 ? 28.32386 17.14368 31.70155 0.458 29.14907 182 GLU B O 1
ATOM 4099 N N . SER B 1 212 ? 30.26902 17.90538 32.54700 1.000 30.34888 183 SER B N 1
ATOM 4100 C CA . SER B 1 212 ? 29.74800 19.28010 32.61653 1.000 27.87964 183 SER B CA 1
ATOM 4101 C C . SER B 1 212 ? 29.43529 19.83386 31.22209 1.000 26.58369 183 SER B C 1
ATOM 4102 O O . SER B 1 212 ? 28.40383 20.48769 31.02412 1.000 26.97127 183 SER B O 1
ATOM 4105 N N . TYR B 1 213 ? 30.32913 19.60505 30.25193 1.000 24.25564 184 TYR B N 1
ATOM 4106 C CA . TYR B 1 213 ? 30.05348 19.99820 28.86547 1.000 27.57985 184 TYR B CA 1
ATOM 4107 C C . TYR B 1 213 ? 28.71801 19.44038 28.35621 1.000 24.47888 184 TYR B C 1
ATOM 4108 O O . TYR B 1 213 ? 27.86875 20.18592 27.85815 1.000 22.72454 184 TYR B O 1
ATOM 4117 N N . ILE B 1 214 ? 28.52959 18.11567 28.44047 1.000 24.04509 185 ILE B N 1
ATOM 4118 C CA . ILE B 1 214 ? 27.30976 17.48634 27.91587 1.000 25.69702 185 ILE B CA 1
ATOM 4119 C C . ILE B 1 214 ? 26.07132 18.13132 28.50909 1.000 22.13433 185 ILE B C 1
ATOM 4120 O O . ILE B 1 214 ? 25.12150 18.47122 27.79586 1.000 24.72661 185 ILE B O 1
ATOM 4125 N N . THR B 1 215 ? 26.06976 18.29783 29.83836 1.000 24.55653 186 THR B N 1
ATOM 4126 C CA . THR B 1 215 ? 24.93944 18.91029 30.52769 1.000 28.04983 186 THR B CA 1
ATOM 4127 C C . THR B 1 215 ? 24.62610 20.29930 29.96509 1.000 27.52944 186 THR B C 1
ATOM 4128 O O . THR B 1 215 ? 23.48272 20.57494 29.58077 1.000 23.70494 186 THR B O 1
ATOM 4132 N N . VAL B 1 216 ? 25.63713 21.18573 29.90107 1.000 24.42563 187 VAL B N 1
ATOM 4133 C CA . VAL B 1 216 ? 25.41938 22.55518 29.42953 1.000 23.66353 187 VAL B CA 1
ATOM 4134 C C . VAL B 1 216 ? 25.07483 22.59007 27.93858 1.000 23.70922 187 VAL B C 1
ATOM 4135 O O . VAL B 1 216 ? 24.21781 23.37155 27.50355 1.000 21.79443 187 VAL B O 1
ATOM 4139 N N . ARG B 1 217 ? 25.74420 21.76018 27.13706 1.000 23.31918 188 ARG B N 1
ATOM 4140 C CA . ARG B 1 217 ? 25.58017 21.73953 25.68448 1.000 21.61026 188 ARG B CA 1
ATOM 4141 C C . ARG B 1 217 ? 24.15805 21.41133 25.24151 1.000 21.04149 188 ARG B C 1
ATOM 4142 O O . ARG B 1 217 ? 23.70644 21.87207 24.18604 1.000 19.33927 188 ARG B O 1
ATOM 4150 N N . ARG B 1 218 ? 23.43940 20.59901 26.00459 1.000 21.76130 189 ARG B N 1
ATOM 4151 C CA . ARG B 1 218 ? 22.04171 20.33027 25.67475 1.000 22.02976 189 ARG B CA 1
ATOM 4152 C C . ARG B 1 218 ? 21.18876 21.57580 25.66442 1.000 18.72394 189 ARG B C 1
ATOM 4153 O O . ARG B 1 218 ? 20.10309 21.55222 25.08970 1.000 21.71305 189 ARG B O 1
ATOM 4161 N N . ASP B 1 219 ? 21.63036 22.64867 26.32893 1.000 21.16143 190 ASP B N 1
ATOM 4162 C CA . ASP B 1 219 ? 20.92741 23.92896 26.33012 1.000 18.65718 190 ASP B CA 1
ATOM 4163 C C . ASP B 1 219 ? 21.54624 24.97093 25.40274 1.000 21.51331 190 ASP B C 1
ATOM 4164 O O . ASP B 1 219 ? 20.80577 25.76799 24.80949 1.000 20.08772 190 ASP B O 1
ATOM 4169 N N . THR B 1 220 ? 22.87108 24.99249 25.22412 1.000 21.30556 191 THR B N 1
ATOM 4170 C CA . THR B 1 220 ? 23.40853 25.95255 24.24327 1.000 23.96261 191 THR B CA 1
ATOM 4171 C C . THR B 1 220 ? 23.08156 25.54465 22.80657 1.000 24.30765 191 THR B C 1
ATOM 4172 O O . THR B 1 220 ? 23.23112 26.35360 21.89177 1.000 19.92807 191 THR B O 1
ATOM 4176 N N . SER B 1 221 ? 22.69175 24.28834 22.57072 1.000 23.26359 192 SER B N 1
ATOM 4177 C CA . SER B 1 221 ? 22.40525 23.88014 21.20421 1.000 20.13713 192 SER B CA 1
ATOM 4178 C C . SER B 1 221 ? 21.20415 24.60918 20.63870 1.000 17.18741 192 SER B C 1
ATOM 4179 O O . SER B 1 221 ? 21.18294 24.93747 19.44337 1.000 22.21008 192 SER B O 1
ATOM 4182 N N . GLY B 1 222 ? 20.22493 24.94268 21.46895 1.000 18.38688 193 GLY B N 1
ATOM 4183 C CA . GLY B 1 222 ? 19.02682 25.53260 20.90498 1.000 18.68761 193 GLY B CA 1
ATOM 4184 C C . GLY B 1 222 ? 18.06190 24.51374 20.32135 1.000 21.85066 193 GLY B C 1
ATOM 4185 O O . GLY B 1 222 ? 17.01153 24.91606 19.81922 1.000 23.77216 193 GLY B O 1
ATOM 4186 N N . CYS B 1 223 ? 18.37648 23.20329 20.40044 1.000 21.66918 194 CYS B N 1
ATOM 4187 C CA . CYS B 1 223 ? 17.44419 22.18726 19.88439 1.000 22.58067 194 CYS B CA 1
ATOM 4188 C C . CYS B 1 223 ? 16.11355 22.21343 20.62413 1.000 24.67579 194 CYS B C 1
ATOM 4189 O O . CYS B 1 223 ? 15.05173 21.99487 20.01452 1.000 20.76307 194 CYS B O 1
ATOM 4192 N N . LYS B 1 224 ? 16.14618 22.45815 21.94870 1.000 18.53978 195 LYS B N 1
ATOM 4193 C CA . LYS B 1 224 ? 14.90192 22.41386 22.72198 1.000 22.40751 195 LYS B CA 1
ATOM 4194 C C . LYS B 1 224 ? 13.84902 23.38836 22.23129 1.000 21.87838 195 LYS B C 1
ATOM 4195 O O . LYS B 1 224 ? 12.68086 22.97803 22.12178 1.000 20.27739 195 LYS B O 1
ATOM 4201 N N . PRO B 1 225 ? 14.13911 24.67051 21.95409 1.000 21.71402 196 PRO B N 1
ATOM 4202 C CA . PRO B 1 225 ? 13.05838 25.50823 21.41330 1.000 16.69842 196 PRO B CA 1
ATOM 4203 C C . PRO B 1 225 ? 12.61690 25.09390 20.00624 1.000 20.77457 196 PRO B C 1
ATOM 4204 O O . PRO B 1 225 ? 11.45734 25.32903 19.62855 1.000 21.39057 196 PRO B O 1
ATOM 4208 N N . CYS B 1 226 ? 13.52354 24.55807 19.19060 1.000 21.88186 197 CYS B N 1
ATOM 4209 C CA . CYS B 1 226 ? 13.12298 23.99315 17.90251 1.000 21.42321 197 CYS B CA 1
ATOM 4210 C C . CYS B 1 226 ? 12.08968 22.88552 18.08798 1.000 23.99530 197 CYS B C 1
ATOM 4211 O O . CYS B 1 226 ? 11.17922 22.74266 17.26435 1.000 21.51188 197 CYS B O 1
ATOM 4214 N N . PHE B 1 227 ? 12.24659 22.06515 19.14115 1.000 21.41742 198 PHE B N 1
ATOM 4215 C CA . PHE B 1 227 ? 11.23984 21.04145 19.42744 1.000 21.50579 198 PHE B CA 1
ATOM 4216 C C . PHE B 1 227 ? 9.88043 21.66921 19.72547 1.000 25.89031 198 PHE B C 1
ATOM 4217 O O . PHE B 1 227 ? 8.84769 21.17445 19.26186 1.000 22.00055 198 PHE B O 1
ATOM 4225 N N . ALA B 1 228 ? 9.84574 22.76863 20.49431 1.000 20.56703 199 ALA B N 1
ATOM 4226 C CA . ALA B 1 228 ? 8.56551 23.42812 20.72165 1.000 21.76296 199 ALA B CA 1
ATOM 4227 C C . ALA B 1 228 ? 7.94062 23.87328 19.40810 1.000 24.75387 199 ALA B C 1
ATOM 4228 O O . ALA B 1 228 ? 6.70758 23.86130 19.27111 1.000 27.87980 199 ALA B O 1
ATOM 4230 N N . LEU B 1 229 ? 8.77221 24.26618 18.43557 1.000 20.07719 200 LEU B N 1
ATOM 4231 C CA . LEU B 1 229 ? 8.26572 24.65189 17.12850 1.000 23.43059 200 LEU B CA 1
ATOM 4232 C C . LEU B 1 229 ? 7.67663 23.47428 16.36491 1.000 25.53917 200 LEU B C 1
ATOM 4233 O O . LEU B 1 229 ? 6.86522 23.69886 15.46535 1.000 23.30558 200 LEU B O 1
ATOM 4238 N N . ILE B 1 230 ? 8.10588 22.24099 16.65494 1.000 20.47153 201 ILE B N 1
ATOM 4239 C CA . ILE B 1 230 ? 7.44360 21.08045 16.03610 1.000 24.00914 201 ILE B CA 1
ATOM 4240 C C . ILE B 1 230 ? 5.95342 21.09606 16.36778 1.000 26.97032 201 ILE B C 1
ATOM 4241 O O . ILE B 1 230 ? 5.09295 21.02479 15.47893 1.000 25.65531 201 ILE B O 1
ATOM 4246 N N . GLU B 1 231 ? 5.62894 21.20591 17.65868 1.000 22.87535 202 GLU B N 1
ATOM 4247 C CA . GLU B 1 231 ? 4.24625 21.29766 18.10211 1.000 23.17405 202 GLU B CA 1
ATOM 4248 C C . GLU B 1 231 ? 3.53260 22.42683 17.39451 1.000 25.77011 202 GLU B C 1
ATOM 4249 O O . GLU B 1 231 ? 2.49952 22.21933 16.76039 1.000 23.94305 202 GLU B O 1
ATOM 4255 N N . TYR B 1 232 ? 4.08115 23.64023 17.51215 1.000 22.68366 203 TYR B N 1
ATOM 4256 C CA . TYR B 1 232 ? 3.53459 24.81722 16.84765 1.000 23.09467 203 TYR B CA 1
ATOM 4257 C C . TYR B 1 232 ? 3.22946 24.55810 15.37012 1.000 22.08144 203 TYR B C 1
ATOM 4258 O O . TYR B 1 232 ? 2.09913 24.74682 14.90820 1.000 25.57123 203 TYR B O 1
ATOM 4267 N N . ALA B 1 233 ? 4.23716 24.11366 14.61488 1.000 24.90135 204 ALA B N 1
ATOM 4268 C CA . ALA B 1 233 ? 4.10181 24.01238 13.16889 1.000 24.94055 204 ALA B CA 1
ATOM 4269 C C . ALA B 1 233 ? 3.16940 22.87499 12.75203 1.000 25.83635 204 ALA B C 1
ATOM 4270 O O . ALA B 1 233 ? 2.66612 22.89051 11.62742 1.000 29.50294 204 ALA B O 1
ATOM 4272 N N . ALA B 1 234 ? 2.95330 21.88704 13.60551 1.000 21.76293 205 ALA B N 1
ATOM 4273 C CA . ALA B 1 234 ? 1.99061 20.83731 13.32336 1.000 29.90666 205 ALA B CA 1
ATOM 4274 C C . ALA B 1 234 ? 0.59437 21.19901 13.80200 1.000 27.12985 205 ALA B C 1
ATOM 4275 O O . ALA B 1 234 ? -0.31938 20.39081 13.65403 1.000 29.69226 205 ALA B O 1
ATOM 4277 N N . GLY B 1 235 ? 0.40410 22.37134 14.39654 1.000 27.25289 206 GLY B N 1
ATOM 4278 C CA . GLY B 1 235 ? -0.90271 22.70891 14.94944 1.000 27.92179 206 GLY B CA 1
ATOM 4279 C C . GLY B 1 235 ? -1.35804 21.84977 16.12928 1.000 26.57921 206 GLY B C 1
ATOM 4280 O O . GLY B 1 235 ? -2.56324 21.67344 16.33541 1.000 30.21949 206 GLY B O 1
ATOM 4281 N N . ILE B 1 236 ? -0.43452 21.33421 16.93563 1.000 23.64562 207 ILE B N 1
ATOM 4282 C CA . ILE B 1 236 ? -0.79023 20.58986 18.12830 1.000 25.89741 207 ILE B CA 1
ATOM 4283 C C . ILE B 1 236 ? -0.20266 21.29492 19.36021 1.000 30.07382 207 ILE B C 1
ATOM 4284 O O . ILE B 1 236 ? 0.68607 22.15313 19.27195 1.000 26.19837 207 ILE B O 1
ATOM 4289 N N . ASP B 1 237 ? -0.72139 20.91287 20.52599 1.000 24.07929 208 ASP B N 1
ATOM 4290 C CA . ASP B 1 237 ? -0.21781 21.35641 21.83638 1.000 27.26608 208 ASP B CA 1
ATOM 4291 C C . ASP B 1 237 ? -0.28141 20.16226 22.79862 1.000 30.21696 208 ASP B C 1
ATOM 4292 O O . ASP B 1 237 ? -1.32699 19.90475 23.39652 1.000 26.40382 208 ASP B O 1
ATOM 4297 N N . LEU B 1 238 ? 0.83356 19.43142 22.94376 1.000 22.22728 209 LEU B N 1
ATOM 4298 C CA . LEU B 1 238 ? 0.77763 18.18352 23.69538 1.000 26.26442 209 LEU B CA 1
ATOM 4299 C C . LEU B 1 238 ? 0.55024 18.47988 25.16974 1.000 26.18665 209 LEU B C 1
ATOM 4300 O O . LEU B 1 238 ? 1.08013 19.47091 25.68979 1.000 22.48309 209 LEU B O 1
ATOM 4305 N N . PRO B 1 239 ? -0.25145 17.65794 25.84888 1.000 25.99652 210 PRO B N 1
ATOM 4306 C CA . PRO B 1 239 ? -0.47423 17.83957 27.28681 1.000 24.17679 210 PRO B CA 1
ATOM 4307 C C . PRO B 1 239 ? 0.79359 17.56782 28.05566 1.000 23.26296 210 PRO B C 1
ATOM 4308 O O . PRO B 1 239 ? 1.65121 16.78685 27.63296 1.000 20.68160 210 PRO B O 1
ATOM 4312 N N . ASP B 1 240 ? 0.85399 18.17903 29.23861 1.000 22.00693 211 ASP B N 1
ATOM 4313 C CA . ASP B 1 240 ? 2.02004 18.02543 30.10346 1.000 23.43861 211 ASP B CA 1
ATOM 4314 C C . ASP B 1 240 ? 2.31888 16.55770 30.39965 1.000 23.59926 211 ASP B C 1
ATOM 4315 O O . ASP B 1 240 ? 3.47065 16.12488 30.32073 1.000 22.00477 211 ASP B O 1
ATOM 4320 N N . HIS B 1 241 ? 1.29068 15.78275 30.76798 1.000 23.01314 212 HIS B N 1
ATOM 4321 C CA . HIS B 1 241 ? 1.49760 14.39556 31.16735 1.000 25.42748 212 HIS B CA 1
ATOM 4322 C C . HIS B 1 241 ? 2.01097 13.53574 30.02011 1.000 20.55553 212 HIS B C 1
ATOM 4323 O O . HIS B 1 241 ? 2.64058 12.51075 30.27437 1.000 27.16226 212 HIS B O 1
ATOM 4330 N N . VAL B 1 242 ? 1.83651 13.97168 28.77412 1.000 23.05387 213 VAL B N 1
ATOM 4331 C CA . VAL B 1 242 ? 2.39872 13.28994 27.59348 1.000 25.04947 213 VAL B CA 1
ATOM 4332 C C . VAL B 1 242 ? 3.81638 13.78713 27.28850 1.000 21.31088 213 VAL B C 1
ATOM 4333 O O . VAL B 1 242 ? 4.76606 13.00179 27.29619 1.000 23.00585 213 VAL B O 1
ATOM 4337 N N . ILE B 1 243 ? 3.98083 15.09962 27.05111 1.000 20.75408 214 ILE B N 1
ATOM 4338 C CA . ILE B 1 243 ? 5.28713 15.64622 26.64289 1.000 21.86212 214 ILE B CA 1
ATOM 4339 C C . ILE B 1 243 ? 6.37152 15.41720 27.71050 1.000 22.98934 214 ILE B C 1
ATOM 4340 O O . ILE B 1 243 ? 7.54065 15.17523 27.37351 1.000 21.90169 214 ILE B O 1
ATOM 4345 N N . TYR B 1 244 ? 6.01464 15.45995 29.00164 1.000 20.84659 215 TYR B N 1
ATOM 4346 C CA . TYR B 1 244 ? 6.98329 15.23173 30.07451 1.000 22.44338 215 TYR B CA 1
ATOM 4347 C C . TYR B 1 244 ? 7.02372 13.78746 30.56112 1.000 25.50887 215 TYR B C 1
ATOM 4348 O O . TYR B 1 244 ? 7.69394 13.50666 31.55840 1.000 23.11737 215 TYR B O 1
ATOM 4357 N N . HIS B 1 245 ? 6.34775 12.86835 29.88348 1.000 20.78826 216 HIS B N 1
ATOM 4358 C CA . HIS B 1 245 ? 6.56296 11.44893 30.15887 1.000 21.76029 216 HIS B CA 1
ATOM 4359 C C . HIS B 1 245 ? 8.02221 11.10187 29.86143 1.000 22.93366 216 HIS B C 1
ATOM 4360 O O . HIS B 1 245 ? 8.58298 11.61810 28.89742 1.000 22.25110 216 HIS B O 1
ATOM 4367 N N . PRO B 1 246 ? 8.68244 10.29001 30.69745 1.000 25.73907 217 PRO B N 1
ATOM 4368 C CA . PRO B 1 246 ? 10.11347 10.00820 30.49096 1.000 25.56990 217 PRO B CA 1
ATOM 4369 C C . PRO B 1 246 ? 10.49869 9.47682 29.10920 1.000 25.70251 217 PRO B C 1
ATOM 4370 O O . PRO B 1 246 ? 11.60915 9.76484 28.65195 1.000 22.79609 217 PRO B O 1
ATOM 4374 N N A THR B 1 247 ? 9.62885 8.72740 28.43489 0.601 24.59322 218 THR B N 1
ATOM 4375 N N B THR B 1 247 ? 9.63822 8.70148 28.43373 0.399 24.61103 218 THR B N 1
ATOM 4376 C CA A THR B 1 247 ? 10.00329 8.19978 27.12416 0.601 24.98095 218 THR B CA 1
ATOM 4377 C CA B THR B 1 247 ? 10.01821 8.20919 27.10659 0.399 24.99316 218 THR B CA 1
ATOM 4378 C C A THR B 1 247 ? 10.04595 9.31086 26.07994 0.601 25.00774 218 THR B C 1
ATOM 4379 C C B THR B 1 247 ? 10.07725 9.34583 26.10072 0.399 24.99503 218 THR B C 1
ATOM 4380 O O A THR B 1 247 ? 10.97210 9.37044 25.27661 0.601 24.16181 218 THR B O 1
ATOM 4381 O O B THR B 1 247 ? 11.02603 9.43762 25.32262 0.399 24.19012 218 THR B O 1
ATOM 4388 N N . LEU B 1 248 ? 9.07904 10.22623 26.10454 1.000 20.98629 219 LEU B N 1
ATOM 4389 C CA . LEU B 1 248 ? 9.12523 11.35478 25.18480 1.000 25.65341 219 LEU B CA 1
ATOM 4390 C C . LEU B 1 248 ? 10.30760 12.27265 25.50723 1.000 28.08387 219 LEU B C 1
ATOM 4391 O O . LEU B 1 248 ? 11.02302 12.72175 24.59954 1.000 23.58153 219 LEU B O 1
ATOM 4396 N N . ALA B 1 249 ? 10.52566 12.54734 26.79705 1.000 20.46322 220 ALA B N 1
ATOM 4397 C CA . ALA B 1 249 ? 11.67851 13.34502 27.21853 1.000 24.04116 220 ALA B CA 1
ATOM 4398 C C . ALA B 1 249 ? 12.98588 12.71789 26.74406 1.000 27.10675 220 ALA B C 1
ATOM 4399 O O . ALA B 1 249 ? 13.91017 13.42871 26.32627 1.000 20.75636 220 ALA B O 1
ATOM 4401 N N . ALA B 1 250 ? 13.07407 11.37543 26.78388 1.000 23.81843 221 ALA B N 1
ATOM 4402 C CA . ALA B 1 250 ? 14.28578 10.69197 26.34917 1.000 21.89983 221 ALA B CA 1
ATOM 4403 C C . ALA B 1 250 ? 14.46418 10.78683 24.84530 1.000 22.97500 221 ALA B C 1
ATOM 4404 O O . ALA B 1 250 ? 15.59773 10.93891 24.36052 1.000 23.88306 221 ALA B O 1
ATOM 4406 N N . MET B 1 251 ? 13.36466 10.66846 24.08402 1.000 20.87365 222 MET B N 1
ATOM 4407 C CA . MET B 1 251 ? 13.47316 10.80735 22.63129 1.000 24.00388 222 MET B CA 1
ATOM 4408 C C . MET B 1 251 ? 13.90697 12.20376 22.24769 1.000 20.32082 222 MET B C 1
ATOM 4409 O O . MET B 1 251 ? 14.68981 12.36450 21.30680 1.000 21.34981 222 MET B O 1
ATOM 4414 N N . GLU B 1 252 ? 13.39730 13.22507 22.94991 1.000 24.04303 223 GLU B N 1
ATOM 4415 C CA . GLU B 1 252 ? 13.86206 14.59153 22.71110 1.000 20.78964 223 GLU B CA 1
ATOM 4416 C C . GLU B 1 252 ? 15.35704 14.70373 22.96480 1.000 22.60700 223 GLU B C 1
ATOM 4417 O O . GLU B 1 252 ? 16.09683 15.31789 22.18654 1.000 20.72363 223 GLU B O 1
ATOM 4423 N N . GLU B 1 253 ? 15.80962 14.17648 24.10169 1.000 22.19755 224 GLU B N 1
ATOM 4424 C CA . GLU B 1 253 ? 17.22748 14.28976 24.42425 1.000 22.46626 224 GLU B CA 1
ATOM 4425 C C . GLU B 1 253 ? 18.06798 13.58247 23.37993 1.000 24.89619 224 GLU B C 1
ATOM 4426 O O . GLU B 1 253 ? 19.09882 14.10895 22.94238 1.000 24.56655 224 GLU B O 1
ATOM 4432 N N . ALA B 1 254 ? 17.62797 12.38595 22.96188 1.000 26.14845 225 ALA B N 1
ATOM 4433 C CA . ALA B 1 254 ? 18.34671 11.62661 21.93973 1.000 22.39469 225 ALA B CA 1
ATOM 4434 C C . ALA B 1 254 ? 18.49268 12.42719 20.66445 1.000 21.94380 225 ALA B C 1
ATOM 4435 O O . ALA B 1 254 ? 19.54922 12.41042 20.01825 1.000 25.71069 225 ALA B O 1
ATOM 4437 N N . THR B 1 255 ? 17.41828 13.10938 20.27243 1.000 19.97638 226 THR B N 1
ATOM 4438 C CA . THR B 1 255 ? 17.44665 13.95195 19.09710 1.000 21.81143 226 THR B CA 1
ATOM 4439 C C . THR B 1 255 ? 18.36595 15.15212 19.32358 1.000 24.60355 226 THR B C 1
ATOM 4440 O O . THR B 1 255 ? 19.21758 15.45922 18.48157 1.000 23.08735 226 THR B O 1
ATOM 4444 N N . ASN B 1 256 ? 18.23052 15.81055 20.47725 1.000 23.07200 227 ASN B N 1
ATOM 4445 C CA . ASN B 1 256 ? 19.09781 16.94319 20.82055 1.000 20.44621 227 ASN B CA 1
ATOM 4446 C C . ASN B 1 256 ? 20.55975 16.52793 20.65848 1.000 21.55152 227 ASN B C 1
ATOM 4447 O O . ASN B 1 256 ? 21.31689 17.12668 19.89148 1.000 21.00556 227 ASN B O 1
ATOM 4452 N N . ASP B 1 257 ? 20.94043 15.43552 21.32820 1.000 23.10635 228 ASP B N 1
ATOM 4453 C CA . ASP B 1 257 ? 22.30474 14.92773 21.24449 1.000 24.72852 228 ASP B CA 1
ATOM 4454 C C . ASP B 1 257 ? 22.71482 14.57894 19.80440 1.000 27.14895 228 ASP B C 1
ATOM 4455 O O . ASP B 1 257 ? 23.86065 14.83054 19.39561 1.000 23.25928 228 ASP B O 1
ATOM 4460 N N . LEU B 1 258 ? 21.82713 13.96602 19.01514 1.000 22.96191 229 LEU B N 1
ATOM 4461 C CA . LEU B 1 258 ? 22.25541 13.64284 17.64248 1.000 27.20971 229 LEU B CA 1
ATOM 4462 C C . LEU B 1 258 ? 22.65187 14.91529 16.88738 1.000 21.75595 229 LEU B C 1
ATOM 4463 O O . LEU B 1 258 ? 23.77758 15.04349 16.40476 1.000 23.56207 229 LEU B O 1
ATOM 4468 N N . VAL B 1 259 ? 21.71341 15.85123 16.78655 1.000 22.84231 230 VAL B N 1
ATOM 4469 C CA . VAL B 1 259 ? 21.89969 17.11474 16.08921 1.000 20.34812 230 VAL B CA 1
ATOM 4470 C C . VAL B 1 259 ? 23.10924 17.85707 16.64553 1.000 27.44947 230 VAL B C 1
ATOM 4471 O O . VAL B 1 259 ? 23.94855 18.39813 15.89656 1.000 24.49783 230 VAL B O 1
ATOM 4475 N N . THR B 1 260 ? 23.20609 17.91263 17.97622 1.000 22.97613 231 THR B N 1
ATOM 4476 C CA . THR B 1 260 ? 24.23408 18.72939 18.61744 1.000 24.65792 231 THR B CA 1
ATOM 4477 C C . THR B 1 260 ? 25.60574 18.08546 18.51538 1.000 24.91819 231 THR B C 1
ATOM 4478 O O . THR B 1 260 ? 26.57156 18.73567 18.08849 1.000 24.60093 231 THR B O 1
ATOM 4482 N N . TRP B 1 261 ? 25.72470 16.80017 18.89095 1.000 21.39304 232 TRP B N 1
ATOM 4483 C CA . TRP B 1 261 ? 27.04007 16.18343 18.78744 1.000 25.05368 232 TRP B CA 1
ATOM 4484 C C . TRP B 1 261 ? 27.48164 16.03771 17.32960 1.000 26.61579 232 TRP B C 1
ATOM 4485 O O . TRP B 1 261 ? 28.68603 16.12877 17.03456 1.000 25.82923 232 TRP B O 1
ATOM 4496 N N . SER B 1 262 ? 26.55126 15.83849 16.39463 1.000 25.52630 233 SER B N 1
ATOM 4497 C CA . SER B 1 262 ? 27.00450 15.84221 15.00248 1.000 24.83666 233 SER B CA 1
ATOM 4498 C C . SER B 1 262 ? 27.43114 17.24461 14.58990 1.000 29.24649 233 SER B C 1
ATOM 4499 O O . SER B 1 262 ? 28.44615 17.41810 13.89497 1.000 27.80928 233 SER B O 1
ATOM 4502 N N . ASN B 1 263 ? 26.71618 18.25905 15.06284 1.000 26.94289 234 ASN B N 1
ATOM 4503 C CA . ASN B 1 263 ? 27.18410 19.61330 14.81844 1.000 26.94556 234 ASN B CA 1
ATOM 4504 C C . ASN B 1 263 ? 28.59153 19.83591 15.35898 1.000 24.04061 234 ASN B C 1
ATOM 4505 O O . ASN B 1 263 ? 29.39640 20.52055 14.72034 1.000 27.53890 234 ASN B O 1
ATOM 4510 N N . ASP B 1 264 ? 28.91436 19.27137 16.51511 1.000 23.20288 235 ASP B N 1
ATOM 4511 C CA . ASP B 1 264 ? 30.27104 19.42989 17.02894 1.000 25.98083 235 ASP B CA 1
ATOM 4512 C C . ASP B 1 264 ? 31.30329 18.89357 16.04065 1.000 30.34128 235 ASP B C 1
ATOM 4513 O O . ASP B 1 264 ? 32.35652 19.51145 15.83446 1.000 24.42081 235 ASP B O 1
ATOM 4518 N N . ILE B 1 265 ? 31.01997 17.74302 15.41983 1.000 30.87816 236 ILE B N 1
ATOM 4519 C CA . ILE B 1 265 ? 31.91625 17.23074 14.38063 1.000 29.68271 236 ILE B CA 1
ATOM 4520 C C . ILE B 1 265 ? 31.96269 18.17938 13.17878 1.000 27.70393 236 ILE B C 1
ATOM 4521 O O . ILE B 1 265 ? 33.04588 18.61635 12.76175 1.000 30.77327 236 ILE B O 1
ATOM 4526 N N . PHE B 1 266 ? 30.79593 18.52420 12.61055 1.000 24.06122 237 PHE B N 1
ATOM 4527 C CA . PHE B 1 266 ? 30.77242 19.31670 11.38508 1.000 24.48136 237 PHE B CA 1
ATOM 4528 C C . PHE B 1 266 ? 31.31511 20.73535 11.60358 1.000 26.92267 237 PHE B C 1
ATOM 4529 O O . PHE B 1 266 ? 31.83533 21.34317 10.65736 1.000 24.49382 237 PHE B O 1
ATOM 4537 N N . SER B 1 267 ? 31.16510 21.28805 12.81469 1.000 23.90340 238 SER B N 1
ATOM 4538 C CA . SER B 1 267 ? 31.52340 22.68128 13.07731 1.000 27.36883 238 SER B CA 1
ATOM 4539 C C . SER B 1 267 ? 32.84943 22.80178 13.82269 1.000 26.20702 238 SER B C 1
ATOM 4540 O O . SER B 1 267 ? 33.26595 23.91407 14.13845 1.000 26.80928 238 SER B O 1
ATOM 4543 N N . TYR B 1 268 ? 33.53134 21.68938 14.09936 1.000 25.20746 239 TYR B N 1
ATOM 4544 C CA . TYR B 1 268 ? 34.81803 21.79743 14.76599 1.000 24.11533 239 TYR B CA 1
ATOM 4545 C C . TYR B 1 268 ? 35.77624 22.67278 13.95562 1.000 31.12820 239 TYR B C 1
ATOM 4546 O O . TYR B 1 268 ? 36.53414 23.47330 14.52147 1.000 30.00112 239 TYR B O 1
ATOM 4555 N N . ASN B 1 269 ? 35.71532 22.58740 12.62202 1.000 32.88338 240 ASN B N 1
ATOM 4556 C CA . ASN B 1 269 ? 36.68695 23.32532 11.81366 1.000 29.56403 240 ASN B CA 1
ATOM 4557 C C . ASN B 1 269 ? 36.50663 24.83675 11.97833 1.000 29.17088 240 ASN B C 1
ATOM 4558 O O . ASN B 1 269 ? 37.45402 25.53787 12.36761 1.000 27.27490 240 ASN B O 1
ATOM 4563 N N . LYS B 1 270 ? 35.28551 25.36032 11.77270 1.000 26.64094 241 LYS B N 1
ATOM 4564 C CA . LYS B 1 270 ? 35.11831 26.80439 11.91930 1.000 30.52670 241 LYS B CA 1
ATOM 4565 C C . LYS B 1 270 ? 35.35526 27.25918 13.35259 1.000 32.49099 241 LYS B C 1
ATOM 4566 O O . LYS B 1 270 ? 35.73736 28.42383 13.56980 1.000 24.61445 241 LYS B O 1
ATOM 4572 N N . GLU B 1 271 ? 35.11961 26.37335 14.34133 1.000 31.91914 242 GLU B N 1
ATOM 4573 C CA . GLU B 1 271 ? 35.20514 26.76727 15.75709 1.000 28.89211 242 GLU B CA 1
ATOM 4574 C C . GLU B 1 271 ? 36.65243 26.76930 16.25925 1.000 27.58182 242 GLU B C 1
ATOM 4575 O O . GLU B 1 271 ? 37.02720 27.65563 17.03773 1.000 27.59705 242 GLU B O 1
ATOM 4581 N N . GLN B 1 272 ? 37.49525 25.80993 15.80803 1.000 21.55864 243 GLN B N 1
ATOM 4582 C CA . GLN B 1 272 ? 38.88503 25.78360 16.26819 1.000 29.03901 243 GLN B CA 1
ATOM 4583 C C . GLN B 1 272 ? 39.70248 26.97946 15.74155 1.000 26.84211 243 GLN B C 1
ATOM 4584 O O . GLN B 1 272 ? 40.79945 27.23978 16.26614 1.000 26.97188 243 GLN B O 1
ATOM 4590 N N . VAL B 1 273 ? 39.19410 27.69283 14.72774 1.000 26.36199 244 VAL B N 1
ATOM 4591 C CA . VAL B 1 273 ? 39.90093 28.85688 14.18091 1.000 31.59535 244 VAL B CA 1
ATOM 4592 C C . VAL B 1 273 ? 40.21368 29.85324 15.29701 1.000 32.99549 244 VAL B C 1
ATOM 4593 O O . VAL B 1 273 ? 41.34229 30.36254 15.39744 1.000 29.13953 244 VAL B O 1
ATOM 4597 N N . THR B 1 274 ? 39.23359 30.10659 16.18038 1.000 29.47192 245 THR B N 1
ATOM 4598 C CA . THR B 1 274 ? 39.38516 30.99395 17.33214 1.000 28.26986 245 THR B CA 1
ATOM 4599 C C . THR B 1 274 ? 39.57065 30.22863 18.65660 1.000 27.94442 245 THR B C 1
ATOM 4600 O O . THR B 1 274 ? 39.30391 30.78433 19.72592 1.000 27.72100 245 THR B O 1
ATOM 4604 N N . ASP B 1 275 ? 40.01423 28.96067 18.59468 1.000 25.67152 246 ASP B N 1
ATOM 4605 C CA . ASP B 1 275 ? 40.20939 28.08089 19.76073 1.000 30.03025 246 ASP B CA 1
ATOM 4606 C C . ASP B 1 275 ? 38.98027 28.01969 20.67478 1.000 29.78098 246 ASP B C 1
ATOM 4607 O O . ASP B 1 275 ? 39.10277 27.89919 21.90142 1.000 30.02401 246 ASP B O 1
ATOM 4612 N N . ASP B 1 276 ? 37.79849 28.09086 20.07588 1.000 26.99663 247 ASP B N 1
ATOM 4613 C CA . ASP B 1 276 ? 36.54803 27.84014 20.78293 1.000 29.49621 247 ASP B CA 1
ATOM 4614 C C . ASP B 1 276 ? 36.53367 26.40541 21.28565 1.000 29.55620 247 ASP B C 1
ATOM 4615 O O . ASP B 1 276 ? 36.53852 25.46350 20.49098 1.000 32.75812 247 ASP B O 1
ATOM 4620 N N . THR B 1 277 ? 36.51221 26.23048 22.60957 1.000 27.58350 248 THR B N 1
ATOM 4621 C CA . THR B 1 277 ? 36.52999 24.89420 23.19775 1.000 26.21135 248 THR B CA 1
ATOM 4622 C C . THR B 1 277 ? 35.14229 24.37171 23.59661 1.000 27.34269 248 THR B C 1
ATOM 4623 O O . THR B 1 277 ? 35.06182 23.30814 24.24317 1.000 28.89803 248 THR B O 1
ATOM 4627 N N . HIS B 1 278 ? 34.06553 25.08544 23.25119 1.000 25.13941 249 HIS B N 1
ATOM 4628 C CA . HIS B 1 278 ? 32.68830 24.62808 23.48566 1.000 23.14167 249 HIS B CA 1
ATOM 4629 C C . HIS B 1 278 ? 32.29747 23.67168 22.35911 1.000 21.84336 249 HIS B C 1
ATOM 4630 O O . HIS B 1 278 ? 31.56905 24.00606 21.41669 1.000 22.57534 249 HIS B O 1
ATOM 4637 N N . ASN B 1 279 ? 32.87622 22.47669 22.43882 1.000 23.29779 250 ASN B N 1
ATOM 4638 C CA . ASN B 1 279 ? 32.82084 21.47373 21.37870 1.000 23.62526 250 ASN B CA 1
ATOM 4639 C C . ASN B 1 279 ? 33.36560 20.17294 21.96359 1.000 24.60961 250 ASN B C 1
ATOM 4640 O O . ASN B 1 279 ? 34.40707 20.18114 22.61986 1.000 21.99386 250 ASN B O 1
ATOM 4645 N N . MET B 1 280 ? 32.66649 19.05440 21.77771 1.000 21.53833 251 MET B N 1
ATOM 4646 C CA . MET B 1 280 ? 33.10839 17.83288 22.46694 1.000 23.90463 251 MET B CA 1
ATOM 4647 C C . MET B 1 280 ? 34.52241 17.37607 22.07869 1.0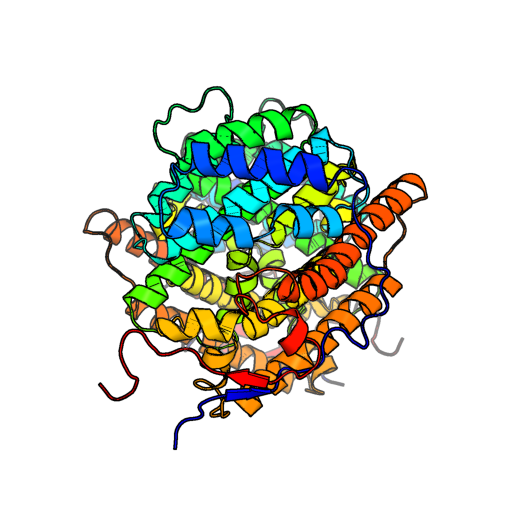00 26.58731 251 MET B C 1
ATOM 4648 O O . MET B 1 280 ? 35.17748 16.66896 22.85500 1.000 26.52244 251 MET B O 1
ATOM 4653 N N . ILE B 1 281 ? 35.00629 17.73474 20.89778 1.000 29.62836 252 ILE B N 1
ATOM 4654 C CA . ILE B 1 281 ? 36.29578 17.22220 20.43809 1.000 27.75360 252 ILE B CA 1
ATOM 4655 C C . ILE B 1 281 ? 37.44454 17.76504 21.30196 1.000 31.48848 252 ILE B C 1
ATOM 4656 O O . ILE B 1 281 ? 38.17879 16.95876 21.89478 1.000 29.40241 252 ILE B O 1
ATOM 4661 N N . PRO B 1 282 ? 37.65350 19.08828 21.44644 1.000 28.91178 253 PRO B N 1
ATOM 4662 C CA . PRO B 1 282 ? 38.73392 19.52656 22.35730 1.000 27.40407 253 PRO B CA 1
ATOM 4663 C C . PRO B 1 282 ? 38.47973 19.11202 23.79506 1.000 29.12021 253 PRO B C 1
ATOM 4664 O O . PRO B 1 282 ? 39.43044 18.86304 24.54914 1.000 31.21242 253 PRO B O 1
ATOM 4668 N N . VAL B 1 283 ? 37.20928 19.01817 24.20133 1.000 28.31403 254 VAL B N 1
ATOM 4669 C CA . VAL B 1 283 ? 36.89660 18.55349 25.54752 1.000 19.98306 254 VAL B CA 1
ATOM 4670 C C . VAL B 1 283 ? 37.45426 17.14946 25.75671 1.000 30.40698 254 VAL B C 1
ATOM 4671 O O . VAL B 1 283 ? 38.12942 16.86326 26.75450 1.000 33.63536 254 VAL B O 1
ATOM 4675 N N . LEU B 1 284 ? 37.15935 16.24970 24.81444 1.000 30.92992 255 LEU B N 1
ATOM 4676 C CA . LEU B 1 284 ? 37.64977 14.87716 24.90601 1.000 32.29540 255 LEU B CA 1
ATOM 4677 C C . LEU B 1 284 ? 39.16771 14.83590 24.83232 1.000 34.57458 255 LEU B C 1
ATOM 4678 O O . LEU B 1 284 ? 39.82732 14.15978 25.63325 1.000 36.51399 255 LEU B O 1
ATOM 4683 N N . MET B 1 285 ? 39.74504 15.56455 23.87632 1.000 33.93538 256 MET B N 1
ATOM 4684 C CA . MET B 1 285 ? 41.20043 15.53940 23.74588 1.000 40.91170 256 MET B CA 1
ATOM 4685 C C . MET B 1 285 ? 41.87354 15.90851 25.05819 1.000 33.49406 256 MET B C 1
ATOM 4686 O O . MET B 1 285 ? 42.84093 15.26036 25.47301 1.000 34.28617 256 MET B O 1
ATOM 4691 N N . ARG B 1 286 ? 41.34672 16.91177 25.75547 1.000 34.19530 257 ARG B N 1
ATOM 4692 C CA . ARG B 1 286 ? 41.97193 17.31986 27.00646 1.000 38.39142 257 ARG B CA 1
ATOM 4693 C C . ARG B 1 286 ? 41.69166 16.31178 28.11333 1.000 38.40665 257 ARG B C 1
ATOM 4694 O O . ARG B 1 286 ? 42.60664 15.89149 28.83173 1.000 40.80055 257 ARG B O 1
ATOM 4702 N N . GLU B 1 287 ? 40.42432 15.92534 28.28768 1.000 41.74982 258 GLU B N 1
ATOM 4703 C CA . GLU B 1 287 ? 40.09212 15.03659 29.39464 1.000 37.35330 258 GLU B CA 1
ATOM 4704 C C . GLU B 1 287 ? 40.73984 13.66277 29.23675 1.000 40.03825 258 GLU B C 1
ATOM 4705 O O . GLU B 1 287 ? 41.22679 13.09346 30.21612 1.000 40.22718 258 GLU B O 1
ATOM 4711 N N . ARG B 1 288 ? 40.73941 13.10094 28.02787 1.000 39.97421 259 ARG B N 1
ATOM 4712 C CA . ARG B 1 288 ? 41.06795 11.68851 27.86220 1.000 38.30249 259 ARG B CA 1
ATOM 4713 C C . ARG B 1 288 ? 42.34704 11.43341 27.08596 1.000 42.31638 259 ARG B C 1
ATOM 4714 O O . ARG B 1 288 ? 42.67399 10.27286 26.82410 1.000 42.53826 259 ARG B O 1
ATOM 4722 N N . GLY B 1 289 ? 43.07902 12.47600 26.71594 1.000 42.30625 260 GLY B N 1
ATOM 4723 C CA . GLY B 1 289 ? 44.29146 12.27418 25.94606 1.000 45.27207 260 GLY B CA 1
ATOM 4724 C C . GLY B 1 289 ? 44.10199 11.76559 24.53175 1.000 42.17085 260 GLY B C 1
ATOM 4725 O O . GLY B 1 289 ? 45.04962 11.23585 23.95272 1.000 49.48940 260 GLY B O 1
ATOM 4726 N N . LEU B 1 290 ? 42.91378 11.91531 23.94878 1.000 42.93209 261 LEU B N 1
ATOM 4727 C CA . LEU B 1 290 ? 42.66773 11.45425 22.58689 1.000 34.56351 261 LEU B CA 1
ATOM 4728 C C . LEU B 1 290 ? 43.29979 12.41514 21.59235 1.000 43.23982 261 LEU B C 1
ATOM 4729 O O . LEU B 1 290 ? 43.28056 13.63089 21.79403 1.000 37.38635 261 LEU B O 1
ATOM 4734 N N . ASP B 1 291 ? 43.84244 11.88249 20.49955 1.000 35.79667 262 ASP B N 1
ATOM 4735 C CA . ASP B 1 291 ? 44.25993 12.80288 19.45388 1.000 35.86206 262 ASP B CA 1
ATOM 4736 C C . ASP B 1 291 ? 43.01992 13.23920 18.66323 1.000 33.28092 262 ASP B C 1
ATOM 4737 O O . ASP B 1 291 ? 41.89620 12.84552 18.98499 1.000 36.56074 262 ASP B O 1
ATOM 4742 N N . LEU B 1 292 ? 43.19511 14.06534 17.62460 1.000 34.20046 263 LEU B N 1
ATOM 4743 C CA . LEU B 1 292 ? 42.03343 14.63863 16.94050 1.000 34.04255 263 LEU B CA 1
ATOM 4744 C C . LEU B 1 292 ? 41.11858 13.54952 16.37392 1.000 38.17617 263 LEU B C 1
ATOM 4745 O O . LEU B 1 292 ? 39.92132 13.51916 16.66803 1.000 31.41885 263 LEU B O 1
ATOM 4750 N N . GLN B 1 293 ? 41.65755 12.64725 15.54248 1.000 38.49047 264 GLN B N 1
ATOM 4751 C CA . GLN B 1 293 ? 40.80351 11.61033 14.95981 1.000 37.66896 264 GLN B CA 1
ATOM 4752 C C . GLN B 1 293 ? 40.21347 10.70851 16.03420 1.000 31.74461 264 GLN B C 1
ATOM 4753 O O . GLN B 1 293 ? 39.08310 10.23194 15.89529 1.000 36.30753 264 GLN B O 1
ATOM 4759 N N . GLY B 1 294 ? 40.97397 10.43772 17.09820 1.000 34.16818 265 GLY B N 1
ATOM 4760 C CA . GLY B 1 294 ? 40.42853 9.64685 18.19076 1.000 36.33685 265 GLY B CA 1
ATOM 4761 C C . GLY B 1 294 ? 39.21839 10.31252 18.82986 1.000 35.89727 265 GLY B C 1
ATOM 4762 O O . GLY B 1 294 ? 38.19924 9.66658 19.08810 1.000 31.98939 265 GLY B O 1
ATOM 4763 N N . ALA B 1 295 ? 39.30493 11.62095 19.06440 1.000 31.47025 266 ALA B N 1
ATOM 4764 C CA . ALA B 1 295 ? 38.16799 12.34684 19.62120 1.000 30.58689 266 ALA B CA 1
ATOM 4765 C C . ALA B 1 295 ? 37.00218 12.33869 18.64941 1.000 34.53010 266 ALA B C 1
ATOM 4766 O O . ALA B 1 295 ? 35.87781 11.96941 19.01203 1.000 34.86527 266 ALA B O 1
ATOM 4768 N N . VAL B 1 296 ? 37.27192 12.70021 17.39035 1.000 32.12522 267 VAL B N 1
ATOM 4769 C CA . VAL B 1 296 ? 36.25487 12.69854 16.34232 1.000 29.43949 267 VAL B CA 1
ATOM 4770 C C . VAL B 1 296 ? 35.54202 11.34758 16.25959 1.000 35.36622 267 VAL B C 1
ATOM 4771 O O . VAL B 1 296 ? 34.30716 11.28215 16.17850 1.000 32.86206 267 VAL B O 1
ATOM 4775 N N . ASP B 1 297 ? 36.30338 10.25144 16.25208 1.000 31.87374 268 ASP B N 1
ATOM 4776 C CA . ASP B 1 297 ? 35.66648 8.93739 16.14128 1.000 38.16472 268 ASP B CA 1
ATOM 4777 C C . ASP B 1 297 ? 34.82303 8.62778 17.37301 1.000 38.64225 268 ASP B C 1
ATOM 4778 O O . ASP B 1 297 ? 33.75047 8.02841 17.25251 1.000 38.87252 268 ASP B O 1
ATOM 4783 N N . PHE B 1 298 ? 35.31761 8.97054 18.56937 1.000 33.75456 269 PHE B N 1
ATOM 4784 C CA . PHE B 1 298 ? 34.53886 8.76607 19.79391 1.000 36.74447 269 PHE B CA 1
ATOM 4785 C C . PHE B 1 298 ? 33.17981 9.48411 19.71570 1.000 40.95996 269 PHE B C 1
ATOM 4786 O O . PHE B 1 298 ? 32.13713 8.91675 20.08402 1.000 32.23598 269 PHE B O 1
ATOM 4794 N N . VAL B 1 299 ? 33.17299 10.73692 19.24583 1.000 34.46926 270 VAL B N 1
ATOM 4795 C CA . VAL B 1 299 ? 31.91417 11.46618 19.07646 1.000 30.86819 270 VAL B CA 1
ATOM 4796 C C . VAL B 1 299 ? 31.05043 10.80497 18.00846 1.000 35.31711 270 VAL B C 1
ATOM 4797 O O . VAL B 1 299 ? 29.82134 10.73922 18.13594 1.000 34.19717 270 VAL B O 1
ATOM 4801 N N . GLY B 1 300 ? 31.66709 10.32009 16.92799 1.000 30.36765 271 GLY B N 1
ATOM 4802 C CA . GLY B 1 300 ? 30.88717 9.66416 15.89074 1.000 30.86721 271 GLY B CA 1
ATOM 4803 C C . GLY B 1 300 ? 30.14660 8.43728 16.39858 1.000 32.04112 271 GLY B C 1
ATOM 4804 O O . GLY B 1 300 ? 29.00919 8.16674 15.99083 1.000 27.37855 271 GLY B O 1
ATOM 4805 N N . ARG B 1 301 ? 30.79489 7.67595 17.28443 1.000 28.90531 272 ARG B N 1
ATOM 4806 C CA . ARG B 1 301 ? 30.17201 6.51959 17.92125 1.000 34.23607 272 ARG B CA 1
ATOM 4807 C C . ARG B 1 301 ? 28.98584 6.95243 18.76895 1.000 37.02909 272 ARG B C 1
ATOM 4808 O O . ARG B 1 301 ? 27.89635 6.38495 18.66074 1.000 31.00765 272 ARG B O 1
ATOM 4816 N N . LEU B 1 302 ? 29.17893 7.99833 19.59262 1.000 37.61502 273 LEU B N 1
ATOM 4817 C CA . LEU B 1 302 ? 28.08599 8.58808 20.35525 1.000 26.04727 273 LEU B CA 1
ATOM 4818 C C . LEU B 1 302 ? 26.90003 8.93856 19.46432 1.000 28.83253 273 LEU B C 1
ATOM 4819 O O . LEU B 1 302 ? 25.74258 8.71670 19.84445 1.000 31.53841 273 LEU B O 1
ATOM 4824 N N . CYS B 1 303 ? 27.15885 9.46383 18.26686 1.000 26.74670 274 CYS B N 1
ATOM 4825 C CA . CYS B 1 303 ? 26.05999 9.80099 17.35814 1.000 26.83473 274 CYS B CA 1
ATOM 4826 C C . CYS B 1 303 ? 25.26919 8.56327 16.92842 1.000 32.46010 274 CYS B C 1
ATOM 4827 O O . CYS B 1 303 ? 24.03029 8.56841 16.94897 1.000 28.36733 274 CYS B O 1
ATOM 4830 N N . LYS B 1 304 ? 25.95952 7.49650 16.50769 1.000 34.68983 275 LYS B N 1
ATOM 4831 C CA . LYS B 1 304 ? 25.22689 6.27423 16.15913 1.000 32.18840 275 LYS B CA 1
ATOM 4832 C C . LYS B 1 304 ? 24.43035 5.79045 17.36668 1.000 33.90610 275 LYS B C 1
ATOM 4833 O O . LYS B 1 304 ? 23.24239 5.47411 17.25390 1.000 34.73210 275 LYS B O 1
ATOM 4839 N N . GLY B 1 305 ? 25.07261 5.77125 18.53962 1.000 31.40618 276 GLY B N 1
ATOM 4840 C CA . GLY B 1 305 ? 24.41383 5.31241 19.75703 1.000 33.00088 276 GLY B CA 1
ATOM 4841 C C . GLY B 1 305 ? 23.18122 6.11864 20.14351 1.000 36.90471 276 GLY B C 1
ATOM 4842 O O . GLY B 1 305 ? 22.24440 5.58385 20.74315 1.000 29.19588 276 GLY B O 1
ATOM 4843 N N . THR B 1 306 ? 23.14450 7.41316 19.80846 1.000 31.78267 277 THR B N 1
ATOM 4844 C CA . THR B 1 306 ? 21.96194 8.16304 20.20789 1.000 28.07049 277 THR B CA 1
ATOM 4845 C C . THR B 1 306 ? 20.80548 7.95671 19.23177 1.000 26.78064 277 THR B C 1
ATOM 4846 O O . THR B 1 306 ? 19.64640 8.08869 19.62876 1.000 24.54194 277 THR B O 1
ATOM 4850 N N . ILE B 1 307 ? 21.08086 7.61032 17.96793 1.000 25.90689 278 ILE B N 1
ATOM 4851 C CA . ILE B 1 307 ? 19.97923 7.25679 17.08130 1.000 25.07675 278 ILE B CA 1
ATOM 4852 C C . ILE B 1 307 ? 19.38826 5.91785 17.51201 1.000 26.31383 278 ILE B C 1
ATOM 4853 O O . ILE B 1 307 ? 18.16768 5.72980 17.49862 1.000 28.15360 278 ILE B O 1
ATOM 4858 N N . GLU B 1 308 ? 20.23225 5.00468 17.99309 1.000 29.96975 279 GLU B N 1
ATOM 4859 C CA . GLU B 1 308 ? 19.72183 3.74536 18.54077 1.000 34.18453 279 GLU B CA 1
ATOM 4860 C C . GLU B 1 308 ? 18.90465 3.97845 19.80684 1.000 32.28468 279 GLU B C 1
ATOM 4861 O O . GLU B 1 308 ? 17.85005 3.36223 19.99365 1.000 32.35892 279 GLU B O 1
ATOM 4867 N N . ARG B 1 309 ? 19.36459 4.88180 20.67667 1.000 27.30467 280 ARG B N 1
ATOM 4868 C CA . ARG B 1 309 ? 18.55281 5.29450 21.81308 1.000 26.14746 280 ARG B CA 1
ATOM 4869 C C . ARG B 1 309 ? 17.18891 5.78964 21.36338 1.000 25.81583 280 ARG B C 1
ATOM 4870 O O . ARG B 1 309 ? 16.16228 5.41297 21.93668 1.000 26.64842 280 ARG B O 1
ATOM 4878 N N . PHE B 1 310 ? 17.17093 6.67674 20.36265 1.000 22.40191 281 PHE B N 1
ATOM 4879 C CA . PHE B 1 310 ? 15.91793 7.22113 19.84089 1.000 27.44049 281 PHE B CA 1
ATOM 4880 C C . PHE B 1 310 ? 14.97306 6.10616 19.38631 1.000 32.59899 281 PHE B C 1
ATOM 4881 O O . PHE B 1 310 ? 13.79096 6.08521 19.76767 1.000 28.39638 281 PHE B O 1
ATOM 4889 N N . GLU B 1 311 ? 15.47387 5.17577 18.55399 1.000 29.45385 282 GLU B N 1
ATOM 4890 C CA . GLU B 1 311 ? 14.62969 4.05904 18.10788 1.000 28.84924 282 GLU B CA 1
ATOM 4891 C C . GLU B 1 311 ? 14.22153 3.16560 19.28034 1.000 28.45892 282 GLU B C 1
ATOM 4892 O O . GLU B 1 311 ? 13.10100 2.64622 19.31828 1.000 32.57310 282 GLU B O 1
ATOM 4898 N N . THR B 1 312 ? 15.11663 2.95645 20.23886 1.000 26.01194 283 THR B N 1
ATOM 4899 C CA . THR B 1 312 ? 14.77807 2.10070 21.38002 1.000 27.76594 283 THR B CA 1
ATOM 4900 C C . THR B 1 312 ? 13.66426 2.68887 22.24595 1.000 32.41077 283 THR B C 1
ATOM 4901 O O . THR B 1 312 ? 12.79787 1.95446 22.74856 1.000 27.68155 283 THR B O 1
ATOM 4905 N N . GLU B 1 313 ? 13.67687 4.00539 22.45704 1.000 27.94810 284 GLU B N 1
ATOM 4906 C CA . GLU B 1 313 ? 12.57737 4.62712 23.19688 1.000 31.87428 284 GLU B CA 1
ATOM 4907 C C . GLU B 1 313 ? 11.30468 4.68240 22.35994 1.000 30.58555 284 GLU B C 1
ATOM 4908 O O . GLU B 1 313 ? 10.20053 4.56676 22.90396 1.000 31.74211 284 GLU B O 1
ATOM 4914 N N . ARG B 1 314 ? 11.44376 4.84012 21.04201 1.000 25.76973 285 ARG B N 1
ATOM 4915 C CA . ARG B 1 314 ? 10.28852 4.80610 20.15284 1.000 30.40029 285 ARG B CA 1
ATOM 4916 C C . ARG B 1 314 ? 9.47318 3.53589 20.36597 1.000 32.78992 285 ARG B C 1
ATOM 4917 O O . ARG B 1 314 ? 8.23942 3.57289 20.42005 1.000 29.59252 285 ARG B O 1
ATOM 4925 N N . ALA B 1 315 ? 10.15881 2.40313 20.51549 1.000 33.72193 286 ALA B N 1
ATOM 4926 C CA . ALA B 1 315 ? 9.48289 1.14269 20.79591 1.000 38.41372 286 ALA B CA 1
ATOM 4927 C C . ALA B 1 315 ? 8.79577 1.15925 22.15691 1.000 44.02121 286 ALA B C 1
ATOM 4928 O O . ALA B 1 315 ? 7.73299 0.55288 22.31733 1.000 52.10800 286 ALA B O 1
ATOM 4930 N N . ARG B 1 316 ? 9.37857 1.83902 23.13898 1.000 34.66306 287 ARG B N 1
ATOM 4931 C CA . ARG B 1 316 ? 8.85333 1.89697 24.50096 1.000 41.73417 287 ARG B CA 1
ATOM 4932 C C . ARG B 1 316 ? 7.65988 2.82844 24.66326 1.000 37.17136 287 ARG B C 1
ATOM 4933 O O . ARG B 1 316 ? 7.17108 2.96141 25.78807 1.000 33.53841 287 ARG B O 1
ATOM 4941 N N . LEU B 1 317 ? 7.19342 3.49193 23.61172 1.000 37.09415 288 LEU B N 1
ATOM 4942 C CA . LEU B 1 317 ? 6.21423 4.54725 23.81382 1.000 33.71571 288 LEU B CA 1
ATOM 4943 C C . LEU B 1 317 ? 4.91988 3.96339 24.37865 1.000 39.74357 288 LEU B C 1
ATOM 4944 O O . LEU B 1 317 ? 4.43311 2.94341 23.85869 1.000 34.25454 288 LEU B O 1
ATOM 4949 N N . PRO B 1 318 ? 4.32519 4.56915 25.41669 1.000 30.06014 289 PRO B N 1
ATOM 4950 C CA . PRO B 1 318 ? 2.99924 4.12334 25.87492 1.000 30.53262 289 PRO B CA 1
ATOM 4951 C C . PRO B 1 318 ? 1.90544 4.63963 24.94416 1.000 29.97244 289 PRO B C 1
ATOM 4952 O O . PRO B 1 318 ? 2.15606 5.32637 23.94060 1.000 27.40805 289 PRO B O 1
ATOM 4956 N N . SER B 1 319 ? 0.66689 4.30250 25.29938 1.000 22.65979 290 SER B N 1
ATOM 4957 C CA . SER B 1 319 ? -0.50317 4.73967 24.54552 1.000 30.06185 290 SER B CA 1
ATOM 4958 C C . SER B 1 319 ? -1.37859 5.58046 25.44849 1.000 30.33086 290 SER B C 1
ATOM 4959 O O . SER B 1 319 ? -1.66415 5.18663 26.58556 1.000 30.07129 290 SER B O 1
ATOM 4962 N N . TRP B 1 320 ? -1.79970 6.72607 24.93378 1.000 25.69738 291 TRP B N 1
ATOM 4963 C CA . TRP B 1 320 ? -2.80454 7.57661 25.54693 1.000 27.63548 291 TRP B CA 1
ATOM 4964 C C . TRP B 1 320 ? -4.07331 7.63394 24.69611 1.000 25.89958 291 TRP B C 1
ATOM 4965 O O . TRP B 1 320 ? -4.76632 8.65252 24.68043 1.000 30.35376 291 TRP B O 1
ATOM 4976 N N . GLY B 1 321 ? -4.40929 6.54515 24.00775 1.000 32.05692 292 GLY B N 1
ATOM 4977 C CA . GLY B 1 321 ? -5.61432 6.52000 23.20013 1.000 32.19220 292 GLY B CA 1
ATOM 4978 C C . GLY B 1 321 ? -5.40411 7.15449 21.83436 1.000 33.04587 292 GLY B C 1
ATOM 4979 O O . GLY B 1 321 ? -4.41659 7.86601 21.59521 1.000 32.28738 292 GLY B O 1
ATOM 4980 N N . PRO B 1 322 ? -6.36274 6.93897 20.92031 1.000 34.06583 293 PRO B N 1
ATOM 4981 C CA . PRO B 1 322 ? -6.12287 7.28285 19.49491 1.000 32.97045 293 PRO B CA 1
ATOM 4982 C C . PRO B 1 322 ? -5.76901 8.73626 19.19434 1.000 31.81594 293 PRO B C 1
ATOM 4983 O O . PRO B 1 322 ? -4.82983 8.95884 18.42370 1.000 31.27385 293 PRO B O 1
ATOM 4987 N N . GLU B 1 323 ? -6.54044 9.71754 19.69656 1.000 24.77599 294 GLU B N 1
ATOM 4988 C CA A GLU B 1 323 ? -6.31440 11.11483 19.33638 0.407 29.89204 294 GLU B CA 1
ATOM 4989 C CA B GLU B 1 323 ? -6.31352 11.11844 19.33843 0.593 29.85949 294 GLU B CA 1
ATOM 4990 C C . GLU B 1 323 ? -4.93631 11.58237 19.79439 1.000 30.66124 294 GLU B C 1
ATOM 4991 O O . GLU B 1 323 ? -4.18756 12.20964 19.03070 1.000 26.79599 294 GLU B O 1
ATOM 5002 N N . LEU B 1 324 ? -4.57343 11.26588 21.03166 1.000 28.51243 295 LEU B N 1
ATOM 5003 C CA . LEU B 1 324 ? -3.27891 11.71647 21.53526 1.000 31.23705 295 LEU B CA 1
ATOM 5004 C C . LEU B 1 324 ? -2.15796 10.90622 20.92036 1.000 29.03921 295 LEU B C 1
ATOM 5005 O O . LEU B 1 324 ? -1.09822 11.45199 20.59930 1.000 28.26725 295 LEU B O 1
ATOM 5010 N N . ASP B 1 325 ? -2.39338 9.61199 20.69325 1.000 26.85773 296 ASP B N 1
ATOM 5011 C CA . ASP B 1 325 ? -1.36191 8.79389 20.07700 1.000 26.16678 296 ASP B CA 1
ATOM 5012 C C . ASP B 1 325 ? -1.00263 9.33080 18.71116 1.000 24.47064 296 ASP B C 1
ATOM 5013 O O . ASP B 1 325 ? 0.16623 9.31984 18.31744 1.000 27.38817 296 ASP B O 1
ATOM 5018 N N . ALA B 1 326 ? -1.99261 9.82789 17.98006 1.000 30.05158 297 ALA B N 1
ATOM 5019 C CA . ALA B 1 326 ? -1.69825 10.35401 16.66109 1.000 32.10257 297 ALA B CA 1
ATOM 5020 C C . ALA B 1 326 ? -0.91928 11.65890 16.76158 1.000 31.64894 297 ALA B C 1
ATOM 5021 O O . ALA B 1 326 ? -0.06774 11.92645 15.91287 1.000 29.64490 297 ALA B O 1
ATOM 5023 N N . GLN B 1 327 ? -1.15422 12.46181 17.80565 1.000 26.79923 298 GLN B N 1
ATOM 5024 C CA . GLN B 1 327 ? -0.35434 13.67949 17.90834 1.000 31.20721 298 GLN B CA 1
ATOM 5025 C C . GLN B 1 327 ? 1.07233 13.35833 18.34105 1.000 28.32970 298 GLN B C 1
ATOM 5026 O O . GLN B 1 327 ? 2.02483 14.00986 17.90874 1.000 26.59583 298 GLN B O 1
ATOM 5032 N N . VAL B 1 328 ? 1.23433 12.34847 19.18277 1.000 26.22303 299 VAL B N 1
ATOM 5033 C CA . VAL B 1 328 ? 2.56860 11.88596 19.55324 1.000 23.89043 299 VAL B CA 1
ATOM 5034 C C . VAL B 1 328 ? 3.34864 11.41662 18.32463 1.000 27.40368 299 VAL B C 1
ATOM 5035 O O . VAL B 1 328 ? 4.54754 11.69606 18.19211 1.000 25.04800 299 VAL B O 1
ATOM 5039 N N . GLN B 1 329 ? 2.70778 10.62403 17.44758 1.000 24.18863 300 GLN B N 1
ATOM 5040 C CA . GLN B 1 329 ? 3.38995 10.18875 16.22393 1.000 28.16926 300 GLN B CA 1
ATOM 5041 C C . GLN B 1 329 ? 3.86069 11.37899 15.38865 1.000 27.17340 300 GLN B C 1
ATOM 5042 O O . GLN B 1 329 ? 4.97531 11.36589 14.85661 1.000 24.73283 300 GLN B O 1
ATOM 5048 N N . THR B 1 330 ? 3.00479 12.39628 15.24673 1.000 24.40105 301 THR B N 1
ATOM 5049 C CA . THR B 1 330 ? 3.36310 13.62501 14.52836 1.000 29.10374 301 THR B CA 1
ATOM 5050 C C . THR B 1 330 ? 4.59449 14.30152 15.13454 1.000 25.83619 301 THR B C 1
ATOM 5051 O O . THR B 1 330 ? 5.50338 14.73112 14.41686 1.000 24.88461 301 THR B O 1
ATOM 5055 N N . TYR B 1 331 ? 4.61831 14.43418 16.45829 1.000 26.09332 302 TYR B N 1
ATOM 5056 C CA . TYR B 1 331 ? 5.76217 15.03387 17.13828 1.000 26.92052 302 TYR B CA 1
ATOM 5057 C C . TYR B 1 331 ? 7.04041 14.23336 16.91248 1.000 20.94891 302 TYR B C 1
ATOM 5058 O O . TYR B 1 331 ? 8.08552 14.78922 16.57402 1.000 22.48778 302 TYR B O 1
ATOM 5067 N N . ILE B 1 332 ? 6.99503 12.91162 17.12190 1.000 24.43336 303 ILE B N 1
ATOM 5068 C CA . ILE B 1 332 ? 8.24826 12.18100 16.97741 1.000 20.35348 303 ILE B CA 1
ATOM 5069 C C . ILE B 1 332 ? 8.67396 12.09907 15.51697 1.000 20.92478 303 ILE B C 1
ATOM 5070 O O . ILE B 1 332 ? 9.85550 11.88316 15.23304 1.000 23.47192 303 ILE B O 1
ATOM 5075 N N . GLU B 1 333 ? 7.75473 12.26781 14.57113 1.000 21.83076 304 GLU B N 1
ATOM 5076 C CA . GLU B 1 333 ? 8.21367 12.36112 13.19065 1.000 26.19734 304 GLU B CA 1
ATOM 5077 C C . GLU B 1 333 ? 8.96908 13.66205 12.99251 1.000 23.86195 304 GLU B C 1
ATOM 5078 O O . GLU B 1 333 ? 9.92139 13.70824 12.20969 1.000 23.36172 304 GLU B O 1
ATOM 5084 N N . GLY B 1 334 ? 8.56448 14.72280 13.69756 1.000 23.58100 305 GLY B N 1
ATOM 5085 C CA . GLY B 1 334 ? 9.33102 15.96142 13.63236 1.000 18.90255 305 GLY B CA 1
ATOM 5086 C C . GLY B 1 334 ? 10.72338 15.80586 14.21748 1.000 22.15646 305 GLY B C 1
ATOM 5087 O O . GLY B 1 334 ? 11.68855 16.36532 13.70151 1.000 25.33610 305 GLY B O 1
ATOM 5088 N N . LEU B 1 335 ? 10.85164 15.02176 15.29509 1.000 22.99243 306 LEU B N 1
ATOM 5089 C CA . LEU B 1 335 ? 12.17479 14.70629 15.82098 1.000 20.35134 306 LEU B CA 1
ATOM 5090 C C . LEU B 1 335 ? 12.97233 13.89864 14.81108 1.000 26.81288 306 LEU B C 1
ATOM 5091 O O . LEU B 1 335 ? 14.17450 14.12941 14.60759 1.000 22.31051 306 LEU B O 1
ATOM 5096 N N . GLN B 1 336 ? 12.33392 12.90011 14.20539 1.000 24.39714 307 GLN B N 1
ATOM 5097 C CA . GLN B 1 336 ? 12.98986 12.18465 13.11320 1.000 27.36212 307 GLN B CA 1
ATOM 5098 C C . GLN B 1 336 ? 13.39081 13.13304 11.97773 1.000 22.03908 307 GLN B C 1
ATOM 5099 O O . GLN B 1 336 ? 14.51479 13.05615 11.47783 1.000 26.95092 307 GLN B O 1
ATOM 5105 N N . ASN B 1 337 ? 12.50570 14.05021 11.57129 1.000 22.98052 308 ASN B N 1
ATOM 5106 C CA . ASN B 1 337 ? 12.87191 14.96235 10.48535 1.000 24.45657 308 ASN B CA 1
ATOM 5107 C C . ASN B 1 337 ? 14.04409 15.86993 10.85285 1.000 25.94043 308 ASN B C 1
ATOM 5108 O O . ASN B 1 337 ? 14.88698 16.15089 9.98895 1.000 24.81453 308 ASN B O 1
ATOM 5113 N N . TRP B 1 338 ? 14.14616 16.28733 12.12611 1.000 26.92347 309 TRP B N 1
ATOM 5114 C CA . TRP B 1 338 ? 15.32888 17.02292 12.59412 1.000 25.24902 309 TRP B CA 1
ATOM 5115 C C . TRP B 1 338 ? 16.58777 16.18539 12.45703 1.000 29.22603 309 TRP B C 1
ATOM 5116 O O . TRP B 1 338 ? 17.67120 16.70740 12.16247 1.000 23.88384 309 TRP B O 1
ATOM 5127 N N . ILE B 1 339 ? 16.48171 14.87960 12.66922 1.000 23.01176 310 ILE B N 1
ATOM 5128 C CA . ILE B 1 339 ? 17.67829 14.06200 12.61883 1.000 20.04001 310 ILE B CA 1
ATOM 5129 C C . ILE B 1 339 ? 18.20137 13.99397 11.18810 1.000 26.83053 310 ILE B C 1
ATOM 5130 O O . ILE B 1 339 ? 19.35109 14.35796 10.90915 1.000 27.90360 310 ILE B O 1
ATOM 5135 N N . VAL B 1 340 ? 17.34546 13.56745 10.25248 1.000 26.21307 311 VAL B N 1
ATOM 5136 C CA . VAL B 1 340 ? 17.79873 13.35092 8.87693 1.000 27.51163 311 VAL B CA 1
ATOM 5137 C C . VAL B 1 340 ? 18.02270 14.69047 8.18872 1.000 26.49336 311 VAL B C 1
ATOM 5138 O O . VAL B 1 340 ? 19.02100 14.88570 7.48482 1.000 28.66202 311 VAL B O 1
ATOM 5142 N N . GLY B 1 341 ? 17.12599 15.64831 8.44000 1.000 28.99171 312 GLY B N 1
ATOM 5143 C CA . GLY B 1 341 ? 17.22709 16.96159 7.81964 1.000 28.40602 312 GLY B CA 1
ATOM 5144 C C . GLY B 1 341 ? 18.51862 17.68209 8.16966 1.000 30.63813 312 GLY B C 1
ATOM 5145 O O . GLY B 1 341 ? 19.18637 18.22616 7.29465 1.000 27.57215 312 GLY B O 1
ATOM 5146 N N . SER B 1 342 ? 18.90086 17.67732 9.44993 1.000 30.34228 313 SER B N 1
ATOM 5147 C CA . SER B 1 342 ? 20.08262 18.43427 9.86223 1.000 31.38728 313 SER B CA 1
ATOM 5148 C C . SER B 1 342 ? 21.35840 17.77220 9.36107 1.000 30.59926 313 SER B C 1
ATOM 5149 O O . SER B 1 342 ? 22.28476 18.45820 8.89615 1.000 28.98207 313 SER B O 1
ATOM 5152 N N . LEU B 1 343 ? 21.42446 16.43845 9.45558 1.000 27.13345 314 LEU B N 1
ATOM 5153 C CA . LEU B 1 343 ? 22.56787 15.69574 8.93456 1.000 25.55653 314 LEU B CA 1
ATOM 5154 C C . LEU B 1 343 ? 22.84379 16.06234 7.47453 1.000 33.45901 314 LEU B C 1
ATOM 5155 O O . LEU B 1 343 ? 23.99495 16.28510 7.07947 1.000 32.69794 314 LEU B O 1
ATOM 5160 N N . HIS B 1 344 ? 21.79391 16.12397 6.65424 1.000 31.50414 315 HIS B N 1
ATOM 5161 C CA . HIS B 1 344 ? 22.00573 16.41759 5.23822 1.000 33.24632 315 HIS B CA 1
ATOM 5162 C C . HIS B 1 344 ? 22.25338 17.89024 4.99446 1.000 28.48623 315 HIS B C 1
ATOM 5163 O O . HIS B 1 344 ? 23.13241 18.24841 4.20453 1.000 31.31802 315 HIS B O 1
ATOM 5170 N N . TRP B 1 345 ? 21.46937 18.75098 5.63284 1.000 31.98401 316 TRP B N 1
ATOM 5171 C CA . TRP B 1 345 ? 21.63461 20.18589 5.42672 1.000 32.05596 316 TRP B CA 1
ATOM 5172 C C . TRP B 1 345 ? 23.03920 20.66377 5.78360 1.000 29.29959 316 TRP B C 1
ATOM 5173 O O . TRP B 1 345 ? 23.49668 21.69818 5.26464 1.000 29.55051 316 TRP B O 1
ATOM 5184 N N . SER B 1 346 ? 23.72811 19.96375 6.68332 1.000 28.33628 317 SER B N 1
ATOM 5185 C CA . SER B 1 346 ? 25.05343 20.41881 7.09308 1.000 31.48521 317 SER B CA 1
ATOM 5186 C C . SER B 1 346 ? 26.01155 20.46082 5.90752 1.000 32.52420 317 SER B C 1
ATOM 5187 O O . SER B 1 346 ? 26.97760 21.23518 5.91904 1.000 26.76925 317 SER B O 1
ATOM 5190 N N . PHE B 1 347 ? 25.72187 19.69262 4.85802 1.000 35.23138 318 PHE B N 1
ATOM 5191 C CA . PHE B 1 347 ? 26.53568 19.65499 3.64433 1.000 33.37640 318 PHE B CA 1
ATOM 5192 C C . PHE B 1 347 ? 25.98712 20.52637 2.52039 1.000 28.66699 318 PHE B C 1
ATOM 5193 O O . PHE B 1 347 ? 26.72810 20.84770 1.59470 1.000 33.94496 318 PHE B O 1
ATOM 5201 N N . ASP B 1 348 ? 24.71518 20.92079 2.56607 1.000 27.22118 319 ASP B N 1
ATOM 5202 C CA . ASP B 1 348 ? 24.24560 21.94765 1.65174 1.000 30.35986 319 ASP B CA 1
ATOM 5203 C C . ASP B 1 348 ? 24.64356 23.35200 2.09602 1.000 35.93366 319 ASP B C 1
ATOM 5204 O O . ASP B 1 348 ? 24.83459 24.23705 1.24655 1.000 34.40021 319 ASP B O 1
ATOM 5209 N N . SER B 1 349 ? 24.71384 23.59454 3.40644 1.000 34.30711 320 SER B N 1
ATOM 5210 C CA . SER B 1 349 ? 25.07503 24.92696 3.89112 1.000 31.06480 320 SER B CA 1
ATOM 5211 C C . SER B 1 349 ? 26.51617 25.27811 3.50405 1.000 28.17977 320 SER B C 1
ATOM 5212 O O . SER B 1 349 ? 27.37868 24.40651 3.34185 1.000 28.00707 320 SER B O 1
ATOM 5215 N N . HIS B 1 350 ? 26.78756 26.58196 3.42138 1.000 33.15796 321 HIS B N 1
ATOM 5216 C CA . HIS B 1 350 ? 28.17394 27.04381 3.36938 1.000 40.10478 321 HIS B CA 1
ATOM 5217 C C . HIS B 1 350 ? 28.79434 27.20477 4.75245 1.000 37.72303 321 HIS B C 1
ATOM 5218 O O . HIS B 1 350 ? 30.01603 27.38288 4.85381 1.000 35.56433 321 HIS B O 1
ATOM 5225 N N . ARG B 1 351 ? 27.98721 27.09020 5.81082 1.000 33.02416 322 ARG B N 1
ATOM 5226 C CA . ARG B 1 351 ? 28.45448 27.44153 7.14929 1.000 33.83070 322 ARG B CA 1
ATOM 5227 C C . ARG B 1 351 ? 29.62544 26.58338 7.59390 1.000 31.91817 322 ARG B C 1
ATOM 5228 O O . ARG B 1 351 ? 30.52852 27.07279 8.28455 1.000 31.66896 322 ARG B O 1
ATOM 5236 N N . TYR B 1 352 ? 29.65051 25.30420 7.21898 1.000 28.37201 323 TYR B N 1
ATOM 5237 C CA . TYR B 1 352 ? 30.66401 24.44219 7.82081 1.000 29.42626 323 TYR B CA 1
ATOM 5238 C C . TYR B 1 352 ? 31.77771 24.04070 6.86953 1.000 32.44955 323 TYR B C 1
ATOM 5239 O O . TYR B 1 352 ? 32.92067 23.84293 7.31594 1.000 28.75930 323 TYR B O 1
ATOM 5248 N N . PHE B 1 353 ? 31.46038 23.86005 5.58881 1.000 33.73932 324 PHE B N 1
ATOM 5249 C CA . PHE B 1 353 ? 32.42890 23.35537 4.62736 1.000 40.41814 324 PHE B CA 1
ATOM 5250 C C . PHE B 1 353 ? 32.65014 24.35202 3.49976 1.000 40.46355 324 PHE B C 1
ATOM 5251 O O . PHE B 1 353 ? 33.27389 24.00239 2.48490 1.000 43.20499 324 PHE B O 1
ATOM 5259 N N . GLY B 1 354 ? 32.16432 25.58667 3.66054 1.000 37.85840 325 GLY B N 1
ATOM 5260 C CA . GLY B 1 354 ? 32.30533 26.58706 2.60685 1.000 42.38707 325 GLY B CA 1
ATOM 5261 C C . GLY B 1 354 ? 31.53471 26.17622 1.36079 1.000 44.08416 325 GLY B C 1
ATOM 5262 O O . GLY B 1 354 ? 30.35882 25.80408 1.42365 1.000 41.61075 325 GLY B O 1
ATOM 5263 N N A LYS B 1 355 ? 32.19779 26.24943 0.20225 0.568 46.57015 326 LYS B N 1
ATOM 5264 N N B LYS B 1 355 ? 32.18627 26.23991 0.20341 0.432 46.55043 326 LYS B N 1
ATOM 5265 C CA A LYS B 1 355 ? 31.58523 25.79836 -1.04498 0.568 46.61742 326 LYS B CA 1
ATOM 5266 C CA B LYS B 1 355 ? 31.55203 25.78889 -1.03062 0.432 46.59716 326 LYS B CA 1
ATOM 5267 C C A LYS B 1 355 ? 31.71520 24.29517 -1.25063 0.568 44.44240 326 LYS B C 1
ATOM 5268 C C B LYS B 1 355 ? 31.79673 24.31257 -1.31247 0.432 44.45619 326 LYS B C 1
ATOM 5269 O O A LYS B 1 355 ? 31.04797 23.75108 -2.13685 0.568 44.35750 326 LYS B O 1
ATOM 5270 O O B LYS B 1 355 ? 31.28868 23.79820 -2.31348 0.432 44.37895 326 LYS B O 1
ATOM 5281 N N . ASP B 1 356 ? 32.54098 23.62026 -0.44819 1.000 37.49986 327 ASP B N 1
ATOM 5282 C CA . ASP B 1 356 ? 32.90609 22.23036 -0.65377 1.000 43.47207 327 ASP B CA 1
ATOM 5283 C C . ASP B 1 356 ? 31.96683 21.24295 0.03239 1.000 42.92112 327 ASP B C 1
ATOM 5284 O O . ASP B 1 356 ? 32.34295 20.07400 0.18938 1.000 39.59033 327 ASP B O 1
ATOM 5289 N N . GLY B 1 357 ? 30.77727 21.68110 0.45659 1.000 39.58490 328 GLY B N 1
ATOM 5290 C CA . GLY B 1 357 ? 29.87336 20.80116 1.18662 1.000 40.14668 328 GLY B CA 1
ATOM 5291 C C . GLY B 1 357 ? 29.51804 19.48549 0.49245 1.000 41.32398 328 GLY B C 1
ATOM 5292 O O . GLY B 1 357 ? 29.74958 18.40750 1.04836 1.000 34.25035 328 GLY B O 1
ATOM 5293 N N . HIS B 1 358 ? 28.95168 19.54855 -0.72043 1.000 42.23347 329 HIS B N 1
ATOM 5294 C CA . HIS B 1 358 ? 28.57718 18.31566 -1.42423 1.000 38.30136 329 HIS B CA 1
ATOM 5295 C C . HIS B 1 358 ? 29.79978 17.44359 -1.71090 1.000 34.78393 329 HIS B C 1
ATOM 5296 O O . HIS B 1 358 ? 29.74224 16.21826 -1.59039 1.000 43.61243 329 HIS B O 1
ATOM 5303 N N . ALA B 1 359 ? 30.93059 18.05944 -2.04290 1.000 42.77498 330 ALA B N 1
ATOM 5304 C CA . ALA B 1 359 ? 32.15833 17.29339 -2.23881 1.000 38.16002 330 ALA B CA 1
ATOM 5305 C C . ALA B 1 359 ? 32.63635 16.63682 -0.94789 1.000 40.51274 330 ALA B C 1
ATOM 5306 O O . ALA B 1 359 ? 33.06917 15.48170 -0.95921 1.000 39.03612 330 ALA B O 1
ATOM 5308 N N . VAL B 1 360 ? 32.59320 17.35645 0.18074 1.000 43.39623 331 VAL B N 1
ATOM 5309 C CA . VAL B 1 360 ? 33.05750 16.74234 1.42955 1.000 45.33791 331 VAL B CA 1
ATOM 5310 C C . VAL B 1 360 ? 32.09866 15.63732 1.88862 1.000 36.21964 331 VAL B C 1
ATOM 5311 O O . VAL B 1 360 ? 32.52558 14.66134 2.51198 1.000 36.80174 331 VAL B O 1
ATOM 5315 N N . LYS B 1 361 ? 30.80110 15.76151 1.58314 1.000 37.91226 332 LYS B N 1
ATOM 5316 C CA . LYS B 1 361 ? 29.86773 14.66504 1.86414 1.000 38.49669 332 LYS B CA 1
ATOM 5317 C C . LYS B 1 361 ? 30.36406 13.35753 1.26436 1.000 38.55574 332 LYS B C 1
ATOM 5318 O O . LYS B 1 361 ? 30.29336 12.30523 1.90918 1.000 46.79887 332 LYS B O 1
ATOM 5324 N N . LYS B 1 362 ? 30.93518 13.41597 0.05020 1.000 44.55397 333 LYS B N 1
ATOM 5325 C CA . LYS B 1 362 ? 31.39343 12.20212 -0.62822 1.000 45.16828 333 LYS B CA 1
ATOM 5326 C C . LYS B 1 362 ? 32.75417 11.72296 -0.11995 1.000 41.86084 333 LYS B C 1
ATOM 5327 O O . LYS B 1 362 ? 32.88974 10.56807 0.28365 1.000 38.44432 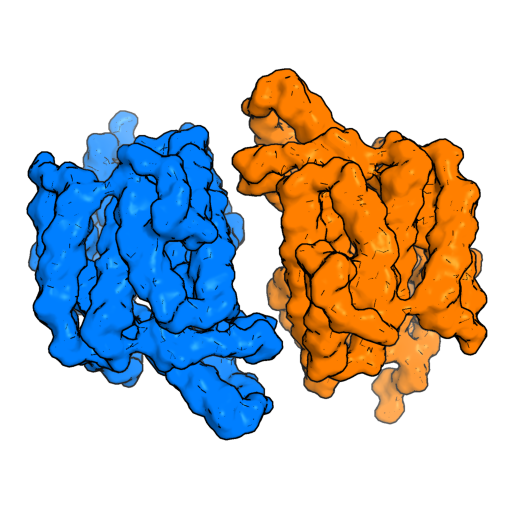333 LYS B O 1
ATOM 5333 N N . HIS B 1 363 ? 33.78660 12.56713 -0.11634 1.000 45.86740 334 HIS B N 1
ATOM 5334 C CA . HIS B 1 363 ? 35.08254 11.98938 0.24689 1.000 45.74200 334 HIS B CA 1
ATOM 5335 C C . HIS B 1 363 ? 35.42735 12.10209 1.73459 1.000 46.88199 334 HIS B C 1
ATOM 5336 O O . HIS B 1 363 ? 36.36593 11.43324 2.18062 1.000 40.67194 334 HIS B O 1
ATOM 5343 N N . ARG B 1 364 ? 34.69106 12.90580 2.51779 1.000 40.50070 335 ARG B N 1
ATOM 5344 C CA . ARG B 1 364 ? 34.77579 12.90970 3.98680 1.000 45.42907 335 ARG B CA 1
ATOM 5345 C C . ARG B 1 364 ? 36.14221 13.35286 4.54836 1.000 40.51316 335 ARG B C 1
ATOM 5346 O O . ARG B 1 364 ? 36.49365 13.00648 5.68559 1.000 38.67784 335 ARG B O 1
ATOM 5354 N N . ILE B 1 365 ? 36.95304 14.12541 3.83069 1.000 39.42976 336 ILE B N 1
ATOM 5355 C CA . ILE B 1 365 ? 38.20278 14.62652 4.40429 1.000 46.62713 336 ILE B CA 1
ATOM 5356 C C . ILE B 1 365 ? 38.03575 16.11424 4.68393 1.000 41.89861 336 ILE B C 1
ATOM 5357 O O . ILE B 1 365 ? 37.55702 16.87289 3.82723 1.000 36.20477 336 ILE B O 1
ATOM 5362 N N . VAL B 1 366 ? 38.39263 16.52120 5.90077 1.000 42.64114 337 VAL B N 1
ATOM 5363 C CA . VAL B 1 366 ? 38.25138 17.90460 6.33072 1.000 31.83624 337 VAL B CA 1
ATOM 5364 C C . VAL B 1 366 ? 39.65118 18.45746 6.54377 1.000 31.30773 337 VAL B C 1
ATOM 5365 O O . VAL B 1 366 ? 40.39749 17.96922 7.39960 1.000 34.62746 337 VAL B O 1
ATOM 5369 N N . LYS B 1 367 ? 40.00712 19.48269 5.78008 1.000 35.82021 338 LYS B N 1
ATOM 5370 C CA . LYS B 1 367 ? 41.29613 20.12991 5.95735 1.000 36.39640 338 LYS B CA 1
ATOM 5371 C C . LYS B 1 367 ? 41.09209 21.31044 6.89783 1.000 29.96634 338 LYS B C 1
ATOM 5372 O O . LYS B 1 367 ? 40.28018 22.20283 6.60834 1.000 31.43560 338 LYS B O 1
ATOM 5378 N N . LEU B 1 368 ? 41.83401 21.31084 7.99788 1.000 30.13957 339 LEU B N 1
ATOM 5379 C CA . LEU B 1 368 ? 41.65687 22.31183 9.05001 1.000 33.67152 339 LEU B CA 1
ATOM 5380 C C . LEU B 1 368 ? 41.95817 23.72964 8.56040 1.000 35.36317 339 LEU B C 1
ATOM 5381 O O . LEU B 1 368 ? 42.97538 23.96869 7.90283 1.000 36.60303 339 LEU B O 1
ATOM 5386 N N . LEU B 1 369 ? 41.07264 24.67493 8.89860 1.000 33.20522 340 LEU B N 1
ATOM 5387 C CA . LEU B 1 369 ? 41.26190 26.06011 8.51991 1.000 32.79090 340 LEU B CA 1
ATOM 5388 C C . LEU B 1 369 ? 42.41935 26.69027 9.30623 1.000 34.55344 340 LEU B C 1
ATOM 5389 O O . LEU B 1 369 ? 42.81990 26.18830 10.36697 1.000 29.75662 340 LEU B O 1
ATOM 5394 N N . PRO B 1 370 ? 43.01027 27.76831 8.77243 1.000 34.30776 341 PRO B N 1
ATOM 5395 C CA . PRO B 1 370 ? 44.06872 28.48054 9.51548 1.000 33.78188 341 PRO B CA 1
ATOM 5396 C C . PRO B 1 370 ? 43.51042 29.07613 10.80070 1.000 25.79753 341 PRO B C 1
ATOM 5397 O O . PRO B 1 370 ? 42.40486 29.61111 10.81029 1.000 33.57175 341 PRO B O 1
ATOM 5401 N N . LYS B 1 371 ? 44.26984 28.97262 11.89392 1.000 31.37409 342 LYS B N 1
ATOM 5402 C CA . LYS B 1 371 ? 43.83912 29.61210 13.14066 1.000 28.23928 342 LYS B CA 1
ATOM 5403 C C . LYS B 1 371 ? 44.02781 31.13183 13.07541 1.000 29.64731 342 LYS B C 1
ATOM 5404 O O . LYS B 1 371 ? 44.95504 31.63885 12.44657 1.000 26.43461 342 LYS B O 1
ATOM 5410 N N . ARG B 1 372 ? 43.13431 31.86283 13.74101 1.000 31.95845 343 ARG B N 1
ATOM 5411 C CA . ARG B 1 372 ? 43.29257 33.31048 13.84526 1.000 27.14486 343 ARG B CA 1
ATOM 5412 C C . ARG B 1 372 ? 44.66774 33.66515 14.40780 1.000 32.57846 343 ARG B C 1
ATOM 5413 O O . ARG B 1 372 ? 45.34096 34.58835 13.91883 1.000 30.87249 343 ARG B O 1
ATOM 5421 N N . VAL B 1 373 ? 45.08833 32.93707 15.43563 1.000 25.13342 344 VAL B N 1
ATOM 5422 C CA . VAL B 1 373 ? 46.40182 33.02236 16.05709 1.000 26.87717 344 VAL B CA 1
ATOM 5423 C C . VAL B 1 373 ? 47.01915 31.63250 15.94743 1.000 29.36901 344 VAL B C 1
ATOM 5424 O O . VAL B 1 373 ? 46.40057 30.65427 16.37533 1.000 30.38577 344 VAL B O 1
ATOM 5428 N N . PRO B 1 374 ? 48.21810 31.48891 15.37215 1.000 33.19215 345 PRO B N 1
ATOM 5429 C CA . PRO B 1 374 ? 48.85262 30.16341 15.28352 1.000 29.49009 345 PRO B CA 1
ATOM 5430 C C . PRO B 1 374 ? 49.04521 29.51956 16.64591 1.000 31.39681 345 PRO B C 1
ATOM 5431 O O . PRO B 1 374 ? 49.33222 30.18630 17.64150 1.000 27.66013 345 PRO B O 1
ATOM 5435 N N . GLN B 1 375 ? 48.89549 28.19323 16.68071 1.000 30.97690 346 GLN B N 1
ATOM 5436 C CA . GLN B 1 375 ? 48.99778 27.47814 17.94418 1.000 31.04704 346 GLN B CA 1
ATOM 5437 C C . GLN B 1 375 ? 50.34883 27.69268 18.64588 1.000 38.11123 346 GLN B C 1
ATOM 5438 O O . GLN B 1 375 ? 50.41238 27.67797 19.88209 1.000 32.73071 346 GLN B O 1
ATOM 5444 N N . GLN B 1 376 ? 51.44035 27.88095 17.89429 1.000 29.92961 347 GLN B N 1
ATOM 5445 C CA . GLN B 1 376 ? 52.76389 28.01768 18.50633 1.000 39.86052 347 GLN B CA 1
ATOM 5446 C C . GLN B 1 376 ? 53.17317 29.47888 18.73178 1.000 29.43300 347 GLN B C 1
ATOM 5447 O O . GLN B 1 376 ? 54.33618 29.74388 19.03739 1.000 26.10516 347 GLN B O 1
ATOM 5453 N N . ALA B 1 377 ? 52.23927 30.41128 18.62787 1.000 29.20234 348 ALA B N 1
ATOM 5454 C CA . ALA B 1 377 ? 52.53750 31.83766 18.70236 1.000 33.70695 348 ALA B CA 1
ATOM 5455 C C . ALA B 1 377 ? 53.24478 32.20103 20.00645 1.000 36.24437 348 ALA B C 1
ATOM 5456 O O . ALA B 1 377 ? 52.92173 31.69019 21.07901 1.000 32.07416 348 ALA B O 1
#

Radius of gyration: 26.37 Å; Cα contacts (8 Å, |Δi|>4): 937; chains: 2; bounding box: 65×65×72 Å